Protein 6JQB (pdb70)

Secondary structure (DSSP, 8-state):
------TT----GGG---EEE---TTHHHHSTTTHHHHHHHHHHHHHHTT-SEEEEPP-S-----B---B--SSTT--SS-S-BTTB-HHHHHHHHHHHHHTT-EEEEEE--SB--TT-SS-S----SSSS-BGGGS---SSS-BTTBSS--STTSTTBB-TTSHHHHHHHHHHHHHHHHTT-EEEEEES-GGGS-HHHHHHHHHHH-TTSEEEE-----GGGS-TTSGGGGS-HHHHHHHHHHHHTS-EE-HHHHHHHHHS-GGGGGGSGGG-SSHHHHTTEEEES--TTTS--SSGGGS--SSPPPGGGHHHHHHHHHHSSSEEEEEHHHHHTSS-HHHHHHHHHHHHHHT--TT-EEEE--SSSSEEEEEE-SS-EEEEEES-----GGGT--S--EEEEEETTTTEEEEE-

Radius of gyration: 21.03 Å; Cα contacts (8 Å, |Δi|>4): 995; chains: 1; bounding box: 52×44×63 Å

Organism: Roseateles saccharophilus (NCBI:txid304)

Structure (mmCIF, N/CA/C/O backbone):
data_6JQB
#
_entry.id   6JQB
#
_cell.length_a   47.900
_cell.length_b   63.735
_cell.length_c   163.727
_cell.angle_alpha   90.000
_cell.angle_beta   90.000
_cell.angle_gamma   90.000
#
_symmetry.space_group_name_H-M   'P 21 21 21'
#
loop_
_entity.id
_entity.type
_entity.pdbx_description
1 polymer 'Glucan 1,4-alpha-maltotetraohydrolase'
2 non-polymer 1,2-ETHANEDIOL
3 non-polymer 'CALCIUM ION'
4 non-polymer 'ACARBOSE DERIVED HEPTASACCHARIDE'
5 water water
#
loop_
_atom_site.group_PDB
_atom_site.id
_atom_site.type_symbol
_atom_site.label_atom_id
_atom_site.label_alt_id
_atom_site.label_comp_id
_atom_site.label_asym_id
_atom_site.label_entity_id
_atom_site.label_seq_id
_atom_site.pdbx_PDB_ins_code
_atom_site.Cartn_x
_atom_site.Cartn_y
_atom_site.Cartn_z
_atom_site.occupancy
_atom_site.B_iso_or_equiv
_atom_site.auth_seq_id
_atom_site.auth_comp_id
_atom_site.auth_asym_id
_atom_site.auth_atom_id
_atom_site.pdbx_PDB_model_num
ATOM 1 N N . ASP A 1 1 ? 0.407 13.765 41.814 1.00 25.59 1 ASP A N 1
ATOM 2 C CA . ASP A 1 1 ? 1.027 14.038 40.489 1.00 24.08 1 ASP A CA 1
ATOM 3 C C . ASP A 1 1 ? 0.600 15.404 39.977 1.00 21.14 1 ASP A C 1
ATOM 4 O O . ASP A 1 1 ? -0.574 15.751 40.056 1.00 22.22 1 ASP A O 1
ATOM 15 N N . GLN A 1 2 ? 1.543 16.169 39.430 1.00 18.93 2 GLN A N 1
ATOM 16 C CA . GLN A 1 2 ? 1.247 17.485 38.884 1.00 18.44 2 GLN A CA 1
ATOM 17 C C . GLN A 1 2 ? 1.180 17.419 37.364 1.00 15.38 2 GLN A C 1
ATOM 18 O O . GLN A 1 2 ? 1.947 16.693 36.730 1.00 13.77 2 GLN A O 1
ATOM 32 N N . ALA A 1 3 ? 0.248 18.165 36.783 1.00 14.56 3 ALA A N 1
ATOM 33 C CA . ALA A 1 3 ? 0.141 18.277 35.339 1.00 13.32 3 ALA A CA 1
ATOM 34 C C . ALA A 1 3 ? 0.886 19.521 34.876 1.00 13.67 3 ALA A C 1
ATOM 35 O O . ALA A 1 3 ? 1.494 20.246 35.670 1.00 15.56 3 ALA A O 1
ATOM 42 N N . GLY A 1 4 ? 0.836 19.768 33.572 1.00 12.88 4 GLY A N 1
ATOM 43 C CA . GLY A 1 4 ? 1.353 21.009 33.025 1.00 13.44 4 GLY A CA 1
ATOM 44 C C . GLY A 1 4 ? 2.414 20.844 31.968 1.00 12.48 4 GLY A C 1
ATOM 45 O O . GLY A 1 4 ? 3.218 19.913 32.027 1.00 12.24 4 GLY A O 1
ATOM 49 N N . LYS A 1 5 ? 2.412 21.752 30.996 1.00 11.50 5 LYS A N 1
ATOM 50 C CA . LYS A 1 5 ? 3.451 21.782 29.985 1.00 10.72 5 LYS A CA 1
ATOM 51 C C . LYS A 1 5 ? 4.662 22.552 30.493 1.00 10.85 5 LYS A C 1
ATOM 52 O O . LYS A 1 5 ? 4.609 23.282 31.491 1.00 12.08 5 LYS A O 1
ATOM 71 N N . SER A 1 6 ? 5.770 22.370 29.786 1.00 10.66 6 SER A N 1
ATOM 72 C CA . SER A 1 6 ? 7.003 23.050 30.131 1.00 11.06 6 SER A CA 1
ATOM 73 C C . SER A 1 6 ? 6.893 24.523 29.775 1.00 11.96 6 SER A C 1
ATOM 74 O O . SER A 1 6 ? 5.933 24.943 29.131 1.00 12.28 6 SER A O 1
ATOM 82 N N . PRO A 1 7 ? 7.883 25.332 30.157 1.00 12.86 7 PRO A N 1
ATOM 83 C CA . PRO A 1 7 ? 7.856 26.747 29.741 1.00 13.80 7 PRO A CA 1
ATOM 84 C C . PRO A 1 7 ? 7.806 26.950 28.240 1.00 14.24 7 PRO A C 1
ATOM 85 O O . PRO A 1 7 ? 7.322 27.990 27.781 1.00 15.91 7 PRO A O 1
ATOM 96 N N . ALA A 1 8 ? 8.274 25.982 27.459 1.00 13.55 8 ALA A N 1
ATOM 97 C CA . ALA A 1 8 ? 8.257 26.062 26.009 1.00 14.38 8 ALA A CA 1
ATOM 98 C C . ALA A 1 8 ? 7.059 25.347 25.395 1.00 14.01 8 ALA A C 1
ATOM 99 O O . ALA A 1 8 ? 6.989 25.221 24.170 1.00 15.04 8 ALA A O 1
ATOM 106 N N . GLY A 1 9 ? 6.117 24.883 26.211 1.00 12.01 9 GLY A N 1
ATOM 107 C CA . GLY A 1 9 ? 4.935 24.218 25.702 1.00 11.62 9 GLY A CA 1
ATOM 108 C C . GLY A 1 9 ? 5.088 22.732 25.460 1.00 10.56 9 GLY A C 1
ATOM 109 O O . GLY A 1 9 ? 4.226 22.132 24.805 1.00 11.17 9 GLY A O 1
ATOM 113 N N . VAL A 1 10 ? 6.157 22.120 25.960 1.00 9.94 10 VAL A N 1
ATOM 114 C CA . VAL A 1 10 ? 6.419 20.706 25.726 1.00 9.56 10 VAL A CA 1
ATOM 115 C C . VAL A 1 10 ? 5.624 19.883 26.729 1.00 9.51 10 VAL A C 1
ATOM 116 O O . VAL A 1 10 ? 5.576 20.201 27.924 1.00 10.06 10 VAL A O 1
ATOM 129 N N . ARG A 1 11 ? 5.034 18.789 26.245 1.00 9.05 11 ARG A N 1
ATOM 130 C CA . ARG A 1 11 ? 4.039 18.033 27.010 1.00 9.42 11 ARG A CA 1
ATOM 131 C C . ARG A 1 11 ? 4.697 16.984 27.911 1.00 10.05 11 ARG A C 1
ATOM 132 O O . ARG A 1 11 ? 4.525 15.776 27.746 1.00 10.01 11 ARG A O 1
ATOM 153 N N . TYR A 1 12 ? 5.410 17.478 28.926 1.00 10.03 12 TYR A N 1
ATOM 154 C CA . TYR A 1 12 ? 6.070 16.618 29.915 1.00 10.81 12 TYR A CA 1
ATOM 155 C C . TYR A 1 12 ? 5.239 16.355 31.186 1.00 10.48 12 TYR A C 1
ATOM 156 O O . TYR A 1 12 ? 5.781 15.805 32.156 1.00 10.25 12 TYR A O 1
ATOM 174 N N . HIS A 1 13 ? 3.947 16.690 31.176 1.00 11.17 13 HIS A N 1
ATOM 175 C CA . HIS A 1 13 ? 3.009 16.463 32.285 1.00 10.28 13 HIS A CA 1
ATOM 176 C C . HIS A 1 13 ? 3.641 16.726 33.655 1.00 10.62 13 HIS A C 1
ATOM 177 O O . HIS A 1 13 ? 3.785 15.841 34.504 1.00 10.82 13 HIS A O 1
ATOM 191 N N . GLY A 1 14 ? 4.025 17.983 33.852 1.00 10.87 14 GLY A N 1
ATOM 192 C CA . GLY A 1 14 ? 4.552 18.437 35.121 1.00 11.02 14 GLY A CA 1
ATOM 193 C C . GLY A 1 14 ? 6.004 18.104 35.391 1.00 10.92 14 GLY A C 1
ATOM 194 O O . GLY A 1 14 ? 6.554 18.584 36.397 1.00 12.74 14 GLY A O 1
ATOM 198 N N . GLY A 1 15 ? 6.642 17.295 34.550 1.00 10.60 15 GLY A N 1
ATOM 199 C CA . GLY A 1 15 ? 8.030 16.933 34.757 1.00 9.97 15 GLY A CA 1
ATOM 200 C C . GLY A 1 15 ? 8.281 15.899 35.819 1.00 9.85 15 GLY A C 1
ATOM 201 O O . GLY A 1 15 ? 9.455 15.593 36.104 1.00 10.66 15 GLY A O 1
ATOM 205 N N . ASP A 1 16 ? 7.224 15.350 36.409 1.00 9.64 16 ASP A N 1
ATOM 206 C CA . ASP A 1 16 ? 7.324 14.469 37.560 1.00 9.40 16 ASP A CA 1
ATOM 207 C C . ASP A 1 16 ? 6.929 13.032 37.255 1.00 9.47 16 ASP A C 1
ATOM 208 O O . ASP A 1 16 ? 6.652 12.264 38.182 1.00 10.81 16 ASP A O 1
ATOM 217 N N . GLU A 1 17 ? 6.910 12.640 35.987 1.00 8.44 17 GLU A N 1
ATOM 218 C CA . GLU A 1 17 ? 6.529 11.272 35.672 1.00 8.48 17 GLU A CA 1
ATOM 219 C C . GLU A 1 17 ? 7.678 10.306 35.976 1.00 8.24 17 GLU A C 1
ATOM 220 O O . GLU A 1 17 ? 8.863 10.629 35.829 1.00 8.50 17 GLU A O 1
ATOM 232 N N . ILE A 1 18 ? 7.301 9.096 36.383 1.00 8.06 18 ILE A N 1
ATOM 233 C CA . ILE A 1 18 ? 8.207 7.955 36.535 1.00 7.96 18 ILE A CA 1
ATOM 234 C C . ILE A 1 18 ? 7.476 6.811 35.833 1.00 7.56 18 ILE A C 1
ATOM 235 O O . ILE A 1 18 ? 6.400 6.388 36.284 1.00 8.27 18 ILE A O 1
ATOM 251 N N . ILE A 1 19 ? 8.020 6.333 34.718 1.00 7.41 19 ILE A N 1
ATOM 252 C CA . ILE A 1 19 ? 7.260 5.517 33.776 1.00 7.29 19 ILE A CA 1
ATOM 253 C C . ILE A 1 19 ? 7.745 4.075 33.806 1.00 7.50 19 ILE A C 1
ATOM 254 O O . ILE A 1 19 ? 8.948 3.816 33.856 1.00 7.68 19 ILE A O 1
ATOM 270 N N . LEU A 1 20 ? 6.807 3.140 33.723 1.00 6.98 20 LEU A N 1
ATOM 271 C CA . LEU A 1 20 ? 7.111 1.734 33.496 1.00 7.11 20 LEU A CA 1
ATOM 272 C C . LEU A 1 20 ? 6.807 1.395 32.041 1.00 6.91 20 LEU A C 1
ATOM 273 O O . LEU A 1 20 ? 5.690 1.637 31.574 1.00 7.20 20 LEU A O 1
ATOM 289 N N . GLN A 1 21 ? 7.781 0.820 31.327 1.00 7.22 21 GLN A N 1
ATOM 290 C CA . GLN A 1 21 ? 7.467 0.182 30.053 1.00 7.41 21 GLN A CA 1
ATOM 291 C C . GLN A 1 21 ? 6.769 -1.133 30.384 1.00 7.68 21 GLN A C 1
ATOM 292 O O . GLN A 1 21 ? 7.368 -2.035 30.986 1.00 8.43 21 GLN A O 1
ATOM 306 N N . GLY A 1 22 ? 5.494 -1.238 30.013 1.00 7.24 22 GLY A N 1
ATOM 307 C CA . GLY A 1 22 ? 4.620 -2.279 30.511 1.00 7.97 22 GLY A CA 1
ATOM 308 C C . GLY A 1 22 ? 4.585 -3.557 29.709 1.00 8.28 22 GLY A C 1
ATOM 309 O O . GLY A 1 22 ? 3.566 -4.242 29.714 1.00 9.53 22 GLY A O 1
ATOM 313 N N . PHE A 1 23 ? 5.671 -3.899 29.028 1.00 7.82 23 PHE A N 1
ATOM 314 C CA . PHE A 1 23 ? 5.752 -5.102 28.216 1.00 7.77 23 PHE A CA 1
ATOM 315 C C . PHE A 1 23 ? 7.209 -5.322 27.843 1.00 8.43 23 PHE A C 1
ATOM 316 O O . PHE A 1 23 ? 8.043 -4.436 27.989 1.00 8.92 23 PHE A O 1
ATOM 333 N N . HIS A 1 24 ? 7.494 -6.513 27.359 1.00 8.51 24 HIS A N 1
ATOM 334 C CA . HIS A 1 24 ? 8.730 -6.844 26.661 1.00 8.28 24 HIS A CA 1
ATOM 335 C C . HIS A 1 24 ? 8.376 -7.420 25.298 1.00 8.38 24 HIS A C 1
ATOM 336 O O . HIS A 1 24 ? 7.205 -7.610 24.963 1.00 8.46 24 HIS A O 1
ATOM 350 N N . TRP A 1 25 ? 9.400 -7.668 24.488 1.00 8.09 25 TRP A N 1
ATOM 351 C CA . TRP A 1 25 ? 9.172 -8.008 23.092 1.00 8.41 25 TRP A CA 1
ATOM 352 C C . TRP A 1 25 ? 8.387 -9.297 22.914 1.00 7.97 25 TRP A C 1
ATOM 353 O O . TRP A 1 25 ? 7.640 -9.427 21.938 1.00 8.69 25 TRP A O 1
ATOM 374 N N . ASN A 1 26 ? 8.579 -10.272 23.795 1.00 8.39 26 ASN A N 1
ATOM 375 C CA . ASN A 1 26 ? 8.010 -11.599 23.591 1.00 8.48 26 ASN A CA 1
ATOM 376 C C . ASN A 1 26 ? 6.724 -11.847 24.363 1.00 8.80 26 ASN A C 1
ATOM 377 O O . ASN A 1 26 ? 6.276 -12.999 24.444 1.00 9.13 26 ASN A O 1
ATOM 388 N N . VAL A 1 27 ? 6.101 -10.799 24.894 1.00 8.83 27 VAL A N 1
ATOM 389 C CA . VAL A 1 27 ? 4.872 -10.979 25.662 1.00 8.88 27 VAL A CA 1
ATOM 390 C C . VAL A 1 27 ? 3.812 -11.758 24.884 1.00 8.95 27 VAL A C 1
ATOM 391 O O . VAL A 1 27 ? 3.145 -12.632 25.440 1.00 9.43 27 VAL A O 1
ATOM 404 N N . VAL A 1 28 ? 3.619 -11.453 23.602 1.00 8.80 28 VAL A N 1
ATOM 405 C CA . VAL A 1 28 ? 2.545 -12.111 22.866 1.00 9.09 28 VAL A CA 1
ATOM 406 C C . VAL A 1 28 ? 2.764 -13.608 22.765 1.00 9.74 28 VAL A C 1
ATOM 407 O O . VAL A 1 28 ? 1.807 -14.351 22.555 1.00 10.82 28 VAL A O 1
ATOM 420 N N . ARG A 1 29 ? 4.012 -14.064 22.871 1.00 9.86 29 ARG A N 1
ATOM 421 C CA . ARG A 1 29 ? 4.350 -15.480 22.822 1.00 10.09 29 ARG A CA 1
ATOM 422 C C . ARG A 1 29 ? 4.431 -16.099 24.207 1.00 10.75 29 ARG A C 1
ATOM 423 O O . ARG A 1 29 ? 4.058 -17.266 24.379 1.00 11.90 29 ARG A O 1
ATOM 444 N N . GLU A 1 30 ? 4.919 -15.347 25.193 1.00 10.54 30 GLU A N 1
ATOM 445 C CA . GLU A 1 30 ? 5.108 -15.881 26.533 1.00 11.41 30 GLU A CA 1
ATOM 446 C C . GLU A 1 30 ? 3.815 -15.935 27.330 1.00 12.44 30 GLU A C 1
ATOM 447 O O . GLU A 1 30 ? 3.682 -16.794 28.203 1.00 15.19 30 GLU A O 1
ATOM 459 N N . ALA A 1 31 ? 2.861 -15.053 27.047 1.00 11.79 31 ALA A N 1
ATOM 460 C CA . ALA A 1 31 ? 1.591 -14.992 27.775 1.00 13.13 31 ALA A CA 1
ATOM 461 C C . ALA A 1 31 ? 0.464 -14.827 26.766 1.00 13.92 31 ALA A C 1
ATOM 462 O O . ALA A 1 31 ? -0.188 -13.778 26.698 1.00 12.94 31 ALA A O 1
ATOM 469 N N . PRO A 1 32 ? 0.214 -15.853 25.954 1.00 16.44 32 PRO A N 1
ATOM 470 C CA . PRO A 1 32 ? -0.708 -15.687 24.824 1.00 17.74 32 PRO A CA 1
ATOM 471 C C . PRO A 1 32 ? -2.071 -15.182 25.276 1.00 17.21 32 PRO A C 1
ATOM 472 O O . PRO A 1 32 ? -2.703 -15.747 26.175 1.00 16.97 32 PRO A O 1
ATOM 483 N N . ASN A 1 33 ? -2.504 -14.086 24.650 1.00 17.17 33 ASN A N 1
ATOM 484 C CA . ASN A 1 33 ? -3.842 -13.519 24.856 1.00 16.61 33 ASN A CA 1
ATOM 485 C C . ASN A 1 33 ? -4.143 -13.211 26.317 1.00 15.05 33 ASN A C 1
ATOM 486 O O . ASN A 1 33 ? -5.306 -13.166 26.712 1.00 16.99 33 ASN A O 1
ATOM 497 N N . ASP A 1 34 ? -3.115 -12.949 27.127 1.00 11.97 34 ASP A N 1
ATOM 498 C CA . ASP A 1 34 ? -3.326 -12.792 28.560 1.00 10.96 34 ASP A CA 1
ATOM 499 C C . ASP A 1 34 ? -2.660 -11.566 29.157 1.00 9.52 34 ASP A C 1
ATOM 500 O O . ASP A 1 34 ? -2.756 -11.366 30.372 1.00 9.88 34 ASP A O 1
ATOM 509 N N . TRP A 1 35 ? -1.997 -10.736 28.357 1.00 9.16 35 TRP A N 1
ATOM 510 C CA . TRP A 1 35 ? -1.196 -9.672 28.953 1.00 8.77 35 TRP A CA 1
ATOM 511 C C . TRP A 1 35 ? -2.057 -8.616 29.636 1.00 8.97 35 TRP A C 1
ATOM 512 O O . TRP A 1 35 ? -1.724 -8.155 30.732 1.00 8.73 35 TRP A O 1
ATOM 533 N N . TYR A 1 36 ? -3.157 -8.194 29.009 1.00 8.63 36 TYR A N 1
ATOM 534 C CA . TYR A 1 36 ? -4.013 -7.216 29.670 1.00 8.71 36 TYR A CA 1
ATOM 535 C C . TYR A 1 36 ? -4.546 -7.755 30.997 1.00 8.57 36 TYR A C 1
ATOM 536 O O . TYR A 1 36 ? -4.720 -6.998 31.961 1.00 9.54 36 TYR A O 1
ATOM 554 N N . ASN A 1 37 ? -4.860 -9.053 31.052 1.00 9.55 37 ASN A N 1
ATOM 555 C CA . ASN A 1 37 ? -5.266 -9.665 32.312 1.00 9.80 37 ASN A CA 1
ATOM 556 C C . ASN A 1 37 ? -4.159 -9.562 33.349 1.00 9.64 37 ASN A C 1
ATOM 557 O O . ASN A 1 37 ? -4.404 -9.214 34.511 1.00 10.59 37 ASN A O 1
ATOM 568 N N . ILE A 1 38 ? -2.928 -9.842 32.939 1.00 9.90 38 ILE A N 1
ATOM 569 C CA . ILE A 1 38 ? -1.798 -9.731 33.853 1.00 9.80 38 ILE A CA 1
ATOM 570 C C . ILE A 1 38 ? -1.646 -8.295 34.340 1.00 9.65 38 ILE A C 1
ATOM 571 O O . ILE A 1 38 ? -1.444 -8.047 35.533 1.00 10.87 38 ILE A O 1
ATOM 587 N N . LEU A 1 39 ? -1.728 -7.323 33.430 1.00 9.54 39 LEU A N 1
ATOM 588 C CA . LEU A 1 39 ? -1.573 -5.929 33.845 1.00 9.22 39 LEU A CA 1
ATOM 589 C C . LEU A 1 39 ? -2.676 -5.497 34.804 1.00 9.53 39 LEU A C 1
ATOM 590 O O . LEU A 1 39 ? -2.420 -4.751 35.753 1.00 10.06 39 LEU A O 1
ATOM 606 N N . ARG A 1 40 ? -3.911 -5.939 34.569 1.00 9.56 40 ARG A N 1
ATOM 607 C CA . ARG A 1 40 ? -4.987 -5.670 35.512 1.00 9.62 40 ARG A CA 1
ATOM 608 C C . ARG A 1 40 ? -4.639 -6.204 36.893 1.00 9.74 40 ARG A C 1
ATOM 609 O O . ARG A 1 40 ? -4.823 -5.521 37.904 1.00 11.05 40 ARG A O 1
ATOM 630 N N . GLN A 1 41 ? -4.137 -7.433 36.953 1.00 9.93 41 GLN A N 1
ATOM 631 C CA . GLN A 1 41 ? -3.819 -8.052 38.233 1.00 11.66 41 GLN A CA 1
ATOM 632 C C . GLN A 1 41 ? -2.642 -7.377 38.908 1.00 11.91 41 GLN A C 1
ATOM 633 O O . GLN A 1 41 ? -2.547 -7.393 40.141 1.00 13.87 41 GLN A O 1
ATOM 647 N N . GLN A 1 42 ? -1.748 -6.780 38.128 1.00 10.96 42 GLN A N 1
ATOM 648 C CA . GLN A 1 42 ? -0.538 -6.167 38.660 1.00 11.17 42 GLN A CA 1
ATOM 649 C C . GLN A 1 42 ? -0.675 -4.669 38.888 1.00 10.04 42 GLN A C 1
ATOM 650 O O . GLN A 1 42 ? 0.264 -4.034 39.378 1.00 10.11 42 GLN A O 1
ATOM 664 N N . ALA A 1 43 ? -1.833 -4.093 38.578 1.00 10.07 43 ALA A N 1
ATOM 665 C CA . ALA A 1 43 ? -1.974 -2.642 38.626 1.00 9.69 43 ALA A CA 1
ATOM 666 C C . ALA A 1 43 ? -1.647 -2.085 40.010 1.00 9.86 43 ALA A C 1
ATOM 667 O O . ALA A 1 43 ? -0.944 -1.075 40.131 1.00 10.20 43 ALA A O 1
ATOM 674 N N . SER A 1 44 ? -2.161 -2.719 41.066 1.00 10.85 44 SER A N 1
ATOM 675 C CA . SER A 1 44 ? -1.898 -2.203 42.404 1.00 11.83 44 SER A CA 1
ATOM 676 C C . SER A 1 44 ? -0.422 -2.323 42.780 1.00 11.42 44 SER A C 1
ATOM 677 O O . SER A 1 44 ? 0.091 -1.477 43.520 1.00 11.68 44 SER A O 1
ATOM 685 N N . THR A 1 45 ? 0.268 -3.363 42.302 1.00 11.34 45 THR A N 1
ATOM 686 C CA . THR A 1 45 ? 1.702 -3.498 42.544 1.00 11.07 45 THR A CA 1
ATOM 687 C C . THR A 1 45 ? 2.487 -2.421 41.814 1.00 10.02 45 THR A C 1
ATOM 688 O O . THR A 1 45 ? 3.397 -1.811 42.386 1.00 10.52 45 THR A O 1
ATOM 699 N N . ILE A 1 46 ? 2.151 -2.185 40.548 1.00 9.82 46 ILE A N 1
ATOM 700 C CA . ILE A 1 46 ? 2.815 -1.155 39.763 1.00 9.41 46 ILE A CA 1
ATOM 701 C C . ILE A 1 46 ? 2.683 0.192 40.457 1.00 9.07 46 ILE A C 1
ATOM 702 O O . ILE A 1 46 ? 3.647 0.954 40.565 1.00 9.92 46 ILE A O 1
ATOM 718 N N . ALA A 1 47 ? 1.487 0.507 40.948 1.00 9.31 47 ALA A N 1
ATOM 719 C CA . ALA A 1 47 ? 1.297 1.763 41.671 1.00 9.76 47 ALA A CA 1
ATOM 720 C C . ALA A 1 47 ? 2.098 1.790 42.966 1.00 9.63 47 ALA A C 1
ATOM 721 O O . ALA A 1 47 ? 2.728 2.806 43.286 1.00 10.88 47 ALA A O 1
ATOM 728 N N . ALA A 1 48 ? 2.067 0.695 43.735 1.00 10.05 48 ALA A N 1
ATOM 729 C CA . ALA A 1 48 ? 2.803 0.650 44.995 1.00 10.50 48 ALA A CA 1
ATOM 730 C C . ALA A 1 48 ? 4.305 0.796 44.780 1.00 10.22 48 ALA A C 1
ATOM 731 O O . ALA A 1 48 ? 5.017 1.310 45.651 1.00 11.41 48 ALA A O 1
ATOM 738 N N . ASP A 1 49 ? 4.804 0.340 43.636 1.00 9.71 49 ASP A N 1
ATOM 739 C CA . ASP A 1 49 ? 6.219 0.440 43.305 1.00 10.02 49 ASP A CA 1
ATOM 740 C C . ASP A 1 49 ? 6.622 1.862 42.966 1.00 9.60 49 ASP A C 1
ATOM 741 O O . ASP A 1 49 ? 7.816 2.135 42.870 1.00 11.21 49 ASP A O 1
ATOM 750 N N . GLY A 1 50 ? 5.666 2.767 42.784 1.00 9.52 50 GLY A N 1
ATOM 751 C CA . GLY A 1 50 ? 5.969 4.174 42.637 1.00 9.91 50 GLY A CA 1
ATOM 752 C C . GLY A 1 50 ? 5.861 4.730 41.237 1.00 9.35 50 GLY A C 1
ATOM 753 O O . GLY A 1 50 ? 6.235 5.887 41.016 1.00 10.51 50 GLY A O 1
ATOM 757 N N . PHE A 1 51 ? 5.357 3.955 40.283 1.00 8.73 51 PHE A N 1
ATOM 758 C CA . PHE A 1 51 ? 5.206 4.449 38.921 1.00 8.17 51 PHE A CA 1
ATOM 759 C C . PHE A 1 51 ? 4.003 5.368 38.829 1.00 8.98 51 PHE A C 1
ATOM 760 O O . PHE A 1 51 ? 2.954 5.092 39.413 1.00 9.88 51 PHE A O 1
ATOM 777 N N . SER A 1 52 ? 4.148 6.458 38.070 1.00 8.54 52 SER A N 1
ATOM 778 C CA . SER A 1 52 ? 3.038 7.348 37.778 1.00 8.89 52 SER A CA 1
ATOM 779 C C . SER A 1 52 ? 2.382 7.047 36.441 1.00 8.36 52 SER A C 1
ATOM 780 O O . SER A 1 52 ? 1.291 7.568 36.171 1.00 9.20 52 SER A O 1
ATOM 788 N N . ALA A 1 53 ? 3.006 6.226 35.604 1.00 8.08 53 ALA A N 1
ATOM 789 C CA . ALA A 1 53 ? 2.523 6.011 34.251 1.00 7.80 53 ALA A CA 1
ATOM 790 C C . ALA A 1 53 ? 3.048 4.671 33.769 1.00 7.45 53 ALA A C 1
ATOM 791 O O . ALA A 1 53 ? 4.101 4.202 34.215 1.00 7.99 53 ALA A O 1
ATOM 798 N N . ILE A 1 54 ? 2.339 4.093 32.801 1.00 7.59 54 ILE A N 1
ATOM 799 C CA . ILE A 1 54 ? 2.723 2.843 32.167 1.00 7.78 54 ILE A CA 1
ATOM 800 C C . ILE A 1 54 ? 2.588 3.011 30.664 1.00 7.51 54 ILE A C 1
ATOM 801 O O . ILE A 1 54 ? 1.557 3.482 30.173 1.00 8.65 54 ILE A O 1
ATOM 817 N N . TRP A 1 55 ? 3.646 2.663 29.947 1.00 7.39 55 TRP A N 1
ATOM 818 C CA . TRP A 1 55 ? 3.659 2.602 28.488 1.00 7.34 55 TRP A CA 1
ATOM 819 C C . TRP A 1 55 ? 3.131 1.231 28.087 1.00 7.13 55 TRP A C 1
ATOM 820 O O . TRP A 1 55 ? 3.749 0.199 28.357 1.00 7.94 55 TRP A O 1
ATOM 841 N N . MET A 1 56 ? 1.946 1.230 27.508 1.00 7.44 56 MET A N 1
ATOM 842 C CA . MET A 1 56 ? 1.221 0.054 27.089 1.00 7.79 56 MET A CA 1
ATOM 843 C C . MET A 1 56 ? 1.664 -0.357 25.697 1.00 7.90 56 MET A C 1
ATOM 844 O O . MET A 1 56 ? 2.024 0.498 24.881 1.00 8.53 56 MET A O 1
ATOM 858 N N . PRO A 1 57 ? 1.563 -1.640 25.359 1.00 8.27 57 PRO A N 1
ATOM 859 C CA . PRO A 1 57 ? 1.848 -2.044 23.977 1.00 8.69 57 PRO A CA 1
ATOM 860 C C . PRO A 1 57 ? 0.859 -1.425 23.002 1.00 7.95 57 PRO A C 1
ATOM 861 O O . PRO A 1 57 ? -0.203 -0.918 23.374 1.00 8.30 57 PRO A O 1
ATOM 872 N N . VAL A 1 58 ? 1.228 -1.468 21.724 1.00 8.44 58 VAL A N 1
ATOM 873 C CA . VAL A 1 58 ? 0.335 -0.933 20.696 1.00 8.22 58 VAL A CA 1
ATOM 874 C C . VAL A 1 58 ? -1.006 -1.637 20.829 1.00 8.00 58 VAL A C 1
ATOM 875 O O . VAL A 1 58 ? -1.052 -2.881 20.827 1.00 8.59 58 VAL A O 1
ATOM 888 N N . PRO A 1 59 ? -2.127 -0.919 20.934 1.00 7.75 59 PRO A N 1
ATOM 889 C CA . PRO A 1 59 ? -3.409 -1.582 21.185 1.00 8.43 59 PRO A CA 1
ATOM 890 C C . PRO A 1 59 ? -4.117 -2.061 19.928 1.00 8.48 59 PRO A C 1
ATOM 891 O O . PRO A 1 59 ? -5.133 -2.758 20.024 1.00 9.16 59 PRO A O 1
ATOM 902 N N . TRP A 1 60 ? -3.601 -1.713 18.764 1.00 8.26 60 TRP A N 1
ATOM 903 C CA . TRP A 1 60 ? -4.185 -2.080 17.483 1.00 8.33 60 TRP A CA 1
ATOM 904 C C . TRP A 1 60 ? -3.749 -3.487 17.091 1.00 8.45 60 TRP A C 1
ATOM 905 O O . TRP A 1 60 ? -2.556 -3.801 17.093 1.00 8.92 60 TRP A O 1
ATOM 926 N N . ARG A 1 61 ? -4.712 -4.336 16.735 1.00 8.50 61 ARG A N 1
ATOM 927 C CA . ARG A 1 61 ? -4.391 -5.746 16.565 1.00 9.20 61 ARG A CA 1
ATOM 928 C C . ARG A 1 61 ? -3.406 -5.969 15.415 1.00 9.21 61 ARG A C 1
ATOM 929 O O . ARG A 1 61 ? -3.459 -5.309 14.374 1.00 9.46 61 ARG A O 1
ATOM 950 N N . ASP A 1 62 ? -2.513 -6.936 15.623 1.00 8.70 62 ASP A N 1
ATOM 951 C CA . ASP A 1 62 ? -1.406 -7.255 14.722 1.00 9.02 62 ASP A CA 1
ATOM 952 C C . ASP A 1 62 ? -1.325 -8.774 14.681 1.00 9.03 62 ASP A C 1
ATOM 953 O O . ASP A 1 62 ? -1.044 -9.410 15.699 1.00 9.39 62 ASP A O 1
ATOM 962 N N . PHE A 1 63 ? -1.625 -9.355 13.516 1.00 9.80 63 PHE A N 1
ATOM 963 C CA . PHE A 1 63 ? -1.534 -10.792 13.300 1.00 10.97 63 PHE A CA 1
ATOM 964 C C . PHE A 1 63 ? -0.454 -11.121 12.267 1.00 11.04 63 PHE A C 1
ATOM 965 O O . PHE A 1 63 ? -0.482 -12.175 11.625 1.00 12.37 63 PHE A O 1
ATOM 982 N N . SER A 1 64 ? 0.522 -10.230 12.121 1.00 10.74 64 SER A N 1
ATOM 983 C CA . SER A 1 64 ? 1.644 -10.443 11.215 1.00 10.92 64 SER A CA 1
ATOM 984 C C . SER A 1 64 ? 2.569 -11.542 11.730 1.00 11.39 64 SER A C 1
ATOM 985 O O . SER A 1 64 ? 2.586 -11.883 12.913 1.00 11.98 64 SER A O 1
ATOM 993 N N . SER A 1 65 ? 3.359 -12.092 10.813 1.00 12.43 65 SER A N 1
ATOM 994 C CA . SER A 1 65 ? 4.302 -13.151 11.139 1.00 15.25 65 SER A CA 1
ATOM 995 C C . SER A 1 65 ? 5.414 -13.151 10.104 1.00 16.32 65 SER A C 1
ATOM 996 O O . SER A 1 65 ? 5.157 -13.022 8.910 1.00 17.87 65 SER A O 1
ATOM 1004 N N . TRP A 1 66 ? 6.650 -13.292 10.571 1.00 15.94 66 TRP A N 1
ATOM 1005 C CA . TRP A 1 66 ? 7.797 -13.340 9.676 1.00 16.01 66 TRP A CA 1
ATOM 1006 C C . TRP A 1 66 ? 8.845 -14.299 10.224 1.00 15.99 66 TRP A C 1
ATOM 1007 O O . TRP A 1 66 ? 8.896 -14.585 11.427 1.00 14.93 66 TRP A O 1
ATOM 1028 N N . THR A 1 67 ? 9.684 -14.788 9.308 1.00 18.16 67 THR A N 1
ATOM 1029 C CA . THR A 1 67 ? 10.863 -15.580 9.644 1.00 20.28 67 THR A CA 1
ATOM 1030 C C . THR A 1 67 ? 12.065 -15.035 8.868 1.00 20.83 67 THR A C 1
ATOM 1031 O O . THR A 1 67 ? 13.183 -15.005 9.383 1.00 22.13 67 THR A O 1
ATOM 1042 N N . LYS A 1 71 ? 15.641 -16.380 13.023 1.00 21.73 71 LYS A N 1
ATOM 1043 C CA . LYS A 1 71 ? 14.828 -15.461 13.808 1.00 21.11 71 LYS A CA 1
ATOM 1044 C C . LYS A 1 71 ? 13.396 -15.451 13.298 1.00 19.35 71 LYS A C 1
ATOM 1045 O O . LYS A 1 71 ? 13.133 -15.770 12.136 1.00 19.62 71 LYS A O 1
ATOM 1063 N N . SER A 1 72 ? 12.475 -15.063 14.174 1.00 17.46 72 SER A N 1
ATOM 1064 C CA . SER A 1 72 ? 11.066 -15.002 13.817 1.00 15.08 72 SER A CA 1
ATOM 1065 C C . SER A 1 72 ? 10.373 -14.014 14.744 1.00 13.42 72 SER A C 1
ATOM 1066 O O . SER A 1 72 ? 10.860 -13.719 15.842 1.00 13.64 72 SER A O 1
ATOM 1074 N N . GLY A 1 73 ? 9.223 -13.520 14.297 1.00 12.70 73 GLY A N 1
ATOM 1075 C CA . GLY A 1 73 ? 8.459 -12.593 15.102 1.00 11.99 73 GLY A CA 1
ATOM 1076 C C . GLY A 1 73 ? 7.138 -12.265 14.454 1.00 11.27 73 GLY A C 1
ATOM 1077 O O . GLY A 1 73 ? 6.731 -12.891 13.472 1.00 11.88 73 GLY A O 1
ATOM 1081 N N . GLY A 1 74 ? 6.470 -11.277 15.037 1.00 10.41 74 GLY A N 1
ATOM 1082 C CA . GLY A 1 74 ? 5.175 -10.844 14.566 1.00 10.45 74 GLY A CA 1
ATOM 1083 C C . GLY A 1 74 ? 4.171 -10.716 15.690 1.00 9.89 74 GLY A C 1
ATOM 1084 O O . GLY A 1 74 ? 4.325 -11.329 16.750 1.00 10.24 74 GLY A O 1
ATOM 1088 N N . GLY A 1 75 ? 3.129 -9.929 15.460 1.00 9.42 75 GLY A N 1
ATOM 1089 C CA . GLY A 1 75 ? 2.021 -9.826 16.377 1.00 9.19 75 GLY A CA 1
ATOM 1090 C C . GLY A 1 75 ? 2.189 -8.821 17.490 1.00 9.14 75 GLY A C 1
ATOM 1091 O O . GLY A 1 75 ? 1.255 -8.634 18.281 1.00 9.40 75 GLY A O 1
ATOM 1095 N N . GLU A 1 76 ? 3.349 -8.172 17.576 1.00 8.68 76 GLU A N 1
ATOM 1096 C CA . GLU A 1 76 ? 3.677 -7.340 18.727 1.00 8.92 76 GLU A CA 1
ATOM 1097 C C . GLU A 1 76 ? 3.003 -5.974 18.703 1.00 8.70 76 GLU A C 1
ATOM 1098 O O . GLU A 1 76 ? 3.001 -5.286 19.729 1.00 9.17 76 GLU A O 1
ATOM 1110 N N . GLY A 1 77 ? 2.441 -5.572 17.570 1.00 8.55 77 GLY A N 1
ATOM 1111 C CA . GLY A 1 77 ? 1.706 -4.329 17.452 1.00 8.66 77 GLY A CA 1
ATOM 1112 C C . GLY A 1 77 ? 2.234 -3.378 16.401 1.00 8.71 77 GLY A C 1
ATOM 1113 O O . GLY A 1 77 ? 1.481 -2.507 15.932 1.00 9.83 77 GLY A O 1
ATOM 1117 N N . TYR A 1 78 ? 3.497 -3.512 16.013 1.00 8.50 78 TYR A N 1
ATOM 1118 C CA . TYR A 1 78 ? 4.152 -2.565 15.114 1.00 8.60 78 TYR A CA 1
ATOM 1119 C C . TYR A 1 78 ? 3.842 -2.829 13.648 1.00 8.95 78 TYR A C 1
ATOM 1120 O O . TYR A 1 78 ? 4.260 -2.052 12.791 1.00 10.06 78 TYR A O 1
ATOM 1138 N N . PHE A 1 79 ? 3.077 -3.868 13.341 1.00 8.94 79 PHE A N 1
ATOM 1139 C CA . PHE A 1 79 ? 2.566 -4.113 11.992 1.00 8.77 79 PHE A CA 1
ATOM 1140 C C . PHE A 1 79 ? 1.077 -4.428 12.078 1.00 9.33 79 PHE A C 1
ATOM 1141 O O . PHE A 1 79 ? 0.576 -5.409 11.531 1.00 10.10 79 PHE A O 1
ATOM 1158 N N . TRP A 1 80 ? 0.365 -3.576 12.817 1.00 9.19 80 TRP A N 1
ATOM 1159 C CA . TRP A 1 80 ? -1.080 -3.671 12.983 1.00 9.14 80 TRP A CA 1
ATOM 1160 C C . TRP A 1 80 ? -1.796 -3.562 11.639 1.00 9.25 80 TRP A C 1
ATOM 1161 O O . TRP A 1 80 ? -1.308 -2.916 10.708 1.00 9.70 80 TRP A O 1
ATOM 1182 N N . HIS A 1 81 ? -2.985 -4.189 11.553 1.00 9.21 81 HIS A N 1
ATOM 1183 C CA . HIS A 1 81 ? -3.791 -4.100 10.342 1.00 9.75 81 HIS A CA 1
ATOM 1184 C C . HIS A 1 81 ? -5.058 -3.270 10.478 1.00 10.07 81 HIS A C 1
ATOM 1185 O O . HIS A 1 81 ? -5.579 -2.833 9.459 1.00 11.38 81 HIS A O 1
ATOM 1199 N N . ASP A 1 82 ? -5.554 -3.023 11.690 1.00 9.70 82 ASP A N 1
ATOM 1200 C CA . ASP A 1 82 ? -6.610 -2.038 11.920 1.00 9.78 82 ASP A CA 1
ATOM 1201 C C . ASP A 1 82 ? -6.615 -1.698 13.400 1.00 9.43 82 ASP A C 1
ATOM 1202 O O . ASP A 1 82 ? -5.751 -2.144 14.157 1.00 9.59 82 ASP A O 1
ATOM 1211 N N . PHE A 1 83 ? -7.570 -0.861 13.800 1.00 9.34 83 PHE A N 1
ATOM 1212 C CA . PHE A 1 83 ? -7.620 -0.361 15.164 1.00 9.34 83 PHE A CA 1
ATOM 1213 C C . PHE A 1 83 ? -8.403 -1.263 16.112 1.00 9.36 83 PHE A C 1
ATOM 1214 O O . PHE A 1 83 ? -8.511 -0.933 17.301 1.00 10.09 83 PHE A O 1
ATOM 1231 N N . ASN A 1 84 ? -8.951 -2.373 15.626 1.00 9.49 84 ASN A N 1
ATOM 1232 C CA . ASN A 1 84 ? -9.673 -3.284 16.504 1.00 9.69 84 ASN A CA 1
ATOM 1233 C C . ASN A 1 84 ? -8.757 -3.715 17.646 1.00 9.06 84 ASN A C 1
ATOM 1234 O O . ASN A 1 84 ? -7.580 -4.032 17.428 1.00 9.46 84 ASN A O 1
ATOM 1245 N N . LYS A 1 85 ? -9.284 -3.693 18.875 1.00 9.26 85 LYS A N 1
ATOM 1246 C CA . LYS A 1 85 ? -8.473 -3.917 20.063 1.00 9.38 85 LYS A CA 1
ATOM 1247 C C . LYS A 1 85 ? -8.326 -5.393 20.419 1.00 9.49 85 LYS A C 1
ATOM 1248 O O . LYS A 1 85 ? -7.600 -5.722 21.366 1.00 9.63 85 LYS A O 1
ATOM 1267 N N . ASN A 1 86 ? -8.999 -6.287 19.697 1.00 9.49 86 ASN A N 1
ATOM 1268 C CA . ASN A 1 86 ? -8.933 -7.719 19.984 1.00 9.58 86 ASN A CA 1
ATOM 1269 C C . ASN A 1 86 ? -7.719 -8.311 19.285 1.00 9.74 86 ASN A C 1
ATOM 1270 O O . ASN A 1 86 ? -7.806 -8.921 18.226 1.00 11.32 86 ASN A O 1
ATOM 1281 N N . GLY A 1 87 ? -6.563 -8.088 19.891 1.00 10.19 87 GLY A N 1
ATOM 1282 C CA . GLY A 1 87 ? -5.310 -8.545 19.336 1.00 9.95 87 GLY A CA 1
ATOM 1283 C C . GLY A 1 87 ? -4.615 -9.525 20.257 1.00 9.92 87 GLY A C 1
ATOM 1284 O O . GLY A 1 87 ? -5.271 -10.193 21.068 1.00 11.05 87 GLY A O 1
ATOM 1288 N N . ARG A 1 88 ? -3.295 -9.619 20.153 1.00 9.57 88 ARG A N 1
ATOM 1289 C CA . ARG A 1 88 ? -2.563 -10.689 20.825 1.00 9.13 88 ARG A CA 1
ATOM 1290 C C . ARG A 1 88 ? -2.240 -10.398 22.283 1.00 8.79 88 ARG A C 1
ATOM 1291 O O . ARG A 1 88 ? -1.700 -11.279 22.961 1.00 9.93 88 ARG A O 1
ATOM 1312 N N . TYR A 1 89 ? -2.579 -9.210 22.786 1.00 8.61 89 TYR A N 1
ATOM 1313 C CA . TYR A 1 89 ? -2.411 -8.872 24.194 1.00 8.52 89 TYR A CA 1
ATOM 1314 C C . TYR A 1 89 ? -3.666 -9.156 25.013 1.00 9.18 89 TYR A C 1
ATOM 1315 O O . TYR A 1 89 ? -3.588 -9.188 26.246 1.00 9.68 89 TYR A O 1
ATOM 1333 N N . GLY A 1 90 ? -4.811 -9.381 24.361 1.00 8.84 90 GLY A N 1
ATOM 1334 C CA . GLY A 1 90 ? -6.075 -9.556 25.039 1.00 9.07 90 GLY A CA 1
ATOM 1335 C C . GLY A 1 90 ? -7.201 -8.910 24.274 1.00 9.31 90 GLY A C 1
ATOM 1336 O O . GLY A 1 90 ? -6.986 -8.299 23.225 1.00 10.29 90 GLY A O 1
ATOM 1340 N N . SER A 1 91 ? -8.401 -9.029 24.811 1.00 9.60 91 SER A N 1
ATOM 1341 C CA . SER A 1 91 ? -9.592 -8.525 24.159 1.00 10.11 91 SER A CA 1
ATOM 1342 C C . SER A 1 91 ? -9.809 -7.040 24.452 1.00 9.45 91 SER A C 1
ATOM 1343 O O . SER A 1 91 ? -9.201 -6.446 25.350 1.00 9.23 91 SER A O 1
ATOM 1351 N N . ASP A 1 92 ? -10.744 -6.453 23.702 1.00 9.87 92 ASP A N 1
ATOM 1352 C CA . ASP A 1 92 ? -11.188 -5.089 23.979 1.00 9.49 92 ASP A CA 1
ATOM 1353 C C . ASP A 1 92 ? -11.657 -4.946 25.424 1.00 9.38 92 ASP A C 1
ATOM 1354 O O . ASP A 1 92 ? -11.259 -4.020 26.134 1.00 9.34 92 ASP A O 1
ATOM 1363 N N . ALA A 1 93 ? -12.493 -5.877 25.883 1.00 10.06 93 ALA A N 1
ATOM 1364 C CA . ALA A 1 93 ? -12.999 -5.809 27.249 1.00 9.92 93 ALA A CA 1
ATOM 1365 C C . ALA A 1 93 ? -11.857 -5.891 28.262 1.00 10.07 93 ALA A C 1
ATOM 1366 O O . ALA A 1 93 ? -11.862 -5.179 29.278 1.00 10.30 93 ALA A O 1
ATOM 1373 N N . GLN A 1 94 ? -10.882 -6.770 28.013 1.00 9.06 94 GLN A N 1
ATOM 1374 C CA . GLN A 1 94 ? -9.750 -6.883 28.922 1.00 9.39 94 GLN A CA 1
ATOM 1375 C C . GLN A 1 94 ? -8.905 -5.620 28.918 1.00 8.72 94 GLN A C 1
ATOM 1376 O O . GLN A 1 94 ? -8.368 -5.236 29.961 1.00 9.35 94 GLN A O 1
ATOM 1390 N N . LEU A 1 95 ? -8.757 -4.967 27.762 1.00 8.70 95 LEU A N 1
ATOM 1391 C CA . LEU A 1 95 ? -8.005 -3.716 27.735 1.00 9.17 95 LEU A CA 1
ATOM 1392 C C . LEU A 1 95 ? -8.711 -2.665 28.583 1.00 8.94 95 LEU A C 1
ATOM 1393 O O . LEU A 1 95 ? -8.082 -1.957 29.373 1.00 9.19 95 LEU A O 1
ATOM 1409 N N . ARG A 1 96 ? -10.027 -2.550 28.432 1.00 9.04 96 ARG A N 1
ATOM 1410 C CA . ARG A 1 96 ? -10.761 -1.580 29.232 1.00 10.16 96 ARG A CA 1
ATOM 1411 C C . ARG A 1 96 ? -10.611 -1.885 30.717 1.00 9.58 96 ARG A C 1
ATOM 1412 O O . ARG A 1 96 ? -10.442 -0.970 31.525 1.00 10.77 96 ARG A O 1
ATOM 1433 N N . GLN A 1 97 ? -10.648 -3.172 31.094 1.00 9.57 97 GLN A N 1
ATOM 1434 C CA . GLN A 1 97 ? -10.476 -3.528 32.500 1.00 10.53 97 GLN A CA 1
ATOM 1435 C C . GLN A 1 97 ? -9.080 -3.137 32.996 1.00 10.01 97 GLN A C 1
ATOM 1436 O O . GLN A 1 97 ? -8.924 -2.638 34.117 1.00 11.10 97 GLN A O 1
ATOM 1450 N N . ALA A 1 98 ? -8.045 -3.389 32.185 1.00 8.99 98 ALA A N 1
ATOM 1451 C CA . ALA A 1 98 ? -6.689 -3.079 32.610 1.00 9.54 98 ALA A CA 1
ATOM 1452 C C . ALA A 1 98 ? -6.501 -1.580 32.734 1.00 8.92 98 ALA A C 1
ATOM 1453 O O . ALA A 1 98 ? -5.947 -1.095 33.725 1.00 9.28 98 ALA A O 1
ATOM 1460 N N . ALA A 1 99 ? -6.936 -0.825 31.723 1.00 9.28 99 ALA A N 1
ATOM 1461 C CA . ALA A 1 99 ? -6.780 0.623 31.774 1.00 9.95 99 ALA A CA 1
ATOM 1462 C C . ALA A 1 99 ? -7.553 1.201 32.955 1.00 10.78 99 ALA A C 1
ATOM 1463 O O . ALA A 1 99 ? -7.089 2.129 33.617 1.00 11.01 99 ALA A O 1
ATOM 1470 N N . GLY A 1 100 ? -8.735 0.656 33.242 1.00 11.03 100 GLY A N 1
ATOM 1471 C CA . GLY A 1 100 ? -9.487 1.121 34.397 1.00 11.96 100 GLY A CA 1
ATOM 1472 C C . GLY A 1 100 ? -8.787 0.839 35.712 1.00 11.86 100 GLY A C 1
ATOM 1473 O O . GLY A 1 100 ? -8.781 1.678 36.614 1.00 12.61 100 GLY A O 1
ATOM 1477 N N . ALA A 1 101 ? -8.192 -0.346 35.836 1.00 10.94 101 ALA A N 1
ATOM 1478 C CA . ALA A 1 101 ? -7.493 -0.701 37.065 1.00 11.04 101 ALA A CA 1
ATOM 1479 C C . ALA A 1 101 ? -6.241 0.142 37.252 1.00 10.71 101 ALA A C 1
ATOM 1480 O O . ALA A 1 101 ? -5.949 0.604 38.361 1.00 11.45 101 ALA A O 1
ATOM 1487 N N . LEU A 1 102 ? -5.491 0.351 36.177 1.00 10.26 102 LEU A N 1
ATOM 1488 C CA . LEU A 1 102 ? -4.288 1.168 36.257 1.00 10.49 102 LEU A CA 1
ATOM 1489 C C . LEU A 1 102 ? -4.639 2.604 36.615 1.00 12.20 102 LEU A C 1
ATOM 1490 O O . LEU A 1 102 ? -4.066 3.188 37.540 1.00 11.97 102 LEU A O 1
ATOM 1506 N N . GLY A 1 103 ? -5.607 3.187 35.909 1.00 14.74 103 GLY A N 1
ATOM 1507 C CA . GLY A 1 103 ? -6.018 4.543 36.228 1.00 16.87 103 GLY A CA 1
ATOM 1508 C C . GLY A 1 103 ? -6.592 4.676 37.626 1.00 18.19 103 GLY A C 1
ATOM 1509 O O . GLY A 1 103 ? -6.335 5.664 38.321 1.00 19.28 103 GLY A O 1
ATOM 1513 N N . GLY A 1 104 ? -7.380 3.690 38.058 1.00 17.37 104 GLY A N 1
ATOM 1514 C CA . GLY A 1 104 ? -7.918 3.715 39.407 1.00 17.89 104 GLY A CA 1
ATOM 1515 C C . GLY A 1 104 ? -6.839 3.714 40.466 1.00 17.11 104 GLY A C 1
ATOM 1516 O O . GLY A 1 104 ? -7.035 4.257 41.559 1.00 19.03 104 GLY A O 1
ATOM 1520 N N . ALA A 1 105 ? -5.694 3.107 40.162 1.00 14.88 105 ALA A N 1
ATOM 1521 C CA . ALA A 1 105 ? -4.556 3.051 41.068 1.00 14.14 105 ALA A CA 1
ATOM 1522 C C . ALA A 1 105 ? -3.633 4.255 40.924 1.00 13.98 105 ALA A C 1
ATOM 1523 O O . ALA A 1 105 ? -2.605 4.320 41.608 1.00 14.63 105 ALA A O 1
ATOM 1530 N N . GLY A 1 106 ? -3.977 5.209 40.067 1.00 13.84 106 GLY A N 1
ATOM 1531 C CA . GLY A 1 106 ? -3.153 6.386 39.880 1.00 14.83 106 GLY A CA 1
ATOM 1532 C C . GLY A 1 106 ? -2.036 6.240 38.879 1.00 13.74 106 GLY A C 1
ATOM 1533 O O . GLY A 1 106 ? -1.086 7.032 38.915 1.00 16.04 106 GLY A O 1
ATOM 1537 N N . VAL A 1 107 ? -2.108 5.260 37.992 1.00 11.42 107 VAL A N 1
ATOM 1538 C CA . VAL A 1 107 ? -1.080 5.033 36.985 1.00 10.54 107 VAL A CA 1
ATOM 1539 C C . VAL A 1 107 ? -1.666 5.437 35.637 1.00 10.91 107 VAL A C 1
ATOM 1540 O O . VAL A 1 107 ? -2.594 4.788 35.138 1.00 13.59 107 VAL A O 1
ATOM 1553 N N . LYS A 1 108 ? -1.160 6.517 35.053 1.00 9.61 108 LYS A N 1
ATOM 1554 C CA . LYS A 1 108 ? -1.684 6.956 33.771 1.00 10.21 108 LYS A CA 1
ATOM 1555 C C . LYS A 1 108 ? -1.253 5.997 32.669 1.00 9.19 108 LYS A C 1
ATOM 1556 O O . LYS A 1 108 ? -0.195 5.380 32.734 1.00 10.51 108 LYS A O 1
ATOM 1575 N N . VAL A 1 109 ? -2.119 5.843 31.680 1.00 9.13 109 VAL A N 1
ATOM 1576 C CA . VAL A 1 109 ? -2.003 4.820 30.654 1.00 9.31 109 VAL A CA 1
ATOM 1577 C C . VAL A 1 109 ? -1.543 5.484 29.366 1.00 9.27 109 VAL A C 1
ATOM 1578 O O . VAL A 1 109 ? -2.260 6.308 28.797 1.00 10.75 109 VAL A O 1
ATOM 1591 N N . LEU A 1 110 ? -0.333 5.152 28.915 1.00 8.38 110 LEU A N 1
ATOM 1592 C CA . LEU A 1 110 ? 0.251 5.727 27.708 1.00 8.53 110 LEU A CA 1
ATOM 1593 C C . LEU A 1 110 ? 0.261 4.666 26.617 1.00 8.77 110 LEU A C 1
ATOM 1594 O O . LEU A 1 110 ? 0.930 3.639 26.751 1.00 11.28 110 LEU A O 1
ATOM 1610 N N . TYR A 1 111 ? -0.427 4.920 25.513 1.00 7.58 111 TYR A N 1
ATOM 1611 C CA . TYR A 1 111 ? -0.460 3.933 24.443 1.00 7.74 111 TYR A CA 1
ATOM 1612 C C . TYR A 1 111 ? 0.639 4.176 23.423 1.00 7.91 111 TYR A C 1
ATOM 1613 O O . TYR A 1 111 ? 0.816 5.296 22.941 1.00 7.78 111 TYR A O 1
ATOM 1631 N N . ASP A 1 112 ? 1.330 3.100 23.060 1.00 7.93 112 ASP A N 1
ATOM 1632 C CA . ASP A 1 112 ? 2.207 3.059 21.893 1.00 8.07 112 ASP A CA 1
ATOM 1633 C C . ASP A 1 112 ? 1.345 3.152 20.637 1.00 7.75 112 ASP A C 1
ATOM 1634 O O . ASP A 1 112 ? 0.420 2.359 20.460 1.00 9.03 112 ASP A O 1
ATOM 1643 N N . VAL A 1 113 ? 1.623 4.128 19.778 1.00 8.01 113 VAL A N 1
ATOM 1644 C CA . VAL A 1 113 ? 0.871 4.330 18.546 1.00 8.02 113 VAL A CA 1
ATOM 1645 C C . VAL A 1 113 ? 1.857 4.397 17.385 1.00 8.12 113 VAL A C 1
ATOM 1646 O O . VAL A 1 113 ? 2.980 4.910 17.508 1.00 8.86 113 VAL A O 1
ATOM 1659 N N . VAL A 1 114 ? 1.411 3.893 16.234 1.00 7.99 114 VAL A N 1
ATOM 1660 C CA . VAL A 1 114 ? 2.279 3.550 15.109 1.00 8.34 114 VAL A CA 1
ATOM 1661 C C . VAL A 1 114 ? 1.687 4.168 13.848 1.00 8.35 114 VAL A C 1
ATOM 1662 O O . VAL A 1 114 ? 1.059 3.469 13.045 1.00 9.58 114 VAL A O 1
ATOM 1675 N N . PRO A 1 115 ? 1.844 5.476 13.639 1.00 8.63 115 PRO A N 1
ATOM 1676 C CA . PRO A 1 115 ? 1.200 6.102 12.476 1.00 9.00 115 PRO A CA 1
ATOM 1677 C C . PRO A 1 115 ? 1.926 5.893 11.161 1.00 8.47 115 PRO A C 1
ATOM 1678 O O . PRO A 1 115 ? 1.348 6.148 10.094 1.00 9.37 115 PRO A O 1
ATOM 1689 N N . ASN A 1 116 ? 3.181 5.456 11.189 1.00 8.61 116 ASN A N 1
ATOM 1690 C CA . ASN A 1 116 ? 3.981 5.509 9.977 1.00 8.21 116 ASN A CA 1
ATOM 1691 C C . ASN A 1 116 ? 3.504 4.544 8.903 1.00 8.76 116 ASN A C 1
ATOM 1692 O O . ASN A 1 116 ? 3.665 4.830 7.711 1.00 8.93 116 ASN A O 1
ATOM 1703 N N . HIS A 1 117 ? 2.987 3.388 9.298 1.00 8.81 117 HIS A N 1
ATOM 1704 C CA . HIS A 1 117 ? 2.738 2.289 8.379 1.00 9.35 117 HIS A CA 1
ATOM 1705 C C . HIS A 1 117 ? 1.681 1.385 9.005 1.00 9.27 117 HIS A C 1
ATOM 1706 O O . HIS A 1 117 ? 1.354 1.495 10.193 1.00 9.58 117 HIS A O 1
ATOM 1720 N N . MET A 1 118 ? 1.174 0.463 8.189 1.00 10.09 118 MET A N 1
ATOM 1721 C CA . MET A 1 118 ? 0.239 -0.549 8.649 1.00 9.92 118 MET A CA 1
ATOM 1722 C C . MET A 1 118 ? 0.437 -1.776 7.769 1.00 10.25 118 MET A C 1
ATOM 1723 O O . MET A 1 118 ? 1.088 -1.719 6.719 1.00 10.92 118 MET A O 1
ATOM 1737 N N . ASN A 1 119 ? -0.159 -2.891 8.195 1.00 10.16 119 ASN A N 1
ATOM 1738 C CA . ASN A 1 119 ? -0.071 -4.150 7.449 1.00 10.14 119 ASN A CA 1
ATOM 1739 C C . ASN A 1 119 ? -1.043 -4.108 6.270 1.00 10.99 119 ASN A C 1
ATOM 1740 O O . ASN A 1 119 ? -2.132 -4.688 6.283 1.00 11.01 119 ASN A O 1
ATOM 1751 N N . ARG A 1 120 ? -0.613 -3.400 5.227 1.00 11.18 120 ARG A N 1
ATOM 1752 C CA . ARG A 1 120 ? -1.425 -3.119 4.044 1.00 11.75 120 ARG A CA 1
ATOM 1753 C C . ARG A 1 120 ? -1.909 -4.385 3.366 1.00 12.89 120 ARG A C 1
ATOM 1754 O O . ARG A 1 120 ? -3.021 -4.412 2.821 1.00 13.63 120 ARG A O 1
ATOM 1775 N N . GLY A 1 121 ? -1.110 -5.439 3.400 1.00 13.76 121 GLY A N 1
ATOM 1776 C CA . GLY A 1 121 ? -1.459 -6.671 2.736 1.00 15.12 121 GLY A CA 1
ATOM 1777 C C . GLY A 1 121 ? -2.304 -7.644 3.521 1.00 14.85 121 GLY A C 1
ATOM 1778 O O . GLY A 1 121 ? -2.656 -8.701 2.992 1.00 16.57 121 GLY A O 1
ATOM 1782 N N . TYR A 1 122 ? -2.649 -7.345 4.758 1.00 13.77 122 TYR A N 1
ATOM 1783 C CA . TYR A 1 122 ? -3.380 -8.320 5.567 1.00 13.73 122 TYR A CA 1
ATOM 1784 C C . TYR A 1 122 ? -4.771 -8.538 4.977 1.00 15.51 122 TYR A C 1
ATOM 1785 O O . TYR A 1 122 ? -5.467 -7.562 4.683 1.00 15.96 122 TYR A O 1
ATOM 1803 N N . PRO A 1 123 ? -5.222 -9.789 4.811 1.00 17.03 123 PRO A N 1
ATOM 1804 C CA . PRO A 1 123 ? -6.433 -10.018 4.008 1.00 18.90 123 PRO A CA 1
ATOM 1805 C C . PRO A 1 123 ? -7.755 -9.721 4.695 1.00 19.37 123 PRO A C 1
ATOM 1806 O O . PRO A 1 123 ? -8.766 -9.603 3.993 1.00 21.36 123 PRO A O 1
ATOM 1817 N N . ASP A 1 124 ? -7.808 -9.631 6.020 1.00 18.45 124 ASP A N 1
ATOM 1818 C CA . ASP A 1 124 ? -9.069 -9.470 6.747 1.00 18.31 124 ASP A CA 1
ATOM 1819 C C . ASP A 1 124 ? -8.918 -8.313 7.727 1.00 16.27 124 ASP A C 1
ATOM 1820 O O . ASP A 1 124 ? -8.443 -8.506 8.850 1.00 16.93 124 ASP A O 1
ATOM 1829 N N . LYS A 1 125 ? -9.318 -7.111 7.304 1.00 15.10 125 LYS A N 1
ATOM 1830 C CA . LYS A 1 125 ? -9.113 -5.931 8.131 1.00 13.48 125 LYS A CA 1
ATOM 1831 C C . LYS A 1 125 ? -10.199 -4.897 7.878 1.00 13.11 125 LYS A C 1
ATOM 1832 O O . LYS A 1 125 ? -10.876 -4.907 6.847 1.00 14.68 125 LYS A O 1
ATOM 1851 N N . GLU A 1 126 ? -10.332 -3.989 8.851 1.00 13.37 126 GLU A N 1
ATOM 1852 C CA . GLU A 1 126 ? -11.360 -2.963 8.847 1.00 12.94 126 GLU A CA 1
ATOM 1853 C C . GLU A 1 126 ? -10.961 -1.702 8.095 1.00 13.19 126 GLU A C 1
ATOM 1854 O O . GLU A 1 126 ? -11.843 -0.892 7.762 1.00 14.60 126 GLU A O 1
ATOM 1866 N N . ILE A 1 127 ? -9.672 -1.520 7.828 1.00 13.10 127 ILE A N 1
ATOM 1867 C CA . ILE A 1 127 ? -9.150 -0.326 7.171 1.00 13.51 127 ILE A CA 1
ATOM 1868 C C . ILE A 1 127 ? -8.556 -0.766 5.841 1.00 14.84 127 ILE A C 1
ATOM 1869 O O . ILE A 1 127 ? -7.524 -1.453 5.809 1.00 15.90 127 ILE A O 1
ATOM 1885 N N . ASN A 1 128 ? -9.197 -0.368 4.747 1.00 14.94 128 ASN A N 1
ATOM 1886 C CA . ASN A 1 128 ? -8.797 -0.784 3.404 1.00 16.94 128 ASN A CA 1
ATOM 1887 C C . ASN A 1 128 ? -8.670 0.479 2.559 1.00 16.56 128 ASN A C 1
ATOM 1888 O O . ASN A 1 128 ? -9.666 1.020 2.075 1.00 18.50 128 ASN A O 1
ATOM 1899 N N . LEU A 1 129 ? -7.438 0.944 2.387 1.00 15.00 129 LEU A N 1
ATOM 1900 C CA . LEU A 1 129 ? -7.168 2.168 1.663 1.00 13.92 129 LEU A CA 1
ATOM 1901 C C . LEU A 1 129 ? -6.624 1.813 0.296 1.00 14.34 129 LEU A C 1
ATOM 1902 O O . LEU A 1 129 ? -5.540 1.212 0.217 1.00 14.48 129 LEU A O 1
ATOM 1918 N N . PRO A 1 130 ? -7.328 2.125 -0.790 1.00 15.31 130 PRO A N 1
ATOM 1919 C CA . PRO A 1 130 ? -6.835 1.748 -2.120 1.00 16.18 130 PRO A CA 1
ATOM 1920 C C . PRO A 1 130 ? -5.627 2.579 -2.519 1.00 15.86 130 PRO A C 1
ATOM 1921 O O . PRO A 1 130 ? -5.274 3.575 -1.881 1.00 15.99 130 PRO A O 1
ATOM 1932 N N . ALA A 1 131 ? -4.987 2.140 -3.600 1.00 16.48 131 ALA A N 1
ATOM 1933 C CA . ALA A 1 131 ? -3.938 2.922 -4.226 1.00 16.61 131 ALA A CA 1
ATOM 1934 C C . ALA A 1 131 ? -4.546 4.007 -5.112 1.00 17.10 131 ALA A C 1
ATOM 1935 O O . ALA A 1 131 ? -5.734 3.984 -5.447 1.00 17.87 131 ALA A O 1
ATOM 1942 N N . GLY A 1 132 ? -3.710 4.971 -5.493 1.00 16.95 132 GLY A N 1
ATOM 1943 C CA . GLY A 1 132 ? -4.076 5.944 -6.501 1.00 17.64 132 GLY A CA 1
ATOM 1944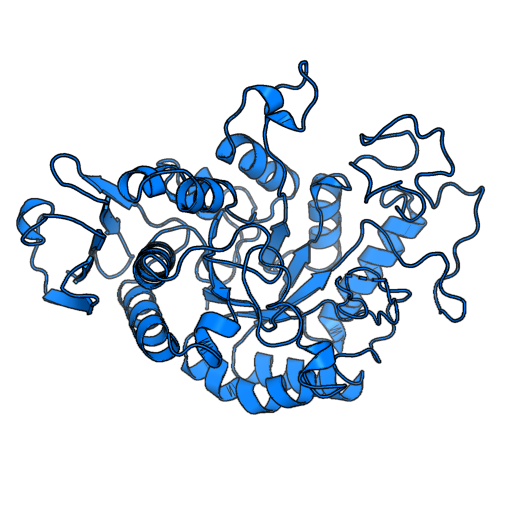 C C . GLY A 1 132 ? -4.793 7.174 -6.001 1.00 17.07 132 GLY A C 1
ATOM 1945 O O . GLY A 1 132 ? -5.230 7.994 -6.822 1.00 18.78 132 GLY A O 1
ATOM 1949 N N . GLN A 1 133 ? -4.924 7.333 -4.685 1.00 16.60 133 GLN A N 1
ATOM 1950 C CA . GLN A 1 133 ? -5.596 8.487 -4.099 1.00 17.39 133 GLN A CA 1
ATOM 1951 C C . GLN A 1 133 ? -4.689 9.290 -3.178 1.00 15.69 133 GLN A C 1
ATOM 1952 O O . GLN A 1 133 ? -5.154 10.218 -2.509 1.00 17.29 133 GLN A O 1
ATOM 1966 N N . GLY A 1 134 ? -3.407 8.964 -3.128 1.00 13.77 134 GLY A N 1
ATOM 1967 C CA . GLY A 1 134 ? -2.489 9.675 -2.270 1.00 13.90 134 GLY A CA 1
ATOM 1968 C C . GLY A 1 134 ? -2.447 9.215 -0.833 1.00 12.55 134 GLY A C 1
ATOM 1969 O O . GLY A 1 134 ? -1.816 9.888 -0.009 1.00 12.70 134 GLY A O 1
ATOM 1973 N N . PHE A 1 135 ? -3.068 8.082 -0.506 1.00 12.54 135 PHE A N 1
ATOM 1974 C CA . PHE A 1 135 ? -3.070 7.603 0.864 1.00 11.78 135 PHE A CA 1
ATOM 1975 C C . PHE A 1 135 ? -1.752 6.955 1.284 1.00 11.31 135 PHE A C 1
ATOM 1976 O O . PHE A 1 135 ? -1.518 6.792 2.488 1.00 11.19 135 PHE A O 1
ATOM 1993 N N . TRP A 1 136 ? -0.912 6.566 0.325 1.00 11.52 136 TRP A N 1
ATOM 1994 C CA . TRP A 1 136 ? 0.268 5.757 0.575 1.00 11.72 136 TRP A CA 1
ATOM 1995 C C . TRP A 1 136 ? 1.516 6.446 0.044 1.00 12.44 136 TRP A C 1
ATOM 1996 O O . TRP A 1 136 ? 1.484 7.114 -0.990 1.00 12.49 136 TRP A O 1
ATOM 2017 N N . ARG A 1 137 ? 2.630 6.245 0.750 1.00 11.55 137 ARG A N 1
ATOM 2018 C CA . ARG A 1 137 ? 3.908 6.768 0.290 1.00 11.64 137 ARG A CA 1
ATOM 2019 C C . ARG A 1 137 ? 4.174 6.400 -1.165 1.00 11.90 137 ARG A C 1
ATOM 2020 O O . ARG A 1 137 ? 4.637 7.234 -1.951 1.00 12.48 137 ARG A O 1
ATOM 2041 N N . ASN A 1 138 ? 3.936 5.140 -1.530 1.00 12.20 138 ASN A N 1
ATOM 2042 C CA . ASN A 1 138 ? 4.310 4.665 -2.859 1.00 12.57 138 ASN A CA 1
ATOM 2043 C C . ASN A 1 138 ? 3.263 4.966 -3.924 1.00 13.82 138 ASN A C 1
ATOM 2044 O O . ASN A 1 138 ? 3.372 4.442 -5.040 1.00 15.35 138 ASN A O 1
ATOM 2055 N N . ASP A 1 139 ? 2.273 5.807 -3.613 1.00 14.01 139 ASP A N 1
ATOM 2056 C CA . ASP A 1 139 ? 1.501 6.468 -4.657 1.0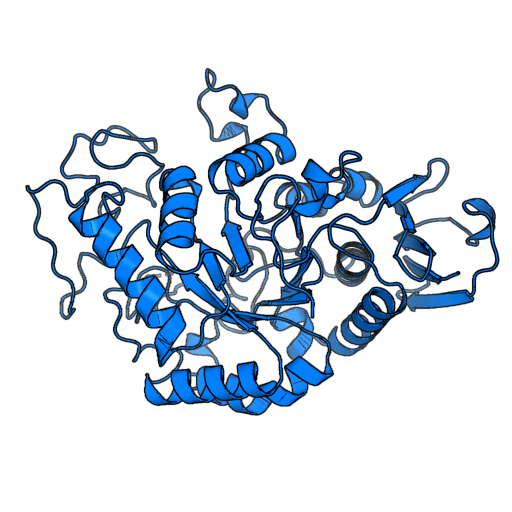0 14.69 139 ASP A CA 1
ATOM 2057 C C . ASP A 1 139 ? 2.329 7.521 -5.385 1.00 16.27 139 ASP A C 1
ATOM 2058 O O . ASP A 1 139 ? 1.888 8.037 -6.417 1.00 18.76 139 ASP A O 1
ATOM 2067 N N . CYS A 1 140 ? 3.503 7.860 -4.861 1.00 16.41 140 CYS A N 1
ATOM 2068 C CA . CYS A 1 140 ? 4.432 8.808 -5.448 1.00 18.60 140 CYS A CA 1
ATOM 2069 C C . CYS A 1 140 ? 5.752 8.089 -5.713 1.00 17.83 140 CYS A C 1
ATOM 2070 O O . CYS A 1 140 ? 6.058 7.065 -5.094 1.00 17.61 140 CYS A O 1
ATOM 2077 N N . ALA A 1 141 ? 6.549 8.639 -6.630 1.00 18.60 141 ALA A N 1
ATOM 2078 C CA . ALA A 1 141 ? 7.880 8.103 -6.876 1.00 19.71 141 ALA A CA 1
ATOM 2079 C C . ALA A 1 141 ? 8.629 7.985 -5.557 1.00 19.57 141 ALA A C 1
ATOM 2080 O O . ALA A 1 141 ? 8.540 8.866 -4.698 1.00 18.93 141 ALA A O 1
ATOM 2087 N N . ASP A 1 142 ? 9.352 6.878 -5.392 1.00 21.86 142 ASP A N 1
ATOM 2088 C CA . ASP A 1 142 ? 10.046 6.556 -4.144 1.00 23.34 142 ASP A CA 1
ATOM 2089 C C . ASP A 1 142 ? 11.484 6.180 -4.469 1.00 24.93 142 ASP A C 1
ATOM 2090 O O . ASP A 1 142 ? 11.816 4.992 -4.600 1.00 25.88 142 ASP A O 1
ATOM 2099 N N . PRO A 1 143 ? 12.370 7.172 -4.593 1.00 25.05 143 PRO A N 1
ATOM 2100 C CA . PRO A 1 143 ? 13.761 6.895 -4.973 1.00 25.43 143 PRO A CA 1
ATOM 2101 C C . PRO A 1 143 ? 14.684 6.515 -3.824 1.00 25.03 143 PRO A C 1
ATOM 2102 O O . PRO A 1 143 ? 15.849 6.198 -4.078 1.00 25.74 143 PRO A O 1
ATOM 2113 N N . GLY A 1 144 ? 14.239 6.543 -2.576 1.00 23.97 144 GLY A N 1
ATOM 2114 C CA . GLY A 1 144 ? 15.128 6.213 -1.479 1.00 23.27 144 GLY A CA 1
ATOM 2115 C C . GLY A 1 144 ? 14.467 6.476 -0.145 1.00 21.67 144 GLY A C 1
ATOM 2116 O O . GLY A 1 144 ? 13.324 6.936 -0.068 1.00 21.20 144 GLY A O 1
ATOM 2120 N N . ASN A 1 145 ? 15.216 6.168 0.917 1.00 19.60 145 ASN A N 1
ATOM 2121 C CA . ASN A 1 145 ? 14.698 6.317 2.276 1.00 19.11 145 ASN A CA 1
ATOM 2122 C C . ASN A 1 145 ? 14.878 7.757 2.749 1.00 18.25 145 ASN A C 1
ATOM 2123 O O . ASN A 1 145 ? 15.815 8.109 3.471 1.00 19.35 145 ASN A O 1
ATOM 2134 N N . TYR A 1 146 ? 13.938 8.594 2.352 1.00 18.79 146 TYR A N 1
ATOM 2135 C CA . TYR A 1 146 ? 13.872 9.992 2.760 1.00 17.88 146 TYR A CA 1
ATOM 2136 C C . TYR A 1 146 ? 12.519 10.505 2.290 1.00 15.58 146 TYR A C 1
ATOM 2137 O O . TYR A 1 146 ? 11.796 9.784 1.587 1.00 15.53 146 TYR A O 1
ATOM 2155 N N . PRO A 1 147 ? 12.128 11.724 2.653 1.00 14.80 147 PRO A N 1
ATOM 2156 C CA . PRO A 1 147 ? 10.779 12.189 2.300 1.00 13.68 147 PRO A CA 1
ATOM 2157 C C . PRO A 1 147 ? 10.530 12.180 0.801 1.00 13.31 147 PRO A C 1
ATOM 2158 O O . PRO A 1 147 ? 11.423 12.462 0.001 1.00 14.87 147 PRO A O 1
ATOM 2169 N N . ASN A 1 148 ? 9.291 11.874 0.428 1.00 13.14 148 ASN A N 1
ATOM 2170 C CA . ASN A 1 148 ? 8.837 11.998 -0.952 1.00 13.25 148 ASN A CA 1
ATOM 2171 C C . ASN A 1 148 ? 7.529 12.779 -0.998 1.00 14.55 148 ASN A C 1
ATOM 2172 O O . ASN A 1 148 ? 7.118 13.356 0.016 1.00 14.28 148 ASN A O 1
ATOM 2183 N N . ASP A 1 149 ? 6.882 12.828 -2.163 1.00 14.69 149 ASP A N 1
ATOM 2184 C CA . ASP A 1 149 ? 5.715 13.685 -2.325 1.00 15.58 149 ASP A CA 1
ATOM 2185 C C . ASP A 1 149 ? 4.475 13.141 -1.629 1.00 14.53 149 ASP A C 1
ATOM 2186 O O . ASP A 1 149 ? 3.462 13.839 -1.565 1.00 14.99 149 ASP A O 1
ATOM 2195 N N . CYS A 1 150 ? 4.529 11.927 -1.099 1.00 13.56 150 CYS A N 1
ATOM 2196 C CA . CYS A 1 150 ? 3.410 11.315 -0.393 1.00 13.55 150 CYS A CA 1
ATOM 2197 C C . CYS A 1 150 ? 3.767 10.923 1.037 1.00 12.07 150 CYS A C 1
ATOM 2198 O O . CYS A 1 150 ? 3.044 10.137 1.658 1.00 12.58 150 CYS A O 1
ATOM 2205 N N . ASP A 1 151 ? 4.884 11.413 1.562 1.00 11.41 151 ASP A N 1
ATOM 2206 C CA . ASP A 1 151 ? 5.366 10.993 2.870 1.00 10.60 151 ASP A CA 1
ATOM 2207 C C . ASP A 1 151 ? 6.456 11.953 3.301 1.00 11.08 151 ASP A C 1
ATOM 2208 O O . ASP A 1 151 ? 7.554 11.919 2.743 1.00 11.85 151 ASP A O 1
ATOM 2217 N N . ASP A 1 152 ? 6.179 12.829 4.262 1.00 11.26 152 ASP A N 1
ATOM 2218 C CA . ASP A 1 152 ? 7.151 13.845 4.642 1.00 11.36 152 ASP A CA 1
ATOM 2219 C C . ASP A 1 152 ? 8.167 13.366 5.670 1.00 11.59 152 ASP A C 1
ATOM 2220 O O . ASP A 1 152 ? 8.888 14.193 6.234 1.00 13.46 152 ASP A O 1
ATOM 2229 N N . GLY A 1 153 ? 8.311 12.055 5.851 1.00 11.51 153 GLY A N 1
ATOM 2230 C CA . GLY A 1 153 ? 9.406 11.508 6.631 1.00 10.60 153 GLY A CA 1
ATOM 2231 C C . GLY A 1 153 ? 10.042 10.308 5.954 1.00 9.81 153 GLY A C 1
ATOM 2232 O O . GLY A 1 153 ? 9.848 10.061 4.759 1.00 10.60 153 GLY A O 1
ATOM 2236 N N . ASP A 1 154 ? 10.842 9.574 6.727 1.00 10.72 154 ASP A N 1
ATOM 2237 C CA . ASP A 1 154 ? 11.530 8.381 6.265 1.00 10.32 154 ASP A CA 1
ATOM 2238 C C . ASP A 1 154 ? 10.539 7.245 6.068 1.00 9.65 154 ASP A C 1
ATOM 2239 O O . ASP A 1 154 ? 9.394 7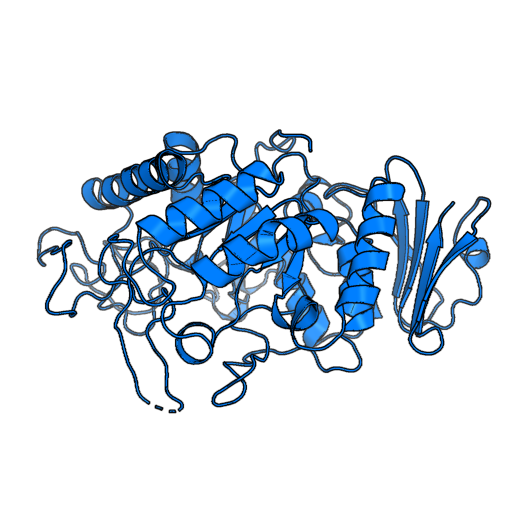.341 6.444 1.00 10.45 154 ASP A O 1
ATOM 2248 N N . ARG A 1 155 ? 10.986 6.152 5.470 1.00 10.76 155 ARG A N 1
ATOM 2249 C CA . ARG A 1 155 ? 10.133 5.000 5.224 1.00 11.00 155 ARG A CA 1
ATOM 2250 C C . ARG A 1 155 ? 10.595 3.810 6.057 1.00 10.08 155 ARG A C 1
ATOM 2251 O O . ARG A 1 155 ? 11.754 3.713 6.476 1.00 10.61 155 ARG A O 1
ATOM 2272 N N . PHE A 1 156 ? 9.650 2.900 6.295 1.00 10.65 156 PHE A N 1
ATOM 2273 C CA . PHE A 1 156 ? 9.918 1.660 7.017 1.00 11.02 156 PHE A CA 1
ATOM 2274 C C . PHE A 1 156 ? 10.315 0.602 5.991 1.00 11.25 156 PHE A C 1
ATOM 2275 O O . PHE A 1 156 ? 9.502 0.200 5.147 1.00 11.20 156 PHE A O 1
ATOM 2283 N N . ILE A 1 157 ? 11.573 0.174 6.062 1.00 12.44 157 ILE A N 1
ATOM 2284 C CA . ILE A 1 157 ? 12.172 -0.784 5.139 1.00 13.10 157 ILE A CA 1
ATOM 2285 C C . ILE A 1 157 ? 11.972 -0.308 3.701 1.00 12.41 157 ILE A C 1
ATOM 2286 O O . ILE A 1 157 ? 12.453 0.766 3.332 1.00 13.11 157 ILE A O 1
ATOM 2291 N N . GLY A 1 158 ? 11.252 -1.076 2.881 1.00 13.26 158 GLY A N 1
ATOM 2292 C CA . GLY A 1 158 ? 11.059 -0.697 1.493 1.00 12.99 158 GLY A CA 1
ATOM 2293 C C . GLY A 1 158 ? 10.019 0.375 1.251 1.00 12.47 158 GLY A C 1
ATOM 2294 O O . GLY A 1 158 ? 9.915 0.881 0.129 1.00 13.76 158 GLY A O 1
ATOM 2298 N N . GLY A 1 159 ? 9.231 0.714 2.264 1.00 11.91 159 GLY A N 1
ATOM 2299 C CA . GLY A 1 159 ? 8.281 1.800 2.165 1.00 11.66 159 GLY A CA 1
ATOM 2300 C C . GLY A 1 159 ? 6.922 1.457 1.598 1.00 11.48 159 GLY A C 1
ATOM 2301 O O . GLY A 1 159 ? 6.070 2.348 1.519 1.00 11.51 159 GLY A O 1
ATOM 2305 N N . GLU A 1 160 ? 6.695 0.208 1.186 1.00 12.38 160 GLU A N 1
ATOM 2306 C CA . GLU A 1 160 ? 5.462 -0.150 0.499 1.00 12.89 160 GLU A CA 1
ATOM 2307 C C . GLU A 1 160 ? 4.249 -0.138 1.416 1.00 12.54 160 GLU A C 1
ATOM 2308 O O . GLU A 1 160 ? 3.117 -0.215 0.915 1.00 13.76 160 GLU A O 1
ATOM 2320 N N . SER A 1 161 ? 4.455 -0.041 2.728 1.00 11.01 161 SER A N 1
ATOM 2321 C CA . SER A 1 161 ? 3.373 0.006 3.700 1.00 10.82 161 SER A CA 1
ATOM 2322 C C . SER A 1 161 ? 3.308 1.345 4.423 1.00 9.78 161 SER A C 1
ATOM 2323 O O . SER A 1 161 ? 2.480 1.501 5.328 1.00 9.69 161 SER A O 1
ATOM 2331 N N . ASP A 1 162 ? 4.136 2.322 4.034 1.00 9.90 162 ASP A N 1
ATOM 2332 C CA . ASP A 1 162 ? 4.099 3.630 4.678 1.00 9.92 162 ASP A CA 1
ATOM 2333 C C . ASP A 1 162 ? 2.853 4.388 4.242 1.00 9.65 162 ASP A C 1
ATOM 2334 O O . ASP A 1 162 ? 2.541 4.471 3.047 1.00 10.73 162 ASP A O 1
ATOM 2343 N N . LEU A 1 163 ? 2.175 4.983 5.205 1.00 10.05 163 LEU A N 1
ATOM 2344 C CA . LEU A 1 163 ? 1.001 5.800 4.969 1.00 9.93 163 LEU A CA 1
ATOM 2345 C C . LEU A 1 163 ? 1.387 7.255 4.729 1.00 9.62 163 LEU A C 1
ATOM 2346 O O . LEU A 1 163 ? 2.368 7.755 5.262 1.00 10.70 163 LEU A O 1
ATOM 2362 N N . ASN A 1 164 ? 0.572 7.954 3.952 1.00 9.90 164 ASN A N 1
ATOM 2363 C CA . ASN A 1 164 ? 0.736 9.400 3.782 1.00 10.20 164 ASN A CA 1
ATOM 2364 C C . ASN A 1 164 ? 0.016 10.065 4.947 1.00 10.10 164 ASN A C 1
ATOM 2365 O O . ASN A 1 164 ? -1.156 10.440 4.837 1.00 10.31 164 ASN A O 1
ATOM 2376 N N . THR A 1 165 ? 0.714 10.200 6.084 1.00 10.22 165 THR A N 1
ATOM 2377 C CA . THR A 1 165 ? 0.058 10.686 7.294 1.00 9.66 165 THR A CA 1
ATOM 2378 C C . THR A 1 165 ? -0.397 12.133 7.166 1.00 10.37 165 THR A C 1
ATOM 2379 O O . THR A 1 165 ? -1.275 12.565 7.937 1.00 11.42 165 THR A O 1
ATOM 2390 N N . GLY A 1 166 ? 0.175 12.879 6.215 1.00 10.40 166 GLY A N 1
ATOM 2391 C CA . GLY A 1 166 ? -0.238 14.241 5.950 1.00 11.65 166 GLY A CA 1
ATOM 2392 C C . GLY A 1 166 ? -1.454 14.398 5.059 1.00 11.89 166 GLY A C 1
ATOM 2393 O O . GLY A 1 166 ? -1.988 15.507 4.951 1.00 13.25 166 GLY A O 1
ATOM 2397 N N . HIS A 1 167 ? -1.891 13.335 4.398 1.00 11.33 167 HIS A N 1
ATOM 2398 C CA . HIS A 1 167 ? -3.152 13.383 3.677 1.00 11.32 167 HIS A CA 1
ATOM 2399 C C . HIS A 1 167 ? -4.270 13.647 4.675 1.00 11.05 167 HIS A C 1
ATOM 2400 O O . HIS A 1 167 ? -4.313 12.995 5.722 1.00 11.17 167 HIS A O 1
ATOM 2414 N N . PRO A 1 168 ? -5.184 14.581 4.400 1.00 12.20 168 PRO A N 1
ATOM 2415 C CA . PRO A 1 168 ? -6.176 14.933 5.430 1.00 12.36 168 PRO A CA 1
ATOM 2416 C C . PRO A 1 168 ? -6.997 13.758 5.934 1.00 11.34 168 PRO A C 1
ATOM 2417 O O . PRO A 1 168 ? -7.343 13.720 7.120 1.00 12.27 168 PRO A O 1
ATOM 2428 N N . GLN A 1 169 ? -7.318 12.798 5.068 1.00 11.65 169 GLN A N 1
ATOM 2429 C CA . GLN A 1 169 ? -8.107 11.661 5.520 1.00 11.61 169 GLN A CA 1
ATOM 2430 C C . GLN A 1 169 ? -7.311 10.797 6.489 1.00 10.96 169 GLN A C 1
ATOM 2431 O O . GLN A 1 169 ? -7.856 10.287 7.476 1.00 11.35 169 GLN A O 1
ATOM 2445 N N . ILE A 1 170 ? -6.025 10.609 6.210 1.00 10.25 170 ILE A N 1
ATOM 2446 C CA . ILE A 1 170 ? -5.187 9.770 7.055 1.00 10.09 170 ILE A CA 1
ATOM 2447 C C . ILE A 1 170 ? -4.855 10.490 8.355 1.00 9.91 170 ILE A C 1
ATOM 2448 O O . ILE A 1 170 ? -4.909 9.896 9.442 1.00 9.94 170 ILE A O 1
ATOM 2464 N N . TYR A 1 171 ? -4.530 11.783 8.271 1.00 10.03 171 TYR A N 1
ATOM 2465 C CA . TYR A 1 171 ? -4.341 12.576 9.479 1.00 9.95 171 TYR A CA 1
ATOM 2466 C C . TYR A 1 171 ? -5.553 12.430 10.388 1.00 9.62 171 TYR A C 1
ATOM 2467 O O . TYR A 1 171 ? -5.429 12.201 11.593 1.00 9.88 171 TYR A O 1
ATOM 2485 N N . GLY A 1 172 ? -6.746 12.585 9.814 1.00 9.89 172 GLY A N 1
ATOM 2486 C CA . GLY A 1 172 ? -7.963 12.552 10.603 1.00 9.82 172 GLY A CA 1
ATOM 2487 C C . GLY A 1 172 ? -8.245 11.183 11.171 1.00 10.28 172 GLY A C 1
ATOM 2488 O O . GLY A 1 172 ? -8.770 11.069 12.279 1.00 10.37 172 GLY A O 1
ATOM 2492 N N . MET A 1 173 ? -7.914 10.131 10.419 1.00 10.56 173 MET A N 1
ATOM 2493 C CA . MET A 1 173 ? -8.085 8.768 10.908 1.00 10.38 173 MET A CA 1
ATOM 2494 C C . MET A 1 173 ? -7.307 8.564 12.205 1.00 10.07 173 MET A C 1
ATOM 2495 O O . MET A 1 173 ? -7.833 8.035 13.193 1.00 10.14 173 MET A O 1
ATOM 2509 N N . PHE A 1 174 ? -6.047 9.001 12.230 1.00 8.80 174 PHE A N 1
ATOM 2510 C CA . PHE A 1 174 ? -5.264 8.872 13.452 1.00 9.66 174 PHE A CA 1
ATOM 2511 C C . PHE A 1 174 ? -5.727 9.833 14.538 1.00 9.17 174 PHE A C 1
ATOM 2512 O O . PHE A 1 174 ? -5.792 9.452 15.710 1.00 9.30 174 PHE A O 1
ATOM 2529 N N . ARG A 1 175 ? -6.095 11.064 14.174 1.00 9.19 175 ARG A N 1
ATOM 2530 C CA . ARG A 1 175 ? -6.626 12.000 15.159 1.00 9.22 175 ARG A CA 1
ATOM 2531 C C . ARG A 1 175 ? -7.809 11.390 15.894 1.00 9.59 175 ARG A C 1
ATOM 2532 O O . ARG A 1 175 ? -7.895 11.450 17.125 1.00 9.67 175 ARG A O 1
ATOM 2553 N N . ASP A 1 176 ? -8.749 10.821 15.142 1.00 9.60 176 ASP A N 1
ATOM 2554 C CA . ASP A 1 176 ? -9.952 10.257 15.738 1.00 9.98 176 ASP A CA 1
ATOM 2555 C C . ASP A 1 176 ? -9.635 9.038 16.591 1.00 9.90 176 ASP 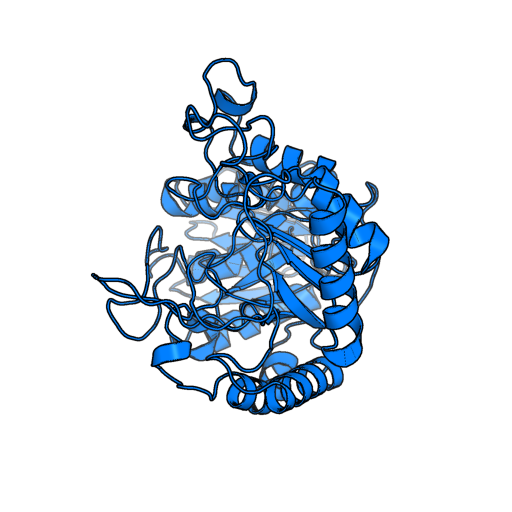A C 1
ATOM 2556 O O . ASP A 1 176 ? -10.288 8.817 17.616 1.00 9.83 176 ASP A O 1
ATOM 2565 N N . GLU A 1 177 ? -8.647 8.235 16.201 1.00 9.37 177 GLU A N 1
ATOM 2566 C CA . GLU A 1 177 ? -8.310 7.063 17.002 1.00 9.16 177 GLU A CA 1
ATOM 2567 C C . GLU A 1 177 ? -7.610 7.458 18.297 1.00 8.81 177 GLU A C 1
ATOM 2568 O O . GLU A 1 177 ? -7.828 6.828 19.334 1.00 8.79 177 GLU A O 1
ATOM 2580 N N . LEU A 1 178 ? -6.774 8.499 18.265 1.00 9.06 178 LEU A N 1
ATOM 2581 C CA . LEU A 1 178 ? -6.218 9.013 19.517 1.00 8.73 178 LEU A CA 1
ATOM 2582 C C . LEU A 1 178 ? -7.333 9.480 20.454 1.00 8.57 178 LEU A C 1
ATOM 2583 O O . LEU A 1 178 ? -7.286 9.240 21.669 1.00 8.83 178 LEU A O 1
ATOM 2599 N N . ALA A 1 179 ? -8.359 10.140 19.904 1.00 8.87 179 ALA A N 1
ATOM 2600 C CA . ALA A 1 179 ? -9.494 10.548 20.734 1.00 9.42 179 ALA A CA 1
ATOM 2601 C C . ALA A 1 179 ? -10.222 9.334 21.310 1.00 9.25 179 ALA A C 1
ATOM 2602 O O . ALA A 1 179 ? -10.637 9.344 22.474 1.00 10.17 179 ALA A O 1
ATOM 2609 N N . ASN A 1 180 ? -10.392 8.288 20.503 1.00 8.94 180 ASN A N 1
ATOM 2610 C CA . ASN A 1 180 ? -10.990 7.042 20.973 1.00 8.94 180 ASN A CA 1
ATOM 2611 C C . ASN A 1 180 ? -10.189 6.469 22.136 1.00 8.27 180 ASN A C 1
ATOM 2612 O O . ASN A 1 180 ? -10.751 6.096 23.172 1.00 8.78 180 ASN A O 1
ATOM 2623 N N . LEU A 1 181 ? -8.865 6.411 21.988 1.00 8.33 181 LEU A N 1
ATOM 2624 C CA . LEU A 1 181 ? -8.017 5.872 23.047 1.00 8.07 181 LEU A CA 1
ATOM 2625 C C . LEU A 1 181 ? -8.127 6.692 24.331 1.00 8.20 181 LEU A C 1
ATOM 2626 O O . LEU A 1 181 ? -8.118 6.133 25.438 1.00 8.78 181 LEU A O 1
ATOM 2642 N N . ARG A 1 182 ? -8.232 8.018 24.210 1.00 8.58 182 ARG A N 1
ATOM 2643 C CA . ARG A 1 182 ? -8.391 8.878 25.379 1.00 9.08 182 ARG A CA 1
ATOM 2644 C C . ARG A 1 182 ? -9.747 8.710 26.053 1.00 9.94 182 ARG A C 1
ATOM 2645 O O . ARG A 1 182 ? -9.892 9.016 27.242 1.00 11.33 182 ARG A O 1
ATOM 2666 N N . SER A 1 183 ? -10.740 8.242 25.320 1.00 9.39 183 SER A N 1
ATOM 2667 C CA . SER A 1 183 ? -12.090 8.067 25.835 1.00 10.15 183 SER A CA 1
ATOM 2668 C C . SER A 1 183 ? -12.232 6.672 26.443 1.00 9.65 183 SER A C 1
ATOM 2669 O O . SER A 1 183 ? -11.853 6.459 27.604 1.00 9.96 183 SER A O 1
ATOM 2677 N N . GLY A 1 184 ? -12.717 5.703 25.668 1.00 9.81 184 GLY A N 1
ATOM 2678 C CA . GLY A 1 184 ? -13.029 4.398 26.213 1.00 10.10 184 GLY A CA 1
ATOM 2679 C C . GLY A 1 184 ? -11.841 3.628 26.759 1.00 10.26 184 GLY A C 1
ATOM 2680 O O . GLY A 1 184 ? -12.032 2.708 27.565 1.00 11.01 184 GLY A O 1
ATOM 2684 N N . TYR A 1 185 ? -10.621 3.970 26.346 1.00 9.55 185 TYR A N 1
ATOM 2685 C CA . TYR A 1 185 ? -9.431 3.225 26.747 1.00 8.82 185 TYR A CA 1
ATOM 2686 C C . TYR A 1 185 ? -8.581 3.997 27.747 1.00 8.42 185 TYR A C 1
ATOM 2687 O O . TYR A 1 185 ? -7.498 3.539 28.112 1.00 8.80 185 TYR A O 1
ATOM 2705 N N . GLY A 1 186 ? -9.089 5.126 28.244 1.00 9.12 186 GLY A N 1
ATOM 2706 C CA . GLY A 1 186 ? -8.491 5.802 29.383 1.00 9.66 186 GLY A CA 1
ATOM 2707 C C . GLY A 1 186 ? -7.093 6.340 29.180 1.00 9.44 186 GLY A C 1
ATOM 2708 O O . GLY A 1 186 ? -6.356 6.476 30.154 1.00 10.75 186 GLY A O 1
ATOM 2712 N N . ALA A 1 187 ? -6.716 6.703 27.960 1.00 9.04 187 ALA A N 1
ATOM 2713 C CA . ALA A 1 187 ? -5.344 7.115 27.711 1.00 8.92 187 ALA A CA 1
ATOM 2714 C C . ALA A 1 187 ? -5.023 8.392 28.469 1.00 8.97 187 ALA A C 1
ATOM 2715 O O . ALA A 1 187 ? -5.798 9.349 28.478 1.00 10.63 187 ALA A O 1
ATOM 2722 N N . GLY A 1 188 ? -3.843 8.416 29.063 1.00 8.84 188 GLY A N 1
ATOM 2723 C CA . GLY A 1 188 ? -3.251 9.607 29.628 1.00 9.68 188 GLY A CA 1
ATOM 2724 C C . GLY A 1 188 ? -2.146 10.207 28.787 1.00 8.85 188 GLY A C 1
ATOM 2725 O O . GLY A 1 188 ? -1.495 11.162 29.229 1.00 9.74 188 GLY A O 1
ATOM 2729 N N . GLY A 1 189 ? -1.933 9.684 27.597 1.00 9.16 189 GLY A N 1
ATOM 2730 C CA . GLY A 1 189 ? -0.873 10.128 26.726 1.00 8.79 189 GLY A CA 1
ATOM 2731 C C . GLY A 1 189 ? -0.478 9.004 25.787 1.00 7.80 189 GLY A C 1
ATOM 2732 O O . GLY A 1 189 ? -1.113 7.947 25.745 1.00 8.18 189 GLY A O 1
ATOM 2736 N N . PHE A 1 190 ? 0.610 9.248 25.050 1.00 7.90 190 PHE A N 1
ATOM 2737 C CA . PHE A 1 190 ? 0.998 8.397 23.936 1.00 8.17 190 PHE A CA 1
ATOM 2738 C C . PHE A 1 190 ? 2.505 8.346 23.781 1.00 8.41 190 PHE A C 1
ATOM 2739 O O . PHE A 1 190 ? 3.204 9.321 24.045 1.00 9.58 190 PHE A O 1
ATOM 2756 N N . ARG A 1 191 ? 2.977 7.195 23.320 1.00 7.86 191 ARG A N 1
ATOM 2757 C CA . ARG A 1 191 ? 4.348 6.999 22.857 1.00 7.80 191 ARG A CA 1
ATOM 2758 C C . ARG A 1 191 ? 4.283 6.841 21.345 1.00 7.79 191 ARG A C 1
ATOM 2759 O O . ARG A 1 191 ? 3.653 5.909 20.845 1.00 8.96 191 ARG A O 1
ATOM 2780 N N . PHE A 1 192 ? 4.889 7.776 20.626 1.00 7.89 192 PHE A N 1
ATOM 2781 C CA . PHE A 1 192 ? 4.861 7.780 19.171 1.00 8.00 192 PHE A CA 1
ATOM 2782 C C . PHE A 1 192 ? 6.041 6.995 18.618 1.00 7.96 192 PHE A C 1
ATOM 2783 O O . PHE A 1 192 ? 7.199 7.321 18.886 1.00 8.47 192 PHE A O 1
ATOM 2800 N N . ASP A 1 193 ? 5.728 5.975 17.833 1.00 8.68 193 ASP A N 1
ATOM 2801 C CA . ASP A 1 193 ? 6.709 5.090 17.230 1.00 8.76 193 ASP A CA 1
ATOM 2802 C C . ASP A 1 193 ? 7.312 5.683 15.965 1.00 8.55 193 ASP A C 1
ATOM 2803 O O . ASP A 1 193 ? 6.620 6.320 15.174 1.00 8.98 193 ASP A O 1
ATOM 2812 N N . PHE A 1 194 ? 8.611 5.441 15.754 1.00 8.16 194 PHE A N 1
ATOM 2813 C CA . PHE A 1 194 ? 9.235 5.701 14.449 1.00 8.72 194 PHE A CA 1
ATOM 2814 C C . PHE A 1 194 ? 8.975 7.135 13.987 1.00 8.52 194 PHE A C 1
ATOM 2815 O O . PHE A 1 194 ? 8.534 7.378 12.858 1.00 8.71 194 PHE A O 1
ATOM 2832 N N . VAL A 1 195 ? 9.288 8.107 14.856 1.00 8.12 195 VAL A N 1
ATOM 2833 C CA . VAL A 1 195 ? 8.902 9.490 14.556 1.00 8.20 195 VAL A CA 1
ATOM 2834 C C . VAL A 1 195 ? 9.727 10.084 13.419 1.00 9.01 195 VAL A C 1
ATOM 2835 O O . VAL A 1 195 ? 9.331 11.105 12.835 1.00 9.86 195 VAL A O 1
ATOM 2848 N N . ARG A 1 196 ? 10.840 9.436 13.060 1.00 8.85 196 ARG A N 1
ATOM 2849 C CA . ARG A 1 196 ? 11.572 9.781 11.845 1.00 9.20 196 ARG A CA 1
ATOM 2850 C C . ARG A 1 196 ? 10.717 9.599 10.595 1.00 8.80 196 ARG A C 1
ATOM 2851 O O . ARG A 1 196 ? 11.070 10.108 9.524 1.00 9.97 196 ARG A O 1
ATOM 2872 N N . GLY A 1 197 ? 9.607 8.871 10.700 1.00 9.03 197 GLY A N 1
ATOM 2873 C CA . GLY A 1 197 ? 8.817 8.528 9.538 1.00 8.97 197 GLY A CA 1
ATOM 2874 C C . GLY A 1 197 ? 7.804 9.543 9.067 1.00 9.12 197 GLY A C 1
ATOM 2875 O O . GLY A 1 197 ? 7.198 9.332 8.022 1.00 9.69 197 GLY A O 1
ATOM 2879 N N . TYR A 1 198 ? 7.593 10.628 9.803 1.00 9.42 198 TYR A N 1
ATOM 2880 C CA . TYR A 1 198 ? 6.552 11.612 9.505 1.00 9.75 198 TYR A CA 1
ATOM 2881 C C . TYR A 1 198 ? 6.907 12.899 10.248 1.00 9.70 198 TYR A C 1
ATOM 2882 O O . TYR A 1 198 ? 7.741 12.897 11.150 1.00 10.49 198 TYR A O 1
ATOM 2900 N N . ALA A 1 199 ? 6.279 14.002 9.863 1.00 10.65 199 ALA A N 1
ATOM 2901 C CA . ALA A 1 199 ? 6.693 15.304 10.366 1.00 11.28 199 ALA A CA 1
ATOM 2902 C C . ALA A 1 199 ? 6.513 15.416 11.877 1.00 10.96 199 ALA A C 1
ATOM 2903 O O . ALA A 1 199 ? 5.472 15.020 12.412 1.00 10.56 199 ALA A O 1
ATOM 2910 N N . PRO A 1 200 ? 7.473 16.013 12.591 1.00 11.02 200 PRO A N 1
ATOM 2911 C CA . PRO A 1 200 ? 7.248 16.258 14.031 1.00 11.38 200 PRO A CA 1
ATOM 2912 C C . PRO A 1 200 ? 6.065 17.170 14.291 1.00 10.26 200 PRO A C 1
ATOM 2913 O O . PRO A 1 200 ? 5.361 16.999 15.292 1.00 10.52 200 PRO A O 1
ATOM 2924 N N . GLU A 1 201 ? 5.837 18.154 13.419 1.00 9.81 201 GLU A N 1
ATOM 2925 C CA . GLU A 1 201 ? 4.716 19.063 13.609 1.00 10.49 201 GLU A CA 1
ATOM 2926 C C . GLU A 1 201 ? 3.384 18.333 13.581 1.00 10.11 201 GLU A C 1
ATOM 2927 O O . GLU A 1 201 ? 2.414 18.818 14.171 1.00 10.89 201 GLU A O 1
ATOM 2939 N N . ARG A 1 202 ? 3.323 17.178 12.920 1.00 9.80 202 ARG A N 1
ATOM 2940 C CA . ARG A 1 202 ? 2.087 16.408 12.900 1.00 9.77 202 ARG A CA 1
ATOM 2941 C C . ARG A 1 202 ? 1.787 15.806 14.265 1.00 9.65 202 ARG A C 1
ATOM 2942 O O . ARG A 1 202 ? 0.618 15.680 14.640 1.00 9.71 202 ARG A O 1
ATOM 2963 N N . VAL A 1 203 ? 2.822 15.417 15.013 1.00 9.41 203 VAL A N 1
ATOM 2964 C CA . VAL A 1 203 ? 2.623 14.963 16.384 1.00 9.28 203 VAL A CA 1
ATOM 2965 C C . VAL A 1 203 ? 2.076 16.097 17.240 1.00 9.49 203 VAL A C 1
ATOM 2966 O O . VAL A 1 203 ? 1.142 15.899 18.026 1.00 9.88 203 VAL A O 1
ATOM 2979 N N . ASP A 1 204 ? 2.621 17.309 17.086 1.00 9.43 204 ASP A N 1
ATOM 2980 C CA . ASP A 1 204 ? 2.081 18.455 17.811 1.00 9.77 204 ASP A CA 1
ATOM 2981 C C . ASP A 1 204 ? 0.610 18.641 17.478 1.00 10.41 204 ASP A C 1
ATOM 2982 O O . ASP A 1 204 ? -0.215 18.865 18.369 1.00 10.84 204 ASP A O 1
ATOM 2991 N N . SER A 1 205 ? 0.261 18.534 16.199 1.00 10.37 205 SER A N 1
ATOM 2992 C CA . SER A 1 205 ? -1.124 18.716 15.788 1.00 10.83 205 SER A CA 1
ATOM 2993 C C . SER A 1 205 ? -2.029 17.634 16.360 1.00 10.17 205 SER A C 1
ATOM 2994 O O . SER A 1 205 ? -3.123 17.934 16.856 1.00 10.49 205 SER A O 1
ATOM 3002 N N . TRP A 1 206 ? -1.605 16.369 16.278 1.00 9.66 206 TRP A N 1
ATOM 3003 C CA . TRP A 1 206 ? -2.424 15.280 16.806 1.00 9.55 206 TRP A CA 1
ATOM 3004 C C . TRP A 1 206 ? -2.665 15.468 18.296 1.00 9.59 206 TRP A C 1
ATOM 3005 O O . TRP A 1 206 ? -3.784 15.272 18.786 1.00 9.81 206 TRP A O 1
ATOM 3026 N N . MET A 1 207 ? -1.610 15.807 19.044 1.00 9.62 207 MET A N 1
ATOM 3027 C CA . MET A 1 207 ? -1.780 16.021 20.476 1.00 9.73 207 MET A CA 1
ATOM 3028 C C . MET A 1 207 ? -2.662 17.230 20.749 1.00 10.10 207 MET A C 1
ATOM 3029 O O . MET A 1 207 ? -3.531 17.182 21.627 1.00 10.15 207 MET A O 1
ATOM 3043 N N . SER A 1 208 ? -2.471 18.321 20.005 1.00 10.16 208 SER A N 1
ATOM 3044 C CA . SER A 1 208 ? -3.310 19.494 20.208 1.00 11.18 208 SER A CA 1
ATOM 3045 C C . SER A 1 208 ? -4.776 19.161 19.972 1.00 10.96 208 SER A C 1
ATOM 3046 O O . SER A 1 208 ? -5.655 19.613 20.719 1.00 12.01 208 SER A O 1
ATOM 3054 N N . ASP A 1 209 ? -5.053 18.353 18.949 1.00 11.16 209 ASP A N 1
ATOM 3055 C CA . ASP A 1 209 ? -6.431 18.046 18.597 1.00 11.52 209 ASP A CA 1
ATOM 3056 C C . ASP A 1 209 ? -7.070 17.091 19.598 1.00 11.30 209 ASP A C 1
ATOM 3057 O O . ASP A 1 209 ? -8.244 17.249 19.940 1.00 13.36 209 ASP A O 1
ATOM 3066 N N . SER A 1 210 ? -6.333 16.084 20.063 1.00 10.94 210 SER A N 1
ATOM 3067 C CA . SER A 1 210 ? -6.954 14.957 20.742 1.00 10.94 210 SER A CA 1
ATOM 3068 C C . SER A 1 210 ? -6.503 14.734 22.177 1.00 11.29 210 SER A C 1
ATOM 3069 O O . SER A 1 210 ? -7.165 13.981 22.894 1.00 12.27 210 SER A O 1
ATOM 3077 N N . ALA A 1 211 ? -5.406 15.344 22.618 1.00 10.98 211 ALA A N 1
ATOM 3078 C CA . ALA A 1 211 ? -4.878 15.067 23.953 1.00 10.94 211 ALA A CA 1
ATOM 3079 C C . ALA A 1 211 ? -3.920 16.164 24.390 1.00 11.22 211 ALA A C 1
ATOM 3080 O O . ALA A 1 211 ? -2.791 15.880 24.790 1.00 11.40 211 ALA A O 1
ATOM 3087 N N . ASP A 1 212 ? -4.366 17.421 24.370 1.00 11.00 212 ASP A N 1
ATOM 3088 C CA . ASP A 1 212 ? -3.393 18.509 24.419 1.00 11.95 212 ASP A CA 1
ATOM 3089 C C . ASP A 1 212 ? -2.647 18.567 25.749 1.00 12.04 212 ASP A C 1
ATOM 3090 O O . ASP A 1 212 ? -1.468 18.934 25.780 1.00 13.08 212 ASP A O 1
ATOM 3099 N N . SER A 1 213 ? -3.309 18.240 26.859 1.00 12.23 213 SER A N 1
ATOM 3100 C CA . SER A 1 213 ? -2.699 18.318 28.182 1.00 13.08 213 SER A CA 1
ATOM 3101 C C . SER A 1 213 ? -2.119 16.989 28.648 1.00 12.03 213 SER A C 1
ATOM 3102 O O . SER A 1 213 ? -1.688 16.875 29.803 1.00 12.95 213 SER A O 1
ATOM 3110 N N . SER A 1 214 ? -2.085 15.990 27.779 1.00 10.88 214 SER A N 1
ATOM 3111 C CA . SER A 1 214 ? -1.580 14.679 28.148 1.00 10.86 214 SER A CA 1
ATOM 3112 C C . SER A 1 214 ? -0.059 14.649 28.040 1.00 10.59 214 SER A C 1
ATOM 3113 O O . SER A 1 214 ? 0.573 15.588 27.565 1.00 11.77 214 SER A O 1
ATOM 3121 N N . PHE A 1 215 ? 0.530 13.555 28.507 1.00 10.02 215 PHE A N 1
ATOM 3122 C CA . PHE A 1 215 ? 1.955 13.304 28.329 1.00 9.82 215 PHE A CA 1
ATOM 3123 C C . PHE A 1 215 ? 2.196 12.681 26.963 1.00 9.83 215 PHE A C 1
ATOM 3124 O O . PHE A 1 215 ? 1.376 11.909 26.465 1.00 11.51 215 PHE A O 1
ATOM 3141 N N . CYS A 1 216 ? 3.328 13.015 26.347 1.00 9.55 216 CYS A N 1
ATOM 3142 C CA . CYS A 1 216 ? 3.721 12.304 25.141 1.00 10.45 216 CYS A CA 1
ATOM 3143 C C . CYS A 1 216 ? 5.215 12.041 25.164 1.00 8.56 216 CYS A C 1
ATOM 3144 O O . CYS A 1 216 ? 5.977 12.716 25.860 1.00 9.07 216 CYS A O 1
ATOM 3151 N N . VAL A 1 217 ? 5.632 11.070 24.364 1.00 7.96 217 VAL A N 1
ATOM 3152 C CA . VAL A 1 217 ? 7.055 10.869 24.111 1.00 7.98 217 VAL A CA 1
ATOM 3153 C C . VAL A 1 217 ? 7.215 10.316 22.705 1.00 8.10 217 VAL A C 1
ATOM 3154 O O . VAL A 1 217 ? 6.472 9.426 22.289 1.00 9.08 217 VAL A O 1
ATOM 3167 N N . GLY A 1 218 ? 8.196 10.842 21.978 1.00 7.69 218 GLY A N 1
ATOM 3168 C CA . GLY A 1 218 ? 8.517 10.356 20.653 1.00 8.06 218 GLY A CA 1
ATOM 3169 C C . GLY A 1 218 ? 9.786 9.517 20.637 1.00 7.75 218 GLY A C 1
ATOM 3170 O O . GLY A 1 218 ? 10.760 9.832 21.313 1.00 7.96 218 GLY A O 1
ATOM 3174 N N . GLU A 1 219 ? 9.751 8.466 19.824 1.00 7.80 219 GLU A N 1
ATOM 3175 C CA . GLU A 1 219 ? 10.913 7.615 19.579 1.00 7.73 219 GLU A CA 1
ATOM 3176 C C . GLU A 1 219 ? 11.596 8.040 18.282 1.00 7.72 219 GLU A C 1
ATOM 3177 O O . GLU A 1 219 ? 11.196 7.617 17.193 1.00 8.15 219 GLU A O 1
ATOM 3189 N N . LEU A 1 220 ? 12.642 8.871 18.404 1.00 8.57 220 LEU A N 1
ATOM 3190 C CA . LEU A 1 220 ? 13.518 9.230 17.291 1.00 8.33 220 LEU A CA 1
ATOM 3191 C C . LEU A 1 220 ? 14.852 8.530 17.544 1.00 8.91 220 LEU A C 1
ATOM 3192 O O . LEU A 1 220 ? 15.654 8.969 18.376 1.00 9.38 220 LEU A O 1
ATOM 3208 N N . TRP A 1 221 ? 15.098 7.456 16.810 1.00 8.93 221 TRP A N 1
ATOM 3209 C CA . TRP A 1 221 ? 16.306 6.655 16.967 1.00 9.56 221 TRP A CA 1
ATOM 3210 C C . TRP A 1 221 ? 17.001 6.686 15.620 1.00 9.61 221 TRP A C 1
ATOM 3211 O O . TRP A 1 221 ? 16.691 5.890 14.727 1.00 10.39 221 TRP A O 1
ATOM 3232 N N . LYS A 1 222 ? 17.883 7.669 15.451 1.00 10.87 222 LYS A N 1
ATOM 3233 C CA . LYS A 1 222 ? 18.471 7.958 14.146 1.00 12.08 222 LYS A CA 1
ATOM 3234 C C . LYS A 1 222 ? 19.732 8.765 14.411 1.00 13.92 222 LYS A C 1
ATOM 3235 O O . LYS A 1 222 ? 19.656 9.865 14.966 1.00 14.92 222 LYS A O 1
ATOM 3254 N N . GLY A 1 223 ? 20.883 8.219 14.046 1.00 13.93 223 GLY A N 1
ATOM 3255 C CA . GLY A 1 223 ? 22.144 8.867 14.314 1.00 14.16 223 GLY A CA 1
ATOM 3256 C C . GLY A 1 223 ? 22.521 9.870 13.244 1.00 13.06 223 GLY A C 1
ATOM 3257 O O . GLY A 1 223 ? 21.961 9.881 12.148 1.00 13.38 223 GLY A O 1
ATOM 3261 N N . PRO A 1 224 ? 23.495 10.728 13.552 1.00 13.46 224 PRO A N 1
ATOM 3262 C CA . PRO A 1 224 ? 23.887 11.776 12.594 1.00 13.45 224 PRO A CA 1
ATOM 3263 C C . PRO A 1 224 ? 24.251 11.239 11.222 1.00 13.68 224 PRO A C 1
ATOM 3264 O O . PRO A 1 224 ? 23.913 11.860 10.209 1.00 14.64 224 PRO A O 1
ATOM 3275 N N . SER A 1 225 ? 24.943 10.102 11.157 1.00 14.39 225 SER A N 1
ATOM 3276 C CA . SER A 1 225 ? 25.385 9.593 9.864 1.00 15.36 225 SER A CA 1
ATOM 3277 C C . SER A 1 225 ? 24.237 9.096 8.991 1.00 15.77 225 SER A C 1
ATOM 3278 O O . SER A 1 225 ? 24.466 8.804 7.815 1.00 17.05 225 SER A O 1
ATOM 3286 N N . GLU A 1 226 ? 23.018 8.982 9.524 1.00 14.55 226 GLU A N 1
ATOM 3287 C CA . GLU A 1 226 ? 21.875 8.555 8.726 1.00 14.87 226 GLU A CA 1
ATOM 3288 C C . GLU A 1 226 ? 21.230 9.700 7.962 1.00 15.26 226 GLU A C 1
ATOM 3289 O O . GLU A 1 226 ? 20.315 9.455 7.170 1.00 16.93 226 GLU A O 1
ATOM 3301 N N . TYR A 1 227 ? 21.667 10.904 8.176 1.00 15.05 227 TYR A N 1
ATOM 3302 C CA . TYR A 1 227 ? 21.172 12.060 7.456 1.00 15.16 227 TYR A CA 1
ATOM 3303 C C . TYR A 1 227 ? 22.097 12.392 6.289 1.00 15.63 227 TYR A C 1
ATOM 3304 O O . TYR A 1 227 ? 23.288 12.068 6.316 1.00 16.25 227 TYR A O 1
ATOM 3322 N N . PRO A 1 228 ? 21.578 13.019 5.239 1.00 16.39 228 PRO A N 1
ATOM 3323 C CA . PRO A 1 228 ? 22.430 13.385 4.101 1.00 17.06 228 PRO A CA 1
ATOM 3324 C C . PRO A 1 228 ? 23.541 14.338 4.514 1.00 16.83 228 PRO A C 1
ATOM 3325 O O . PRO A 1 228 ? 23.431 15.078 5.493 1.00 16.32 228 PRO A O 1
ATOM 3336 N N . SER A 1 229 ? 24.625 14.325 3.732 1.00 16.77 229 SER A N 1
ATOM 3337 C CA . SER A 1 229 ? 25.799 15.106 4.100 1.00 16.46 229 SER A CA 1
ATOM 3338 C C . SER A 1 229 ? 25.503 16.597 4.163 1.00 16.03 229 SER A C 1
ATOM 3339 O O . SER A 1 229 ? 26.191 17.331 4.884 1.00 16.50 229 SER A O 1
ATOM 3347 N N . TRP A 1 230 ? 24.493 17.064 3.430 1.00 15.27 230 TRP A N 1
ATOM 3348 C CA . TRP A 1 230 ? 24.164 18.484 3.388 1.00 16.44 230 TRP A CA 1
ATOM 3349 C C . TRP A 1 230 ? 23.167 18.898 4.467 1.00 15.72 230 TRP A C 1
ATOM 3350 O O . TRP A 1 230 ? 22.871 20.093 4.589 1.00 16.71 230 TRP A O 1
ATOM 3371 N N . ASP A 1 231 ? 22.630 17.944 5.228 1.00 15.30 231 ASP A N 1
ATOM 3372 C CA . ASP A 1 231 ? 21.710 18.225 6.322 1.00 15.36 231 ASP A CA 1
ATOM 3373 C C . ASP A 1 231 ? 22.513 18.589 7.558 1.00 14.95 231 ASP A C 1
ATOM 3374 O O . ASP A 1 231 ? 23.513 17.945 7.874 1.00 15.21 231 ASP A O 1
ATOM 3383 N N . TRP A 1 232 ? 22.087 19.648 8.249 1.00 14.41 232 TRP A N 1
ATOM 3384 C CA . TRP A 1 232 ? 22.819 20.093 9.430 1.00 15.06 232 TRP A CA 1
ATOM 3385 C C . TRP A 1 232 ? 22.962 18.976 10.454 1.00 14.53 232 TRP A C 1
ATOM 3386 O O . TRP A 1 232 ? 23.922 18.961 11.232 1.00 15.51 232 TRP A O 1
ATOM 3407 N N . ARG A 1 233 ? 22.024 18.033 10.469 1.00 14.61 233 ARG A N 1
ATOM 3408 C CA . ARG A 1 233 ? 22.060 16.956 11.452 1.00 14.63 233 ARG A CA 1
ATOM 3409 C C . ARG A 1 233 ? 23.198 15.976 11.212 1.00 14.54 233 ARG A C 1
ATOM 3410 O O . ARG A 1 233 ? 23.592 15.267 12.139 1.00 14.59 233 ARG A O 1
ATOM 3431 N N . ASN A 1 234 ? 23.754 15.943 10.002 1.00 15.08 234 ASN A N 1
ATOM 3432 C CA . ASN A 1 234 ? 24.833 15.007 9.699 1.00 15.61 234 ASN A CA 1
ATOM 3433 C C . ASN A 1 234 ? 26.073 15.285 10.533 1.00 16.42 234 ASN A C 1
ATOM 3434 O O . ASN A 1 234 ? 26.839 14.362 10.832 1.00 18.03 234 ASN A O 1
ATOM 3445 N N . THR A 1 235 ? 26.288 16.539 10.921 1.00 16.40 235 THR A N 1
ATOM 3446 C CA . THR A 1 235 ? 27.428 16.918 11.746 1.00 18.05 235 THR A CA 1
ATOM 3447 C C . THR A 1 235 ? 27.013 17.315 13.156 1.00 16.95 235 THR A C 1
ATOM 3448 O O . THR A 1 235 ? 27.827 17.870 13.908 1.00 18.67 235 THR A O 1
ATOM 3459 N N . ALA A 1 236 ? 25.771 17.033 13.528 1.00 14.96 236 ALA A N 1
ATOM 3460 C CA . ALA A 1 236 ? 25.248 17.393 14.831 1.00 14.42 236 ALA A CA 1
ATOM 3461 C C . ALA A 1 236 ? 25.457 16.255 15.824 1.00 12.88 236 ALA A C 1
ATOM 3462 O O . ALA A 1 236 ? 25.782 15.123 15.460 1.00 14.08 236 ALA A O 1
ATOM 3469 N N . SER A 1 237 ? 25.263 16.577 17.098 1.00 12.57 237 SER A N 1
ATOM 3470 C CA . SER A 1 237 ? 25.292 15.573 18.142 1.00 11.88 237 SER A CA 1
ATOM 3471 C C . SER A 1 237 ? 23.954 14.839 18.204 1.00 10.46 237 SER A C 1
ATOM 3472 O O . SER A 1 237 ? 22.919 15.303 17.702 1.00 10.34 237 SER A O 1
ATOM 3480 N N . TRP A 1 238 ? 23.984 13.664 18.821 1.00 10.68 238 TRP A N 1
ATOM 3481 C CA . TRP A 1 238 ? 22.738 12.952 19.076 1.00 10.14 238 TRP A CA 1
ATOM 3482 C C . TRP A 1 238 ? 21.757 13.831 19.848 1.00 9.76 238 TRP A C 1
ATOM 3483 O O . TRP A 1 238 ? 20.562 13.849 19.542 1.00 10.28 238 TRP A O 1
ATOM 3504 N N . GLN A 1 239 ? 22.247 14.588 20.837 1.00 10.06 239 GLN A N 1
ATOM 3505 C CA . GLN A 1 239 ? 21.374 15.470 21.608 1.00 10.76 239 GLN A CA 1
ATOM 3506 C C . GLN A 1 239 ? 20.666 16.477 20.714 1.00 10.56 239 GLN A C 1
ATOM 3507 O O . GLN A 1 239 ? 19.480 16.760 20.900 1.00 10.60 239 GLN A O 1
ATOM 3521 N N . GLN A 1 240 ? 21.415 17.124 19.821 1.00 11.16 240 GLN A N 1
ATOM 3522 C CA . GLN A 1 240 ? 20.829 18.174 18.997 1.00 11.12 240 GLN A CA 1
ATOM 3523 C C . GLN A 1 240 ? 19.724 17.621 18.108 1.00 10.75 240 GLN A C 1
ATOM 3524 O O . GLN A 1 240 ? 18.705 18.286 17.868 1.00 11.06 240 GLN A O 1
ATOM 3538 N N . ILE A 1 241 ? 19.933 16.418 17.576 1.00 10.57 241 ILE A N 1
ATOM 3539 C CA . ILE A 1 241 ? 18.948 15.800 16.695 1.00 10.30 241 ILE A CA 1
ATOM 3540 C C . ILE A 1 241 ? 17.642 15.564 17.441 1.00 9.56 241 ILE A C 1
ATOM 3541 O O . ILE A 1 241 ? 16.560 15.922 16.962 1.00 10.06 241 ILE A O 1
ATOM 3557 N N . ILE A 1 242 ? 17.711 14.954 18.624 1.00 9.18 242 ILE A N 1
ATOM 3558 C CA . ILE A 1 242 ? 16.470 14.628 19.324 1.00 8.89 242 ILE A CA 1
ATOM 3559 C C . ILE A 1 242 ? 15.829 15.886 19.892 1.00 8.71 242 ILE A C 1
ATOM 3560 O O . ILE A 1 242 ? 14.606 15.990 19.939 1.00 9.33 242 ILE A O 1
ATOM 3576 N N . LYS A 1 243 ? 16.635 16.856 20.330 1.00 9.35 243 LYS A N 1
ATOM 3577 C CA . LYS A 1 243 ? 16.093 18.117 20.831 1.00 9.77 243 LYS A CA 1
ATOM 3578 C C . LYS A 1 243 ? 15.307 18.847 19.748 1.00 9.85 243 LYS A C 1
ATOM 3579 O O . LYS A 1 243 ? 14.231 19.385 20.018 1.00 9.84 243 LYS A O 1
ATOM 3598 N N . ASP A 1 244 ? 15.831 18.888 18.520 1.00 10.15 244 ASP A N 1
ATOM 3599 C CA . ASP A 1 244 ? 15.115 19.538 17.427 1.00 11.17 244 ASP A CA 1
ATOM 3600 C C . ASP A 1 244 ? 13.756 18.886 17.191 1.00 10.13 244 ASP A C 1
ATOM 3601 O O . ASP A 1 244 ? 12.767 19.582 16.931 1.00 10.41 244 ASP A O 1
ATOM 3610 N N . TRP A 1 245 ? 13.686 17.555 17.245 1.00 9.58 245 TRP A N 1
ATOM 3611 C CA . TRP A 1 245 ? 12.401 16.885 17.080 1.00 9.24 245 TRP A CA 1
ATOM 3612 C C . TRP A 1 245 ? 11.439 17.330 18.173 1.00 9.03 245 TRP A C 1
ATOM 3613 O O . TRP A 1 245 ? 10.286 17.695 17.904 1.00 9.63 245 TRP A O 1
ATOM 3634 N N . SER A 1 246 ? 11.919 17.344 19.421 1.00 8.85 246 SER A N 1
ATOM 3635 C CA . SER A 1 246 ? 11.080 17.725 20.550 1.00 9.42 246 SER A CA 1
ATOM 3636 C C . SER A 1 246 ? 10.559 19.148 20.401 1.00 8.94 246 SER A C 1
ATOM 3637 O O . SER A 1 246 ? 9.387 19.418 20.691 1.00 9.78 246 SER A O 1
ATOM 3645 N N . ASP A 1 247 ? 11.413 20.067 19.935 1.00 9.17 247 ASP A N 1
ATOM 3646 C CA . ASP A 1 247 ? 10.993 21.448 19.747 1.00 9.83 247 ASP A CA 1
ATOM 3647 C C . ASP A 1 247 ? 9.789 21.533 18.818 1.00 10.38 247 ASP A C 1
ATOM 3648 O O . ASP A 1 247 ? 8.867 22.328 19.039 1.00 12.34 247 ASP A O 1
ATOM 3657 N N . ARG A 1 248 ? 9.807 20.739 17.744 1.00 10.25 248 ARG A N 1
ATOM 3658 C CA . ARG A 1 248 ? 8.817 20.857 16.687 1.00 10.95 248 ARG A CA 1
ATOM 3659 C C . ARG A 1 248 ? 7.552 20.064 16.998 1.00 10.53 248 ARG A C 1
ATOM 3660 O O . ARG A 1 248 ? 6.466 20.447 16.559 1.00 11.69 248 ARG A O 1
ATOM 3681 N N . ALA A 1 249 ? 7.666 18.968 17.748 1.00 9.64 249 ALA A N 1
ATOM 3682 C CA . ALA A 1 249 ? 6.515 18.182 18.160 1.00 9.55 249 ALA A CA 1
ATOM 3683 C C . ALA A 1 249 ? 5.900 18.696 19.449 1.00 9.58 249 ALA A C 1
ATOM 3684 O O . ALA A 1 249 ? 4.775 18.305 19.774 1.00 10.57 249 ALA A O 1
ATOM 3691 N N . LYS A 1 250 ? 6.615 19.544 20.192 1.00 9.78 250 LYS A N 1
ATOM 3692 C CA . LYS A 1 250 ? 6.209 19.945 21.542 1.00 10.34 250 LYS A CA 1
ATOM 3693 C C . LYS A 1 250 ? 5.937 18.719 22.407 1.00 9.82 250 LYS A C 1
ATOM 3694 O O . LYS A 1 250 ? 5.003 18.681 23.210 1.00 10.36 250 LYS A O 1
ATOM 3713 N N . CYS A 1 251 ? 6.802 17.715 22.258 1.00 10.16 251 CYS A N 1
ATOM 3714 C CA . CYS A 1 251 ? 6.710 16.467 22.996 1.00 10.23 251 CYS A CA 1
ATOM 3715 C C . CYS A 1 251 ? 8.094 16.087 23.514 1.00 9.11 251 CYS A C 1
ATOM 3716 O O . CYS A 1 251 ? 9.105 16.282 22.823 1.00 9.14 251 CYS A O 1
ATOM 3723 N N . PRO A 1 252 ? 8.168 15.539 24.722 1.00 8.40 252 PRO A N 1
ATOM 3724 C CA . PRO A 1 252 ? 9.384 14.854 25.176 1.00 8.04 252 PRO A CA 1
ATOM 3725 C C . PRO A 1 252 ? 9.863 13.812 24.180 1.00 8.05 252 PRO A C 1
ATOM 3726 O O . PRO A 1 252 ? 9.093 13.326 23.338 1.00 8.44 252 PRO A O 1
ATOM 3737 N N . VAL A 1 253 ? 11.137 13.447 24.279 1.00 7.71 253 VAL A N 1
ATOM 3738 C CA . VAL A 1 253 ? 11.781 12.584 23.293 1.00 7.51 253 VAL A CA 1
ATOM 3739 C C . VAL A 1 253 ? 12.679 11.595 24.032 1.00 7.14 253 VAL A C 1
ATOM 3740 O O . VAL A 1 253 ? 13.368 11.959 24.989 1.00 7.66 253 VAL A O 1
ATOM 3753 N N . PHE A 1 254 ? 12.689 10.342 23.585 1.00 7.43 254 PHE A N 1
ATOM 3754 C CA . PHE A 1 254 ? 13.561 9.362 24.227 1.00 7.39 254 PHE A CA 1
ATOM 3755 C C . PHE A 1 254 ? 15.017 9.782 24.096 1.00 7.28 254 PHE A C 1
ATOM 3756 O O . PHE A 1 254 ? 15.485 10.211 23.033 1.00 7.73 254 PHE A O 1
ATOM 3773 N N . ASP A 1 255 ? 15.735 9.650 25.206 1.00 7.36 255 ASP A N 1
ATOM 3774 C CA . ASP A 1 255 ? 17.127 10.096 25.291 1.00 7.56 255 ASP A CA 1
ATOM 3775 C C . ASP A 1 255 ? 18.057 9.026 24.722 1.00 7.20 255 ASP A C 1
ATOM 3776 O O . ASP A 1 255 ? 18.802 8.334 25.423 1.00 7.36 255 ASP A O 1
ATOM 3785 N N . PHE A 1 256 ? 18.024 8.912 23.394 1.00 7.59 256 PHE A N 1
ATOM 3786 C CA . PHE A 1 256 ? 18.966 8.037 22.706 1.00 7.97 256 PHE A CA 1
ATOM 3787 C C . PHE A 1 256 ? 20.378 8.603 22.732 1.00 8.02 256 PHE A C 1
ATOM 3788 O O . PHE A 1 256 ? 21.329 7.864 22.487 1.00 8.48 256 PHE A O 1
ATOM 3805 N N . ALA A 1 257 ? 20.548 9.891 23.026 1.00 7.74 257 ALA A N 1
ATOM 3806 C CA . ALA A 1 257 ? 21.891 10.411 23.260 1.00 8.17 257 ALA A CA 1
ATOM 3807 C C . ALA A 1 257 ? 22.504 9.762 24.490 1.00 7.51 257 ALA A C 1
ATOM 3808 O O . ALA A 1 257 ? 23.658 9.328 24.469 1.00 8.37 257 ALA A O 1
ATOM 3815 N N . LEU A 1 258 ? 21.743 9.678 25.577 1.00 7.50 258 LEU A N 1
ATOM 3816 C CA . LEU A 1 258 ? 22.227 8.998 26.770 1.00 7.53 258 LEU A CA 1
ATOM 3817 C C . LEU A 1 258 ? 22.469 7.523 26.489 1.00 7.20 258 LEU A C 1
ATOM 3818 O O . LEU A 1 258 ? 23.495 6.971 26.898 1.00 7.25 258 LEU A O 1
ATOM 3834 N N . LYS A 1 259 ? 21.551 6.870 25.783 1.00 7.08 259 LYS A N 1
ATOM 3835 C CA . LYS A 1 259 ? 21.711 5.455 25.479 1.00 7.23 259 LYS A CA 1
ATOM 3836 C C . LYS A 1 259 ? 22.980 5.213 24.672 1.00 7.64 259 LYS A C 1
ATOM 3837 O O . LYS A 1 259 ? 23.718 4.256 24.930 1.00 7.80 259 LYS A O 1
ATOM 3856 N N . GLU A 1 260 ? 23.256 6.074 23.693 1.00 7.44 260 GLU A N 1
ATOM 3857 C CA . GLU A 1 260 ? 24.454 5.916 22.877 1.00 7.97 260 GLU A CA 1
ATOM 3858 C C . GLU A 1 260 ? 25.709 6.044 23.730 1.00 7.73 260 GLU A C 1
ATOM 3859 O O . GLU A 1 260 ? 26.679 5.305 23.532 1.00 8.41 260 GLU A O 1
ATOM 3871 N N . ARG A 1 261 ? 25.701 6.952 24.704 1.00 7.37 261 ARG A N 1
ATOM 3872 C CA . ARG A 1 261 ? 26.828 7.056 25.626 1.00 8.16 261 ARG A CA 1
ATOM 3873 C C . ARG A 1 261 ? 26.942 5.828 26.526 1.00 7.98 261 ARG A C 1
ATOM 3874 O O . ARG A 1 261 ? 28.057 5.376 26.822 1.00 8.70 261 ARG A O 1
ATOM 3895 N N . MET A 1 262 ? 25.813 5.293 27.003 1.00 8.23 262 MET A N 1
ATOM 3896 C CA . MET A 1 262 ? 25.855 4.101 27.834 1.00 8.75 262 MET A CA 1
ATOM 3897 C C . MET A 1 262 ? 26.432 2.918 27.072 1.00 8.06 262 MET A C 1
ATOM 3898 O O . MET A 1 262 ? 27.136 2.085 27.657 1.00 8.88 262 MET A O 1
ATOM 3912 N N . GLN A 1 263 ? 26.148 2.825 25.772 1.00 7.75 263 GLN A N 1
ATOM 3913 C CA . GLN A 1 263 ? 26.659 1.704 25.000 1.00 8.47 263 GLN A CA 1
ATOM 3914 C C . GLN A 1 263 ? 28.110 1.903 24.595 1.00 8.84 263 GLN A C 1
ATOM 3915 O O . GLN A 1 263 ? 28.901 0.964 24.698 1.00 9.69 263 GLN A O 1
ATOM 3929 N N . ASN A 1 264 ? 28.485 3.105 24.151 1.00 8.14 264 ASN A N 1
ATOM 3930 C CA . ASN A 1 264 ? 29.787 3.310 23.524 1.00 8.55 264 ASN A CA 1
ATOM 3931 C C . ASN A 1 264 ? 30.791 4.043 24.383 1.00 8.47 264 ASN A C 1
ATOM 3932 O O . ASN A 1 264 ? 31.992 3.818 24.216 1.00 9.44 264 ASN A O 1
ATOM 3943 N N . GLY A 1 265 ? 30.334 4.925 25.267 1.00 8.32 265 GLY A N 1
ATOM 3944 C CA . GLY A 1 265 ? 31.217 5.693 26.116 1.00 8.92 265 GLY A CA 1
ATOM 3945 C C . GLY A 1 265 ? 31.555 4.985 27.400 1.00 8.15 265 GLY A C 1
ATOM 3946 O O . GLY A 1 265 ? 31.216 3.824 27.615 1.00 9.28 265 GLY A O 1
ATOM 3950 N N . SER A 1 266 ? 32.268 5.707 28.256 1.00 9.13 266 SER A N 1
ATOM 3951 C CA . SER A 1 266 ? 32.512 5.289 29.625 1.00 9.51 266 SER A CA 1
ATOM 3952 C C . SER A 1 266 ? 31.397 5.816 30.524 1.00 8.91 266 SER A C 1
ATOM 3953 O O . SER A 1 266 ? 30.589 6.651 30.131 1.00 9.05 266 SER A O 1
ATOM 3961 N N . VAL A 1 267 ? 31.379 5.340 31.770 1.00 8.89 267 VAL A N 1
ATOM 3962 C CA . VAL A 1 267 ? 30.409 5.843 32.743 1.00 8.60 267 VAL A CA 1
ATOM 3963 C C . VAL A 1 267 ? 30.572 7.346 32.924 1.00 9.31 267 VAL A C 1
ATOM 3964 O O . VAL A 1 267 ? 29.589 8.086 33.046 1.00 9.69 267 VAL A O 1
ATOM 3977 N N . ALA A 1 268 ? 31.817 7.825 32.942 1.00 9.49 268 ALA A N 1
ATOM 3978 C CA . ALA A 1 268 ? 32.051 9.260 33.048 1.00 10.47 268 ALA A CA 1
ATOM 3979 C C . ALA A 1 268 ? 31.336 10.034 31.954 1.00 10.33 268 ALA A C 1
ATOM 3980 O O . ALA A 1 268 ? 30.876 11.157 32.188 1.00 12.33 268 ALA A O 1
ATOM 3987 N N . ASP A 1 269 ? 31.198 9.435 30.775 1.00 9.14 269 ASP A N 1
ATOM 3988 C CA . ASP A 1 269 ? 30.618 10.104 29.620 1.00 9.90 269 ASP A CA 1
ATOM 3989 C C . ASP A 1 269 ? 29.102 10.084 29.620 1.00 8.85 269 ASP A C 1
ATOM 3990 O O . ASP A 1 269 ? 28.491 10.684 28.736 1.00 9.37 269 ASP A O 1
ATOM 3999 N N . TRP A 1 270 ? 28.477 9.430 30.585 1.00 8.98 270 TRP A N 1
ATOM 4000 C CA . TRP A 1 270 ? 27.021 9.436 30.651 1.00 9.43 270 TRP A CA 1
ATOM 4001 C C . TRP A 1 270 ? 26.469 10.841 30.868 1.00 9.42 270 TRP A C 1
ATOM 4002 O O . TRP A 1 270 ? 25.287 11.080 30.594 1.00 11.04 270 TRP A O 1
ATOM 4023 N N . LYS A 1 271 ? 27.301 11.773 31.347 1.00 9.36 271 LYS A N 1
ATOM 4024 C CA . LYS A 1 271 ? 26.912 13.163 31.513 1.00 10.02 271 LYS A CA 1
ATOM 4025 C C . LYS A 1 271 ? 26.569 13.849 30.193 1.00 9.80 271 LYS A C 1
ATOM 4026 O O . LYS A 1 271 ? 26.017 14.952 30.220 1.00 10.65 271 LYS A O 1
ATOM 4045 N N . HIS A 1 272 ? 26.860 13.231 29.049 1.00 9.21 272 HIS A N 1
ATOM 4046 C CA . HIS A 1 272 ? 26.613 13.827 27.739 1.00 9.94 272 HIS A CA 1
ATOM 4047 C C . HIS A 1 272 ? 25.297 13.376 27.111 1.00 9.73 272 HIS A C 1
ATOM 4048 O O . HIS A 1 272 ? 25.069 13.615 25.924 1.00 11.42 272 HIS A O 1
ATOM 4062 N N . GLY A 1 273 ? 24.408 12.774 27.882 1.00 9.58 273 GLY A N 1
ATOM 4063 C CA . GLY A 1 273 ? 23.050 12.583 27.417 1.00 9.77 273 GLY A CA 1
ATOM 4064 C C . GLY A 1 273 ? 22.274 13.884 27.404 1.00 8.81 273 GLY A C 1
ATOM 4065 O O . GLY A 1 273 ? 22.676 14.875 28.005 1.00 9.23 273 GLY A O 1
ATOM 4069 N N . LEU A 1 274 ? 21.114 13.871 26.737 1.00 8.26 274 LEU A N 1
ATOM 4070 C CA . LEU A 1 274 ? 20.277 15.063 26.755 1.00 8.30 274 LEU A CA 1
ATOM 4071 C C . LEU A 1 274 ? 19.912 15.439 28.185 1.00 7.98 274 LEU A C 1
ATOM 4072 O O . LEU A 1 274 ? 19.862 16.626 28.523 1.00 8.51 274 LEU A O 1
ATOM 4088 N N . ASN A 1 275 ? 19.669 14.441 29.047 1.00 7.97 275 ASN A N 1
ATOM 4089 C CA . ASN A 1 275 ? 19.219 14.709 30.406 1.00 8.10 275 ASN A CA 1
ATOM 4090 C C . ASN A 1 275 ? 20.276 15.363 31.285 1.00 8.35 275 ASN A C 1
ATOM 4091 O O . ASN A 1 275 ? 19.923 15.825 32.375 1.00 9.02 275 ASN A O 1
ATOM 4102 N N . GLY A 1 276 ? 21.536 15.422 30.851 1.00 8.55 276 GLY A N 1
ATOM 4103 C CA . GLY A 1 276 ? 22.577 16.099 31.595 1.00 9.16 276 GLY A CA 1
ATOM 4104 C C . GLY A 1 276 ? 22.853 17.505 31.141 1.00 9.37 276 GLY A C 1
ATOM 4105 O O . GLY A 1 276 ? 23.732 18.165 31.704 1.00 10.18 276 GLY A O 1
ATOM 4109 N N . ASN A 1 277 ? 22.117 17.991 30.148 1.00 10.00 277 ASN A N 1
ATOM 4110 C CA . ASN A 1 277 ? 22.437 19.264 29.531 1.00 10.07 277 ASN A CA 1
ATOM 4111 C C . ASN A 1 277 ? 22.232 20.399 30.526 1.00 11.15 277 ASN A C 1
ATOM 4112 O O . ASN A 1 277 ? 21.230 20.418 31.247 1.00 12.55 277 ASN A O 1
ATOM 4123 N N . PRO A 1 278 ? 23.154 21.363 30.586 1.00 12.43 278 PRO A N 1
ATOM 4124 C CA . PRO A 1 278 ? 23.017 22.436 31.583 1.00 13.47 278 PRO A CA 1
ATOM 4125 C C . PRO A 1 278 ? 21.832 23.357 31.355 1.00 12.32 278 PRO A C 1
ATOM 4126 O O . PRO A 1 278 ? 21.453 24.082 32.278 1.00 13.57 278 PRO A O 1
ATOM 4137 N N . ASP A 1 279 ? 21.247 23.379 30.165 1.00 10.96 279 ASP A N 1
ATOM 4138 C CA . ASP A 1 279 ? 20.085 24.223 29.892 1.00 11.00 279 ASP A CA 1
ATOM 4139 C C . ASP A 1 279 ? 18.835 23.441 30.277 1.00 10.76 279 ASP A C 1
ATOM 4140 O O . ASP A 1 279 ? 18.594 22.366 29.707 1.00 10.37 279 ASP A O 1
ATOM 4149 N N . PRO A 1 280 ? 18.035 23.912 31.249 1.00 11.07 280 PRO A N 1
ATOM 4150 C CA . PRO A 1 280 ? 16.859 23.128 31.671 1.00 11.11 280 PRO A CA 1
ATOM 4151 C C . PRO A 1 280 ? 15.863 22.892 30.555 1.00 10.63 280 PRO A C 1
ATOM 4152 O O . PRO A 1 280 ? 15.157 21.877 30.587 1.00 10.48 280 PRO A O 1
ATOM 4163 N N . ARG A 1 281 ? 15.799 23.781 29.555 1.00 10.56 281 ARG A N 1
ATOM 4164 C CA . ARG A 1 281 ? 14.896 23.560 28.432 1.00 10.59 281 ARG A CA 1
ATOM 4165 C C . ARG A 1 281 ? 15.337 22.379 27.575 1.00 10.36 281 ARG A C 1
ATOM 4166 O O . ARG A 1 281 ? 14.519 21.827 26.825 1.00 10.95 281 ARG A O 1
ATOM 4187 N N . TRP A 1 282 ? 16.618 22.008 27.649 1.00 9.63 282 TRP A N 1
ATOM 4188 C CA . TRP A 1 282 ? 17.113 20.819 26.966 1.00 9.77 282 TRP A CA 1
ATOM 4189 C C . TRP A 1 282 ? 16.871 19.566 27.801 1.00 8.93 282 TRP A C 1
ATOM 4190 O O . TRP A 1 282 ? 16.255 18.603 27.330 1.00 9.74 282 TRP A O 1
ATOM 4211 N N . ARG A 1 283 ? 17.353 19.541 29.047 1.00 9.07 283 ARG A N 1
ATOM 4212 C CA . ARG A 1 283 ? 17.272 18.283 29.779 1.00 9.14 283 ARG A CA 1
ATOM 4213 C C . ARG A 1 283 ? 15.841 17.898 30.143 1.00 8.22 283 ARG A C 1
ATOM 4214 O O . ARG A 1 283 ? 15.552 16.707 30.250 1.00 9.03 283 ARG A O 1
ATOM 4235 N N . GLU A 1 284 ? 14.935 18.863 30.319 1.00 8.82 284 GLU A N 1
ATOM 4236 C CA . GLU A 1 284 ? 13.613 18.522 30.825 1.00 8.98 284 GLU A CA 1
ATOM 4237 C C . GLU A 1 284 ? 12.751 17.799 29.797 1.00 8.94 284 GLU A C 1
ATOM 4238 O O . GLU A 1 284 ? 11.704 17.264 30.170 1.00 9.39 284 GLU A O 1
ATOM 4250 N N . VAL A 1 285 ? 13.160 17.766 28.527 1.00 8.29 285 VAL A N 1
ATOM 4251 C CA . VAL A 1 285 ? 12.414 17.065 27.493 1.00 8.66 285 VAL A CA 1
ATOM 4252 C C . VAL A 1 285 ? 12.954 15.666 27.240 1.00 8.56 285 VAL A C 1
ATOM 4253 O O . VAL A 1 285 ? 12.375 14.916 26.440 1.00 8.94 285 VAL A O 1
ATOM 4266 N N . ALA A 1 286 ? 14.027 15.277 27.927 1.00 8.01 286 ALA A N 1
ATOM 4267 C CA . ALA A 1 286 ? 14.597 13.956 27.757 1.00 8.14 286 ALA A CA 1
ATOM 4268 C C . ALA A 1 286 ? 13.768 12.916 28.492 1.00 7.40 286 ALA A C 1
ATOM 4269 O O . ALA A 1 286 ? 13.358 13.135 29.636 1.00 8.62 286 ALA A O 1
ATOM 4276 N N . VAL A 1 287 ? 13.531 11.783 27.839 1.00 7.20 287 VAL A N 1
ATOM 4277 C CA . VAL A 1 287 ? 12.883 10.632 28.470 1.00 6.94 287 VAL A CA 1
ATOM 4278 C C . VAL A 1 287 ? 13.927 9.514 28.499 1.00 7.33 287 VAL A C 1
ATOM 4279 O O . VAL A 1 287 ? 14.283 8.943 27.461 1.00 7.33 287 VAL A O 1
ATOM 4292 N N . THR A 1 288 ? 14.486 9.264 29.672 1.00 7.22 288 THR A N 1
ATOM 4293 C CA . THR A 1 288 ? 15.647 8.407 29.825 1.00 7.33 288 THR A CA 1
ATOM 4294 C C . THR A 1 288 ? 15.229 6.965 30.064 1.00 7.36 288 THR A C 1
ATOM 4295 O O . THR A 1 288 ? 14.116 6.677 30.508 1.00 7.29 288 THR A O 1
ATOM 4306 N N . PHE A 1 289 ? 16.145 6.057 29.748 1.00 7.63 289 PHE A N 1
ATOM 4307 C CA . PHE A 1 289 ? 15.867 4.637 29.825 1.00 7.93 289 PHE A CA 1
ATOM 4308 C C . PHE A 1 289 ? 17.184 3.882 29.805 1.00 8.17 289 PHE A C 1
ATOM 4309 O O . PHE A 1 289 ? 18.216 4.403 29.376 1.00 9.38 289 PHE A O 1
ATOM 4326 N N . VAL A 1 290 ? 17.132 2.640 30.253 1.00 7.86 290 VAL A N 1
ATOM 4327 C CA 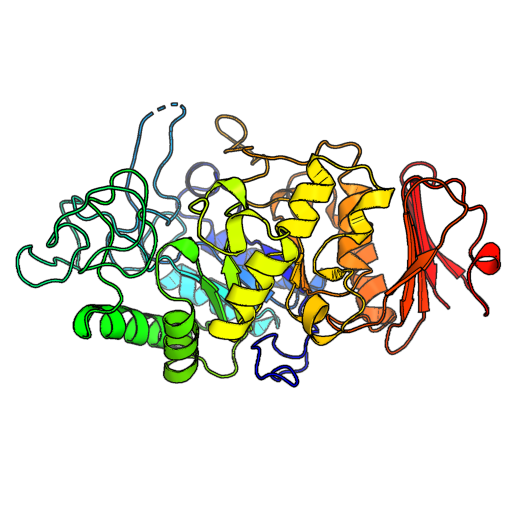. VAL A 1 290 ? 18.273 1.734 30.203 1.00 7.39 290 VAL A CA 1
ATOM 4328 C C . VAL A 1 290 ? 18.193 0.830 28.981 1.00 7.70 290 VAL A C 1
ATOM 4329 O O . VAL A 1 290 ? 19.141 0.722 28.199 1.00 8.82 290 VAL A O 1
ATOM 4342 N N . ASP A 1 291 ? 17.050 0.174 28.793 1.00 7.63 291 ASP A N 1
ATOM 4343 C CA . ASP A 1 291 ? 16.789 -0.610 27.602 1.00 7.71 291 ASP A CA 1
ATOM 4344 C C . ASP A 1 291 ? 15.292 -0.572 27.341 1.00 7.78 291 ASP A C 1
ATOM 4345 O O . ASP A 1 291 ? 14.505 -0.270 28.232 1.00 8.70 291 ASP A O 1
ATOM 4354 N N . ASN A 1 292 ? 14.914 -0.895 26.106 1.00 7.96 292 ASN A N 1
ATOM 4355 C CA . ASN A 1 292 ? 13.518 -1.091 25.735 1.00 8.23 292 ASN A CA 1
ATOM 4356 C C . ASN A 1 292 ? 13.375 -2.424 25.006 1.00 7.96 292 ASN A C 1
ATOM 4357 O O . ASN A 1 292 ? 14.302 -3.238 24.997 1.00 8.36 292 ASN A O 1
ATOM 4368 N N . HIS A 1 293 ? 12.203 -2.664 24.418 1.00 7.74 293 HIS A N 1
ATOM 4369 C CA . HIS A 1 293 ? 11.896 -3.941 23.782 1.00 7.92 293 HIS A CA 1
ATOM 4370 C C . HIS A 1 293 ? 12.714 -4.166 22.513 1.00 7.78 293 HIS A C 1
ATOM 4371 O O . HIS A 1 293 ? 12.773 -5.300 22.030 1.00 8.52 293 HIS A O 1
ATOM 4385 N N . ASP A 1 294 ? 13.302 -3.105 21.944 1.00 8.07 294 ASP A N 1
ATOM 4386 C CA . ASP A 1 294 ? 14.179 -3.224 20.789 1.00 8.02 294 ASP A CA 1
ATOM 4387 C C . ASP A 1 294 ? 15.628 -3.381 21.235 1.00 8.05 294 ASP A C 1
ATOM 4388 O O . ASP A 1 294 ? 16.343 -4.256 20.744 1.00 8.53 294 ASP A O 1
ATOM 4397 N N . THR A 1 295 ? 16.096 -2.496 22.122 1.00 7.85 295 THR A N 1
ATOM 4398 C CA . THR A 1 295 ? 17.512 -2.488 22.476 1.00 7.84 295 THR A CA 1
ATOM 4399 C C . THR A 1 295 ? 17.868 -3.658 23.378 1.00 8.23 295 THR A C 1
ATOM 4400 O O . THR A 1 295 ? 18.967 -4.220 23.273 1.00 8.42 295 THR A O 1
ATOM 4411 N N . GLY A 1 296 ? 16.974 -4.015 24.292 1.00 7.83 296 GLY A N 1
ATOM 4412 C CA . GLY A 1 296 ? 17.282 -4.975 25.326 1.00 8.44 296 GLY A CA 1
ATOM 4413 C C . GLY A 1 296 ? 16.938 -6.399 24.963 1.00 7.96 296 GLY A C 1
ATOM 4414 O O . GLY A 1 296 ? 16.305 -6.686 23.949 1.00 8.08 296 GLY A O 1
ATOM 4418 N N . TYR A 1 297 ? 17.385 -7.305 25.826 1.00 7.89 297 TYR A N 1
ATOM 4419 C CA . TYR A 1 297 ? 16.867 -8.659 25.822 1.00 8.08 297 TYR A CA 1
ATOM 4420 C C . TYR A 1 297 ? 15.406 -8.656 26.267 1.00 8.29 297 TYR A C 1
ATOM 4421 O O . TYR A 1 297 ? 14.892 -7.678 26.807 1.00 8.80 297 TYR A O 1
ATOM 4439 N N . SER A 1 298 ? 14.754 -9.788 26.032 1.00 7.91 298 SER A N 1
ATOM 4440 C CA . SER A 1 298 ? 13.466 -10.134 26.602 1.00 7.85 298 SER A CA 1
ATOM 4441 C C . SER A 1 298 ? 13.521 -11.607 26.959 1.00 8.24 298 SER A C 1
ATOM 4442 O O . SER A 1 298 ? 14.245 -12.371 26.306 1.00 9.04 298 SER A O 1
ATOM 4450 N N . PRO A 1 299 ? 12.748 -12.046 27.962 1.00 8.51 299 PRO A N 1
ATOM 4451 C CA . PRO A 1 299 ? 12.522 -13.492 28.117 1.00 8.73 299 PRO A CA 1
ATOM 4452 C C . PRO A 1 299 ? 12.022 -14.095 26.820 1.00 8.33 299 PRO A C 1
ATOM 4453 O O . PRO A 1 299 ? 11.420 -13.387 26.001 1.00 9.32 299 PRO A O 1
ATOM 4464 N N . GLY A 1 300 ? 12.237 -15.387 26.625 1.00 10.05 300 GLY A N 1
ATOM 4465 C CA . GLY A 1 300 ? 11.626 -16.095 25.532 1.00 10.46 300 GLY A CA 1
ATOM 4466 C C . GLY A 1 300 ? 12.524 -16.258 24.325 1.00 10.00 300 GLY A C 1
ATOM 4467 O O . GLY A 1 300 ? 13.752 -16.198 24.395 1.00 10.60 300 GLY A O 1
ATOM 4471 N N . GLN A 1 301 ? 11.870 -16.457 23.184 1.00 10.49 301 GLN A N 1
ATOM 4472 C CA . GLN A 1 301 ? 12.570 -16.892 21.986 1.00 11.15 301 GLN A CA 1
ATOM 4473 C C . GLN A 1 301 ? 13.654 -15.904 21.594 1.00 11.16 301 GLN A C 1
ATOM 4474 O O . GLN A 1 301 ? 13.432 -14.686 21.557 1.00 10.20 301 GLN A O 1
ATOM 4488 N N . ASN A 1 302 ? 14.830 -16.452 21.293 1.00 11.19 302 ASN A N 1
ATOM 4489 C CA . ASN A 1 302 ? 16.014 -15.731 20.840 1.00 12.92 302 ASN A CA 1
ATOM 4490 C C . ASN A 1 302 ? 16.498 -14.661 21.813 1.00 10.72 302 ASN A C 1
ATOM 4491 O O . ASN A 1 302 ? 17.368 -13.853 21.455 1.00 11.65 302 ASN A O 1
ATOM 4502 N N . GLY A 1 303 ? 16.009 -14.674 23.053 1.00 10.00 303 GLY A N 1
ATOM 4503 C CA . GLY A 1 303 ? 16.308 -13.601 23.974 1.00 9.30 303 GLY A CA 1
ATOM 4504 C C . GLY A 1 303 ? 15.734 -12.272 23.559 1.00 8.95 303 GLY A C 1
ATOM 4505 O O . GLY A 1 303 ? 16.241 -11.227 23.978 1.00 9.17 303 GLY A O 1
ATOM 4509 N N . GLY A 1 304 ? 14.675 -12.277 22.757 1.00 9.10 304 GLY A N 1
ATOM 4510 C CA . GLY A 1 304 ? 14.134 -11.028 22.269 1.00 9.60 304 GLY A CA 1
ATOM 4511 C C . GLY A 1 304 ? 14.974 -10.474 21.130 1.00 9.75 304 GLY A C 1
ATOM 4512 O O . GLY A 1 304 ? 15.612 -11.215 20.379 1.00 10.73 304 GLY A O 1
ATOM 4516 N N . GLN A 1 305 ? 14.964 -9.145 20.996 1.00 8.67 305 GLN A N 1
ATOM 4517 C CA . GLN A 1 305 ? 15.660 -8.496 19.888 1.00 8.84 305 GLN A CA 1
ATOM 4518 C C . GLN A 1 305 ? 17.101 -8.121 20.215 1.00 8.62 305 GLN A C 1
ATOM 4519 O O . GLN A 1 305 ? 17.978 -8.289 19.370 1.00 8.88 305 GLN A O 1
ATOM 4533 N N . HIS A 1 306 ? 17.360 -7.596 21.406 1.00 8.20 306 HIS A N 1
ATOM 4534 C CA . HIS A 1 306 ? 18.701 -7.230 21.864 1.00 8.35 306 HIS A CA 1
ATOM 4535 C C . HIS A 1 306 ? 19.531 -6.536 20.788 1.00 8.79 306 HIS A C 1
ATOM 4536 O O . HIS A 1 306 ? 20.682 -6.889 20.529 1.00 9.11 306 HIS A O 1
ATOM 4550 N N . HIS A 1 307 ? 18.967 -5.474 20.212 1.00 8.66 307 HIS A N 1
ATOM 4551 C CA . HIS A 1 307 ? 19.716 -4.716 19.220 1.00 9.10 307 HIS A CA 1
ATOM 4552 C C . HIS A 1 307 ? 20.874 -3.930 19.818 1.00 9.06 307 HIS A C 1
ATOM 4553 O O . HIS A 1 307 ? 21.828 -3.623 19.099 1.00 9.64 307 HIS A O 1
ATOM 4567 N N . TRP A 1 308 ? 20.782 -3.526 21.080 1.00 8.61 308 TRP A N 1
ATOM 4568 C CA . TRP A 1 308 ? 21.745 -2.582 21.649 1.00 8.32 308 TRP A CA 1
ATOM 4569 C C . TRP A 1 308 ? 21.655 -2.650 23.168 1.00 8.23 308 TRP A C 1
ATOM 4570 O O . TRP A 1 308 ? 21.357 -1.657 23.838 1.00 8.58 308 TRP A O 1
ATOM 4591 N N . ALA A 1 309 ? 21.894 -3.827 23.723 1.00 8.36 309 ALA A N 1
ATOM 4592 C CA . ALA A 1 309 ? 21.563 -4.088 25.112 1.00 7.99 309 ALA A CA 1
ATOM 4593 C C . ALA A 1 309 ? 22.689 -3.646 26.038 1.00 8.39 309 ALA A C 1
ATOM 4594 O O . ALA A 1 309 ? 23.872 -3.862 25.753 1.00 8.58 309 ALA A O 1
ATOM 4601 N N . LEU A 1 310 ? 22.319 -3.089 27.190 1.00 8.49 310 LEU A N 1
ATOM 4602 C CA . LEU A 1 310 ? 23.322 -2.738 28.183 1.00 8.43 310 LEU A CA 1
ATOM 4603 C C . LEU A 1 310 ? 23.760 -3.980 28.950 1.00 8.96 310 LEU A C 1
ATOM 4604 O O . LEU A 1 310 ? 22.934 -4.718 29.497 1.00 9.06 310 LEU A O 1
ATOM 4620 N N . GLN A 1 311 ? 25.072 -4.189 29.003 1.00 9.14 311 GLN A N 1
ATOM 4621 C CA . GLN A 1 311 ? 25.631 -5.344 29.679 1.00 9.49 311 GLN A CA 1
ATOM 4622 C C . GLN A 1 311 ? 25.303 -5.312 31.165 1.00 9.11 311 GLN A C 1
ATOM 4623 O O . GLN A 1 311 ? 25.145 -4.250 31.780 1.00 9.37 311 GLN A O 1
ATOM 4637 N N . ASP A 1 312 ? 25.244 -6.507 31.755 1.00 9.82 312 ASP A N 1
ATOM 4638 C CA . ASP A 1 312 ? 24.706 -6.643 33.105 1.00 10.27 312 ASP A CA 1
ATOM 4639 C C . ASP A 1 312 ? 25.574 -5.998 34.175 1.00 10.91 312 ASP A C 1
ATOM 4640 O O . ASP A 1 312 ? 25.058 -5.685 35.252 1.00 12.90 312 ASP A O 1
ATOM 4649 N N . GLY A 1 313 ? 26.841 -5.739 33.896 1.00 10.34 313 GLY A N 1
ATOM 4650 C CA . GLY A 1 313 ? 27.681 -5.041 34.834 1.00 10.67 313 GLY A CA 1
ATOM 4651 C C . GLY A 1 313 ? 27.434 -3.560 34.949 1.00 9.63 313 GLY A C 1
ATOM 4652 O O . GLY A 1 313 ? 28.074 -2.899 35.772 1.00 11.03 313 GLY A O 1
ATOM 4656 N N . LEU A 1 314 ? 26.526 -3.010 34.147 1.00 8.60 314 LEU A N 1
ATOM 4657 C CA . LEU A 1 314 ? 26.187 -1.595 34.209 1.00 8.49 314 LEU A CA 1
ATOM 4658 C C . LEU A 1 314 ? 24.706 -1.331 34.469 1.00 8.44 314 LEU A C 1
ATOM 4659 O O . LEU A 1 314 ? 24.307 -0.168 34.536 1.00 8.04 314 LEU A O 1
ATOM 4675 N N . ILE A 1 315 ? 23.875 -2.365 34.616 1.00 9.11 315 ILE A N 1
ATOM 4676 C CA . ILE A 1 315 ? 22.434 -2.157 34.756 1.00 8.44 315 ILE A CA 1
ATOM 4677 C C . ILE A 1 315 ? 22.110 -1.379 36.025 1.00 8.10 315 ILE A C 1
ATOM 4678 O O . ILE A 1 315 ? 21.315 -0.439 35.998 1.00 8.14 315 ILE A O 1
ATOM 4694 N N . ARG A 1 316 ? 22.681 -1.775 37.165 1.00 8.66 316 ARG A N 1
ATOM 4695 C CA . ARG A 1 316 ? 22.368 -1.059 38.403 1.00 8.81 316 ARG A CA 1
ATOM 4696 C C . ARG A 1 316 ? 22.836 0.389 38.329 1.00 8.17 316 ARG A C 1
ATOM 4697 O O . ARG A 1 316 ? 22.118 1.306 38.732 1.00 8.49 316 ARG A O 1
ATOM 4718 N N . GLN A 1 317 ? 24.045 0.606 37.821 1.00 7.77 317 GLN A N 1
ATOM 4719 C CA . GLN A 1 317 ? 24.570 1.951 37.646 1.00 7.59 317 GLN A CA 1
ATOM 4720 C C . GLN A 1 317 ? 23.655 2.790 36.762 1.00 7.55 317 GLN A C 1
ATOM 4721 O O . GLN A 1 317 ? 23.400 3.962 37.058 1.00 7.44 317 GLN A O 1
ATOM 4735 N N . ALA A 1 318 ? 23.197 2.217 35.645 1.00 7.44 318 ALA A N 1
ATOM 4736 C CA . ALA A 1 318 ? 22.354 2.956 34.716 1.00 7.63 318 ALA A CA 1
ATOM 4737 C C . ALA A 1 318 ? 21.011 3.329 35.347 1.00 7.32 318 ALA A C 1
ATOM 4738 O O . ALA A 1 318 ? 20.541 4.455 35.177 1.00 7.69 318 ALA A O 1
ATOM 4745 N N . TYR A 1 319 ? 20.375 2.401 36.082 1.00 7.57 319 TYR A N 1
ATOM 4746 C CA . TYR A 1 319 ? 19.138 2.739 36.781 1.00 7.86 319 TYR A CA 1
ATOM 4747 C C . TYR A 1 319 ? 19.375 3.775 37.866 1.00 7.36 319 TYR A C 1
ATOM 4748 O O . TYR A 1 319 ? 18.556 4.681 38.043 1.00 7.70 319 TYR A O 1
ATOM 4766 N N . ALA A 1 320 ? 20.482 3.666 38.612 1.00 7.78 320 ALA A N 1
ATOM 4767 C CA . ALA A 1 320 ? 20.770 4.693 39.604 1.00 8.14 320 ALA A CA 1
ATOM 4768 C C . ALA A 1 320 ? 20.927 6.054 38.935 1.00 8.13 320 ALA A C 1
ATOM 4769 O O . ALA A 1 320 ? 20.406 7.062 39.436 1.00 8.81 320 ALA A O 1
ATOM 4776 N N . TYR A 1 321 ? 21.589 6.095 37.770 1.00 7.99 321 TYR A N 1
ATOM 4777 C CA . TYR A 1 321 ? 21.737 7.362 37.081 1.00 7.67 321 TYR A CA 1
ATOM 4778 C C . TYR A 1 321 ? 20.386 7.927 36.655 1.00 7.56 321 TYR A C 1
ATOM 4779 O O . TYR A 1 321 ? 20.054 9.070 36.980 1.00 7.89 321 TYR A O 1
ATOM 4797 N N . ILE A 1 322 ? 19.594 7.158 35.906 1.00 7.15 322 ILE A N 1
ATOM 4798 C CA . ILE A 1 322 ? 18.357 7.737 35.377 1.00 7.42 322 ILE A CA 1
ATOM 4799 C C . ILE A 1 322 ? 17.368 8.060 36.486 1.00 7.29 322 ILE A C 1
ATOM 4800 O O . ILE A 1 322 ? 16.625 9.040 36.389 1.00 7.91 322 ILE A O 1
ATOM 4816 N N . LEU A 1 323 ? 17.333 7.269 37.550 1.00 7.77 323 LEU A N 1
ATOM 4817 C CA . LEU A 1 323 ? 16.332 7.500 38.583 1.00 7.52 323 LEU A CA 1
ATOM 4818 C C . LEU A 1 323 ? 16.711 8.629 39.530 1.00 7.70 323 LEU A C 1
ATOM 4819 O O . LEU A 1 323 ? 15.821 9.181 40.181 1.00 8.32 323 LEU A O 1
ATOM 4835 N N . THR A 1 324 ? 17.987 9.016 39.607 1.00 7.74 324 THR A N 1
ATOM 4836 C CA . THR A 1 324 ? 18.376 10.156 40.432 1.00 8.27 324 THR A CA 1
ATOM 4837 C C . THR A 1 324 ? 18.512 11.458 39.649 1.00 8.71 324 THR A C 1
ATOM 4838 O O . THR A 1 324 ? 18.710 12.507 40.265 1.00 10.03 324 THR A O 1
ATOM 4849 N N . SER A 1 325 ? 18.413 11.423 38.330 1.00 8.68 325 SER A N 1
ATOM 4850 C CA . SER A 1 325 ? 18.772 12.585 37.512 1.00 8.96 325 SER A CA 1
ATOM 4851 C C . SER A 1 325 ? 17.582 13.222 36.788 1.00 8.76 325 SER A C 1
ATOM 4852 O O . SER A 1 325 ? 16.478 12.683 36.745 1.00 8.60 325 SER A O 1
ATOM 4860 N N . PRO A 1 326 ? 17.834 14.395 36.247 1.00 9.70 326 PRO A N 1
ATOM 4861 C CA . PRO A 1 326 ? 16.796 15.078 35.452 1.00 8.81 326 PRO A CA 1
ATOM 4862 C C . PRO A 1 326 ? 16.461 14.275 34.195 1.00 8.52 326 PRO A C 1
ATOM 4863 O O . PRO A 1 326 ? 16.960 13.203 33.955 1.00 9.43 326 PRO A O 1
ATOM 4874 N N . GLY A 1 327 ? 15.535 14.843 33.401 1.00 8.60 327 GLY A N 1
ATOM 4875 C CA . GLY A 1 327 ? 14.801 14.067 32.403 1.00 8.99 327 GLY A CA 1
ATOM 4876 C C . GLY A 1 327 ? 13.716 13.242 33.170 1.00 8.71 327 GLY A C 1
ATOM 4877 O O . GLY A 1 327 ? 13.550 13.284 34.399 1.00 9.36 327 GLY A O 1
ATOM 4881 N N . THR A 1 328 ? 12.930 12.495 32.378 1.00 7.65 328 THR A N 1
ATOM 4882 C CA . THR A 1 328 ? 11.840 11.654 32.870 1.00 7.68 328 THR A CA 1
ATOM 4883 C C . THR A 1 328 ? 12.238 10.209 32.672 1.00 7.03 328 THR A C 1
ATOM 4884 O O . THR A 1 328 ? 12.415 9.802 31.516 1.00 7.59 328 THR A O 1
ATOM 4895 N N . PRO A 1 329 ? 12.363 9.403 33.725 1.00 7.33 329 PRO A N 1
ATOM 4896 C CA . PRO A 1 329 ? 12.887 8.043 33.550 1.00 7.36 329 PRO A CA 1
ATOM 4897 C C . PRO A 1 329 ? 11.819 7.006 33.249 1.00 7.01 329 PRO A C 1
ATOM 4898 O O . PRO A 1 329 ? 10.678 7.078 33.717 1.00 7.90 329 PRO A O 1
ATOM 4909 N N . VAL A 1 330 ? 12.252 6.004 32.487 1.00 7.35 330 VAL A N 1
ATOM 4910 C CA . VAL A 1 330 ? 11.447 4.847 32.119 1.00 7.40 330 VAL A CA 1
ATOM 4911 C C . VAL A 1 330 ? 12.170 3.584 32.569 1.00 6.80 330 VAL A C 1
ATOM 4912 O O . VAL A 1 330 ? 13.350 3.393 32.253 1.00 7.94 330 VAL A O 1
ATOM 4925 N N . VAL A 1 331 ? 11.449 2.715 33.270 1.00 6.83 331 VAL A N 1
ATOM 4926 C CA . VAL A 1 331 ? 11.949 1.421 33.718 1.00 7.40 331 VAL A CA 1
ATOM 4927 C C . VAL A 1 331 ? 11.427 0.322 32.803 1.00 7.31 331 VAL A C 1
ATOM 4928 O O . VAL A 1 331 ? 10.226 0.251 32.531 1.00 7.83 331 VAL A O 1
ATOM 4941 N N . TYR A 1 332 ? 12.323 -0.553 32.350 1.00 7.16 332 TYR A N 1
ATOM 4942 C CA . TYR A 1 332 ? 11.948 -1.638 31.458 1.00 7.39 332 TYR A CA 1
ATOM 4943 C C . TYR A 1 332 ? 11.329 -2.779 32.254 1.00 6.88 332 TYR A C 1
ATOM 4944 O O . TYR A 1 332 ? 11.906 -3.256 33.238 1.00 8.04 332 TYR A O 1
ATOM 4962 N N . TRP A 1 333 ? 10.166 -3.250 31.784 1.00 7.64 333 TRP A N 1
ATOM 4963 C CA . TRP A 1 333 ? 9.458 -4.351 32.423 1.00 7.40 333 TRP A CA 1
ATOM 4964 C C . TRP A 1 333 ? 10.386 -5.449 32.923 1.00 7.64 333 TRP A C 1
ATOM 4965 O O . TRP A 1 333 ? 10.293 -5.880 34.074 1.00 8.52 333 TRP A O 1
ATOM 4986 N N . SER A 1 334 ? 11.251 -5.960 32.049 1.00 7.72 334 SER A N 1
ATOM 4987 C CA . SER A 1 334 ? 11.975 -7.173 32.406 1.00 8.35 334 SER A CA 1
ATOM 4988 C C . SER A 1 334 ? 13.013 -6.921 33.489 1.00 8.03 334 SER A C 1
ATOM 4989 O O . SER A 1 334 ? 13.236 -7.795 34.324 1.00 8.97 334 SER A O 1
ATOM 4997 N N . HIS A 1 335 ? 13.643 -5.747 33.521 1.00 8.20 335 HIS A N 1
ATOM 4998 C CA . HIS A 1 335 ? 14.532 -5.465 34.644 1.00 8.39 335 HIS A CA 1
ATOM 4999 C C . HIS A 1 335 ? 13.748 -5.467 35.954 1.00 8.61 335 HIS A C 1
ATOM 5000 O O . HIS A 1 335 ? 14.228 -5.967 36.975 1.00 9.32 335 HIS A O 1
ATOM 5014 N N . MET A 1 336 ? 12.533 -4.908 35.938 1.00 8.46 336 MET A N 1
ATOM 5015 C CA . MET A 1 336 ? 11.753 -4.683 37.144 1.00 8.32 336 MET A CA 1
ATOM 5016 C C . MET A 1 336 ? 11.103 -5.958 37.660 1.00 8.66 336 MET A C 1
ATOM 5017 O O . MET A 1 336 ? 11.082 -6.197 38.874 1.00 10.21 336 MET A O 1
ATOM 5031 N N . TYR A 1 337 ? 10.565 -6.778 36.756 1.00 8.87 337 TYR A N 1
ATOM 5032 C CA . TYR A 1 337 ? 9.654 -7.855 37.130 1.00 9.52 337 TYR A CA 1
ATOM 5033 C C . TYR A 1 337 ? 10.077 -9.245 36.668 1.00 9.92 337 TYR A C 1
ATOM 5034 O O . TYR A 1 337 ? 9.468 -10.227 37.109 1.00 11.99 337 TYR A O 1
ATOM 5052 N N . ASP A 1 338 ? 11.068 -9.367 35.792 1.00 9.27 338 ASP A N 1
ATOM 5053 C CA . ASP A 1 338 ? 11.609 -10.666 35.407 1.00 9.51 338 ASP A CA 1
ATOM 5054 C C . ASP A 1 338 ? 12.954 -10.977 36.032 1.00 8.92 338 ASP A C 1
ATOM 5055 O O . ASP A 1 338 ? 13.151 -12.083 36.537 1.00 9.79 338 ASP A O 1
ATOM 5064 N N . TRP A 1 339 ? 13.866 -10.014 36.036 1.00 8.98 339 TRP A N 1
ATOM 5065 C CA . TRP A 1 339 ? 15.280 -10.288 36.235 1.00 8.77 339 TRP A CA 1
ATOM 5066 C C . TRP A 1 339 ? 15.804 -9.850 37.594 1.00 9.32 339 TRP A C 1
ATOM 5067 O O . TRP A 1 339 ? 17.007 -9.940 37.835 1.00 10.21 339 TRP A O 1
ATOM 5088 N N . GLY A 1 340 ? 14.943 -9.395 38.491 1.00 9.64 340 GLY A N 1
ATOM 5089 C CA . GLY A 1 340 ? 15.318 -9.264 39.887 1.00 10.02 340 GLY A CA 1
ATOM 5090 C C . GLY A 1 340 ? 15.874 -7.928 40.323 1.00 9.79 340 GLY A C 1
ATOM 5091 O O . GLY A 1 340 ? 16.376 -7.830 41.446 1.00 11.22 340 GLY A O 1
ATOM 5095 N N . TYR A 1 341 ? 15.784 -6.894 39.492 1.00 9.13 341 TYR A N 1
ATOM 5096 C CA . TYR A 1 341 ? 16.233 -5.560 39.864 1.00 9.54 341 TYR A CA 1
ATOM 5097 C C . TYR A 1 341 ? 15.139 -4.748 40.556 1.00 9.53 341 TYR A C 1
ATOM 5098 O O . TYR A 1 341 ? 15.359 -3.575 40.857 1.00 10.07 341 TYR A O 1
ATOM 5116 N N . GLY A 1 342 ? 13.976 -5.353 40.816 1.00 9.46 342 GLY A N 1
ATOM 5117 C CA . GLY A 1 342 ? 12.846 -4.598 41.338 1.00 9.75 342 GLY A CA 1
ATOM 5118 C C . GLY A 1 342 ? 13.108 -3.924 42.674 1.00 9.86 342 GLY A C 1
ATOM 5119 O O . GLY A 1 342 ? 12.724 -2.773 42.876 1.00 9.87 342 GLY A O 1
ATOM 5123 N N . ASP A 1 343 ? 13.696 -4.642 43.627 1.00 9.91 343 ASP A N 1
ATOM 5124 C CA . ASP A 1 343 ? 13.901 -4.036 44.939 1.00 10.63 343 ASP A CA 1
ATOM 5125 C C . ASP A 1 343 ? 14.846 -2.847 44.849 1.00 10.01 343 ASP A C 1
ATOM 5126 O O . ASP A 1 343 ? 14.616 -1.813 45.490 1.00 10.43 343 ASP A O 1
ATOM 5135 N N . PHE A 1 344 ? 15.908 -2.983 44.055 1.00 9.50 344 PHE A N 1
ATOM 5136 C CA . PHE A 1 344 ? 16.848 -1.892 43.835 1.00 9.36 344 PHE A CA 1
ATOM 5137 C C . PHE A 1 344 ? 16.147 -0.713 43.186 1.00 9.07 344 PHE A C 1
ATOM 5138 O O . PHE A 1 344 ? 16.307 0.431 43.625 1.00 9.80 344 PHE A O 1
ATOM 5155 N N . ILE A 1 345 ? 15.352 -0.978 42.151 1.00 8.87 345 ILE A N 1
ATOM 5156 C CA . ILE A 1 345 ? 14.646 0.098 41.467 1.00 8.87 345 ILE A CA 1
ATOM 5157 C C . ILE A 1 345 ? 13.611 0.750 42.383 1.00 9.31 345 ILE A C 1
ATOM 5158 O O . ILE A 1 345 ? 13.480 1.975 42.394 1.00 9.03 345 ILE A O 1
ATOM 5174 N N . ARG A 1 346 ? 12.871 -0.048 43.163 1.00 9.05 346 ARG A N 1
ATOM 5175 C CA . ARG A 1 346 ? 11.913 0.512 44.115 1.00 9.21 346 ARG A CA 1
ATOM 5176 C C . ARG A 1 346 ? 12.599 1.502 45.042 1.00 9.50 346 ARG A C 1
ATOM 5177 O O . ARG A 1 346 ? 12.068 2.581 45.334 1.00 9.62 346 ARG A O 1
ATOM 5198 N N . GLN A 1 347 ? 13.770 1.121 45.558 1.00 9.39 347 GLN A N 1
ATOM 5199 C CA . GLN A 1 347 ? 14.497 1.986 46.476 1.00 10.45 347 GLN A CA 1
ATOM 5200 C C . GLN A 1 347 ? 14.887 3.288 45.795 1.00 9.68 347 GLN A C 1
ATOM 5201 O O . GLN A 1 347 ? 14.745 4.367 46.379 1.00 9.87 347 GLN A O 1
ATOM 5215 N N . LEU A 1 348 ? 15.377 3.210 44.552 1.00 9.11 348 LEU A N 1
ATOM 5216 C CA . LEU A 1 348 ? 15.758 4.420 43.834 1.00 8.62 348 LEU A CA 1
ATOM 5217 C C . LEU A 1 348 ? 14.551 5.300 43.527 1.00 8.14 348 LEU A C 1
ATOM 5218 O O . LEU A 1 348 ? 14.663 6.528 43.563 1.00 8.47 348 LEU A O 1
ATOM 5234 N N . ILE A 1 349 ? 13.404 4.706 43.174 1.00 8.76 349 ILE A N 1
ATOM 5235 C CA . ILE A 1 349 ? 12.209 5.509 42.946 1.00 8.64 349 ILE A CA 1
ATOM 5236 C C . ILE A 1 349 ? 11.853 6.286 44.208 1.00 8.98 349 ILE A C 1
ATOM 5237 O O . ILE A 1 349 ? 11.503 7.469 44.148 1.00 8.98 349 ILE A O 1
ATOM 5253 N N . GLN A 1 350 ? 11.929 5.636 45.373 1.00 9.15 350 GLN A N 1
ATOM 5254 C CA . GLN A 1 350 ? 11.623 6.344 46.609 1.00 9.99 350 GLN A CA 1
ATOM 5255 C C . GLN A 1 350 ? 12.624 7.463 46.879 1.00 9.51 350 GLN A C 1
ATOM 5256 O O . GLN A 1 350 ? 12.245 8.535 47.359 1.00 9.97 350 GLN A O 1
ATOM 5270 N N . VAL A 1 351 ? 13.904 7.239 46.574 1.00 9.29 351 VAL A N 1
ATOM 5271 C CA . VAL A 1 351 ? 14.902 8.298 46.719 1.00 9.14 351 VAL A CA 1
ATOM 5272 C C . VAL A 1 351 ? 14.531 9.489 45.845 1.00 8.80 351 VAL A C 1
ATOM 5273 O O . VAL A 1 351 ? 14.560 10.647 46.286 1.00 9.22 351 VAL A O 1
ATOM 5286 N N . ARG A 1 352 ? 14.180 9.218 44.588 1.00 8.63 352 ARG A N 1
ATOM 5287 C CA . ARG A 1 352 ? 13.813 10.287 43.664 1.00 8.22 352 ARG A CA 1
ATOM 5288 C C . ARG A 1 352 ? 12.634 11.086 44.195 1.00 8.59 352 ARG A C 1
ATOM 5289 O O . ARG A 1 352 ? 12.656 12.325 44.194 1.00 9.28 352 ARG A O 1
ATOM 5310 N N . ARG A 1 353 ? 11.588 10.390 44.636 1.00 8.65 353 ARG A N 1
ATOM 5311 C CA . ARG A 1 353 ? 10.391 11.066 45.113 1.00 9.62 353 ARG A CA 1
ATOM 5312 C C . ARG A 1 353 ? 10.666 11.853 46.389 1.00 9.48 353 ARG A C 1
ATOM 5313 O O . ARG A 1 353 ? 10.217 12.997 46.535 1.00 10.40 353 ARG A O 1
ATOM 5334 N N . THR A 1 354 ? 11.363 11.243 47.345 1.00 9.57 354 THR A N 1
ATOM 5335 C CA . THR A 1 354 ? 11.638 11.923 48.609 1.00 10.13 354 THR A CA 1
ATOM 5336 C C . THR A 1 354 ? 12.486 13.171 48.404 1.00 10.12 354 THR A C 1
ATOM 5337 O O . THR A 1 354 ? 12.289 14.181 49.084 1.00 11.00 354 THR A O 1
ATOM 5348 N N . ALA A 1 355 ? 13.422 13.131 47.459 1.00 9.26 355 ALA A N 1
ATOM 5349 C CA . ALA A 1 355 ? 14.258 14.292 47.188 1.00 9.51 355 ALA A CA 1
ATOM 5350 C C . ALA A 1 355 ? 13.545 15.345 46.359 1.00 9.23 355 ALA A C 1
ATOM 5351 O O . ALA A 1 355 ? 14.003 16.487 46.309 1.00 10.23 355 ALA A O 1
ATOM 5358 N N . GLY A 1 356 ? 12.456 14.987 45.695 1.00 10.11 356 GLY A N 1
ATOM 5359 C CA . GLY A 1 356 ? 11.774 15.920 44.828 1.00 10.48 356 GLY A CA 1
ATOM 5360 C C . GLY A 1 356 ? 12.495 16.195 43.527 1.00 10.32 356 GLY A C 1
ATOM 5361 O O . GLY A 1 356 ? 12.479 17.335 43.039 1.00 11.24 356 GLY A O 1
ATOM 5365 N N . VAL A 1 357 ? 13.148 15.191 42.961 1.00 9.41 357 VAL A N 1
ATOM 5366 C CA . VAL A 1 357 ? 13.799 15.349 41.667 1.00 9.82 357 VAL A CA 1
ATOM 5367 C C . VAL A 1 357 ? 12.748 15.305 40.572 1.00 10.03 357 VAL A C 1
ATOM 5368 O O . VAL A 1 357 ? 11.831 14.477 40.601 1.00 11.07 357 VAL A O 1
ATOM 5381 N N . ARG A 1 358 ? 12.876 16.213 39.612 1.00 10.00 358 ARG A N 1
ATOM 5382 C CA . ARG A 1 358 ? 11.968 16.338 38.486 1.00 11.05 358 ARG A CA 1
ATOM 5383 C C . ARG A 1 358 ? 12.799 16.502 37.215 1.00 9.52 358 ARG A C 1
ATOM 5384 O O . ARG A 1 358 ? 14.027 16.609 37.245 1.00 9.04 358 ARG A O 1
ATOM 5405 N N . ALA A 1 359 ? 12.107 16.544 36.081 1.00 9.17 359 ALA A N 1
ATOM 5406 C CA . ALA A 1 359 ? 12.787 16.506 34.791 1.00 9.32 359 ALA A CA 1
ATOM 5407 C C . ALA A 1 359 ? 13.698 17.708 34.583 1.00 9.29 359 ALA A C 1
ATOM 5408 O O . ALA A 1 359 ? 14.655 17.613 33.812 1.00 9.43 359 ALA A O 1
ATOM 5415 N N . ASP A 1 360 ? 13.415 18.839 35.240 1.00 9.24 360 ASP A N 1
ATOM 5416 C CA . ASP A 1 360 ? 14.212 20.053 35.103 1.00 9.72 360 ASP A CA 1
ATOM 5417 C C . ASP A 1 360 ? 15.157 20.304 36.279 1.00 9.80 360 ASP A C 1
ATOM 5418 O O . ASP A 1 360 ? 15.814 21.351 36.308 1.00 10.37 360 ASP A O 1
ATOM 5427 N N . SER A 1 361 ? 15.286 19.369 37.214 1.00 9.23 361 SER A N 1
ATOM 5428 C CA . SER A 1 361 ? 16.187 19.590 38.338 1.00 9.46 361 SER A CA 1
ATOM 5429 C C . SER A 1 361 ? 17.613 19.817 37.841 1.00 9.14 361 SER A C 1
ATOM 5430 O O . SER A 1 361 ? 18.058 19.206 36.867 1.00 9.83 361 SER A O 1
ATOM 5438 N N . ALA A 1 362 ? 18.344 20.689 38.530 1.00 9.03 362 ALA A N 1
ATOM 5439 C CA . ALA A 1 362 ? 19.730 20.940 38.172 1.00 9.50 362 ALA A CA 1
ATOM 5440 C C . ALA A 1 362 ? 20.596 19.722 38.473 1.00 9.02 362 ALA A C 1
ATOM 5441 O O . ALA A 1 362 ? 20.393 18.998 39.453 1.00 9.36 362 ALA A O 1
ATOM 5448 N N . ILE A 1 363 ? 21.592 19.513 37.619 1.00 9.28 363 ILE A N 1
ATOM 5449 C CA . ILE A 1 363 ? 22.589 18.472 37.826 1.00 8.99 363 ILE A CA 1
ATOM 5450 C C . ILE A 1 363 ? 23.954 19.046 37.486 1.00 9.09 363 ILE A C 1
ATOM 5451 O O . ILE A 1 363 ? 24.143 19.665 36.433 1.00 10.13 363 ILE A O 1
ATOM 5467 N N . SER A 1 364 ? 24.903 18.866 38.394 1.00 8.92 364 SER A N 1
ATOM 5468 C CA . SER A 1 364 ? 26.271 19.314 38.195 1.00 10.52 364 SER A CA 1
ATOM 5469 C C . SER A 1 364 ? 27.186 18.109 38.273 1.00 9.90 364 SER A C 1
ATOM 5470 O O . SER A 1 364 ? 27.010 17.252 39.138 1.00 11.32 364 SER A O 1
ATOM 5478 N N . PHE A 1 365 ? 28.164 18.053 37.380 1.00 9.60 365 PHE A N 1
ATOM 5479 C CA . PHE A 1 365 ? 29.115 16.954 37.330 1.00 9.66 365 PHE A CA 1
ATOM 5480 C C . PHE A 1 365 ? 30.450 17.422 37.875 1.00 11.03 365 PHE A C 1
ATOM 5481 O O . PHE A 1 365 ? 30.871 18.550 37.623 1.00 12.72 365 PHE A O 1
ATOM 5498 N N . HIS A 1 366 ? 31.107 16.557 38.628 1.00 10.17 366 HIS A N 1
ATOM 5499 C CA . HIS A 1 366 ? 32.300 16.918 39.377 1.00 10.65 366 HIS A CA 1
ATOM 5500 C C . HIS A 1 366 ? 33.519 16.241 38.792 1.00 12.61 366 HIS A C 1
ATOM 5501 O O . HIS A 1 366 ? 33.489 15.050 38.483 1.00 14.82 366 HIS A O 1
ATOM 5515 N N . SER A 1 367 ? 34.567 17.024 38.610 1.00 13.20 367 SER A N 1
ATOM 5516 C CA . SER A 1 367 ? 35.831 16.526 38.110 1.00 14.84 367 SER A CA 1
ATOM 5517 C C . SER A 1 367 ? 36.691 16.010 39.256 1.00 14.48 367 SER A C 1
ATOM 5518 O O . SER A 1 367 ? 36.424 16.252 40.432 1.00 15.63 367 SER A O 1
ATOM 5526 N N . GLY A 1 368 ? 37.733 15.276 38.894 1.00 15.53 368 GLY A N 1
ATOM 5527 C CA . GLY A 1 368 ? 38.728 14.842 39.849 1.00 15.20 368 GLY A CA 1
ATOM 5528 C C . GLY A 1 368 ? 38.558 13.439 40.383 1.00 14.29 368 GLY A C 1
ATOM 5529 O O . GLY A 1 368 ? 39.358 13.020 41.234 1.00 15.48 368 GLY A O 1
ATOM 5533 N N . TYR A 1 369 ? 37.560 12.705 39.903 1.00 13.37 369 TYR A N 1
ATOM 5534 C CA . TYR A 1 369 ? 37.277 11.352 40.347 1.00 13.51 369 TYR A CA 1
ATOM 5535 C C . TYR A 1 369 ? 37.066 10.465 39.134 1.00 13.62 369 TYR A C 1
ATOM 5536 O O . TYR A 1 369 ? 36.805 10.935 38.023 1.00 16.16 369 TYR A O 1
ATOM 5554 N N . SER A 1 370 ? 37.199 9.167 39.360 1.00 12.89 370 SER A N 1
ATOM 5555 C CA . SER A 1 370 ? 36.853 8.194 38.341 1.00 12.94 370 SER A CA 1
ATOM 5556 C C . SER A 1 370 ? 35.331 8.052 38.269 1.00 12.23 370 SER A C 1
ATOM 5557 O O . SER A 1 370 ? 34.595 8.501 39.149 1.00 11.58 370 SER A O 1
ATOM 5565 N N . GLY A 1 371 ? 34.856 7.438 37.189 1.00 12.38 371 GLY A N 1
ATOM 5566 C CA . GLY A 1 371 ? 33.438 7.226 37.014 1.00 11.35 371 GLY A CA 1
ATOM 5567 C C . GLY A 1 371 ? 32.677 8.529 36.863 1.00 11.12 371 GLY A C 1
ATOM 5568 O O . GLY A 1 371 ? 33.149 9.504 36.269 1.00 12.45 371 GLY A O 1
ATOM 5572 N N . LEU A 1 372 ? 31.453 8.526 37.382 1.00 10.16 372 LEU A N 1
ATOM 5573 C CA . LEU A 1 372 ? 30.576 9.680 37.300 1.00 9.96 372 LEU A CA 1
ATOM 5574 C C . LEU A 1 372 ? 30.208 10.124 38.707 1.00 9.48 372 LEU A C 1
ATOM 5575 O O . LEU A 1 372 ? 29.749 9.318 39.520 1.00 9.80 372 LEU A O 1
ATOM 5591 N N . VAL A 1 373 ? 30.394 11.408 38.986 1.00 8.85 373 VAL A N 1
ATOM 5592 C CA . VAL A 1 373 ? 30.025 12.002 40.262 1.00 8.63 373 VAL A CA 1
ATOM 5593 C C . VAL A 1 373 ? 29.165 13.220 39.967 1.00 8.87 373 VAL A C 1
ATOM 5594 O O . VAL A 1 373 ? 29.613 14.160 39.301 1.00 10.00 373 VAL A O 1
ATOM 5607 N N . ALA A 1 374 ? 27.940 13.210 40.470 1.00 9.17 374 ALA A N 1
ATOM 5608 C CA . ALA A 1 374 ? 26.988 14.268 40.188 1.00 9.68 374 ALA A CA 1
ATOM 5609 C C . ALA A 1 374 ? 26.332 14.735 41.475 1.00 9.42 374 ALA A C 1
ATOM 5610 O O . ALA A 1 374 ? 26.141 13.960 42.412 1.00 9.96 374 ALA A O 1
ATOM 5617 N N . THR A 1 375 ? 25.967 16.012 41.498 1.00 9.35 375 THR A N 1
ATOM 5618 C CA . THR A 1 375 ? 25.060 16.548 42.502 1.00 9.92 375 THR A CA 1
ATOM 5619 C C . THR A 1 375 ? 23.777 16.972 41.799 1.00 9.52 375 THR A C 1
ATOM 5620 O O . THR A 1 375 ? 23.818 17.672 40.780 1.00 10.26 375 THR A O 1
ATOM 5631 N N . VAL A 1 376 ? 22.646 16.534 42.338 1.00 9.13 376 VAL A N 1
ATOM 5632 C CA . VAL A 1 376 ? 21.333 16.798 41.767 1.00 8.82 376 VAL A CA 1
ATOM 5633 C C . VAL A 1 376 ? 20.518 17.594 42.777 1.00 8.86 376 VAL A C 1
ATOM 5634 O O . VAL A 1 376 ? 20.404 17.205 43.945 1.00 9.54 376 VAL A O 1
ATOM 5647 N N . SER A 1 377 ? 19.936 18.693 42.322 1.00 9.33 377 SER A N 1
ATOM 5648 C CA . SER A 1 377 ? 19.156 19.561 43.199 1.00 10.39 377 SER A CA 1
ATOM 5649 C C . SER A 1 377 ? 17.666 19.263 43.076 1.00 10.40 377 SER A C 1
ATOM 5650 O O . SER A 1 377 ? 16.973 19.809 42.220 1.00 11.87 377 SER A O 1
ATOM 5658 N N . GLY A 1 378 ? 17.164 18.387 43.944 1.00 10.16 378 GLY A N 1
ATOM 5659 C CA . GLY A 1 378 ? 15.737 18.197 44.061 1.00 10.79 378 GLY A CA 1
ATOM 5660 C C . GLY A 1 378 ? 15.087 19.339 44.823 1.00 11.25 378 GLY A C 1
ATOM 5661 O O . GLY A 1 378 ? 15.745 20.145 45.471 1.00 11.48 378 GLY A O 1
ATOM 5665 N N . SER A 1 379 ? 13.752 19.387 44.764 1.00 12.10 379 SER A N 1
ATOM 5666 C CA . SER A 1 379 ? 13.032 20.443 45.464 1.00 12.84 379 SER A CA 1
ATOM 5667 C C . SER A 1 379 ? 13.139 20.288 46.974 1.00 12.52 379 SER A C 1
ATOM 5668 O O . SER A 1 379 ? 13.009 21.277 47.703 1.00 14.52 379 SER A O 1
ATOM 5676 N N . GLN A 1 380 ? 13.344 19.068 47.458 1.00 11.82 380 GLN A N 1
ATOM 5677 C CA . GLN A 1 380 ? 13.396 18.790 48.887 1.00 12.47 380 GLN A CA 1
ATOM 5678 C C . GLN A 1 380 ? 14.786 18.461 49.401 1.00 12.56 380 GLN A C 1
ATOM 5679 O O . GLN A 1 380 ? 15.116 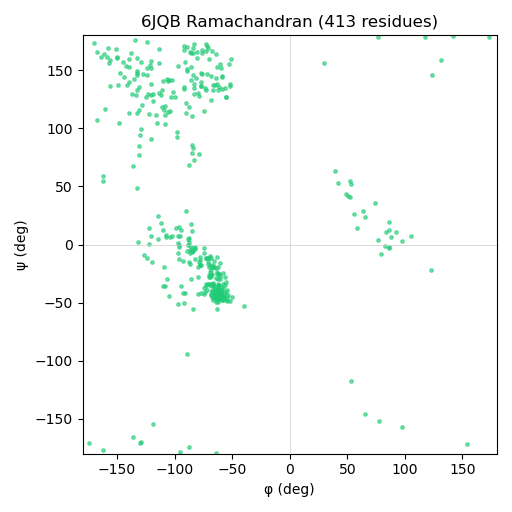18.814 50.537 1.00 14.22 380 GLN A O 1
ATOM 5693 N N . GLN A 1 381 ? 15.597 17.772 48.597 1.00 10.65 381 GLN A N 1
ATOM 5694 C CA . GLN A 1 381 ? 16.931 17.362 48.998 1.00 10.32 381 GLN A CA 1
ATOM 5695 C C . GLN A 1 381 ? 17.891 17.479 47.830 1.00 10.01 381 GLN A C 1
ATOM 5696 O O . GLN A 1 381 ? 17.495 17.382 46.667 1.00 10.55 381 GLN A O 1
ATOM 5710 N N . THR A 1 382 ? 19.162 17.671 48.169 1.00 9.86 382 THR A N 1
ATOM 5711 C CA . THR A 1 382 ? 20.256 17.504 47.229 1.00 9.47 382 THR A CA 1
ATOM 5712 C C . THR A 1 382 ? 20.758 16.074 47.322 1.00 9.31 382 THR A C 1
ATOM 5713 O O . THR A 1 382 ? 20.903 15.514 48.419 1.00 10.34 382 THR A O 1
ATOM 5724 N N . LEU A 1 383 ? 20.988 15.476 46.161 1.00 8.77 383 LEU A N 1
ATOM 5725 C CA . LEU A 1 383 ? 21.580 14.152 46.069 1.00 8.94 383 LEU A CA 1
ATOM 5726 C C . LEU A 1 383 ? 23.016 14.256 45.582 1.00 9.14 383 LEU A C 1
ATOM 5727 O O . LEU A 1 383 ? 23.320 15.080 44.718 1.00 10.03 383 LEU A O 1
ATOM 5743 N N . VAL A 1 384 ? 23.885 13.411 46.129 1.00 8.67 384 VAL A N 1
ATOM 5744 C CA . VAL A 1 384 ? 25.207 13.157 45.576 1.00 8.48 384 VAL A CA 1
ATOM 5745 C C . VAL A 1 384 ? 25.179 11.726 45.076 1.00 8.22 384 VAL A C 1
ATOM 5746 O O . VAL A 1 384 ? 24.806 10.812 45.820 1.00 8.81 384 VAL A O 1
ATOM 5759 N N . VAL A 1 385 ? 25.590 11.536 43.829 1.00 8.06 385 VAL A N 1
ATOM 5760 C CA . VAL A 1 385 ? 25.530 10.251 43.150 1.00 8.39 385 VAL A CA 1
ATOM 5761 C C . VAL A 1 385 ? 26.928 9.927 42.648 1.00 8.13 385 VAL A C 1
ATOM 5762 O O . VAL A 1 385 ? 27.538 10.743 41.946 1.00 9.68 385 VAL A O 1
ATOM 5775 N N . ALA A 1 386 ? 27.427 8.737 42.989 1.00 8.56 386 ALA A N 1
ATOM 5776 C CA . ALA A 1 386 ? 28.763 8.311 42.595 1.00 9.25 386 ALA A CA 1
ATOM 5777 C C . ALA A 1 386 ? 28.676 6.919 41.996 1.00 8.81 386 ALA A C 1
ATOM 5778 O O . ALA A 1 386 ? 28.331 5.962 42.695 1.00 9.12 386 ALA A O 1
ATOM 5785 N N . LEU A 1 387 ? 29.001 6.812 40.710 1.00 8.93 387 LEU A N 1
ATOM 5786 C CA . LEU A 1 387 ? 28.864 5.580 39.946 1.00 9.14 387 LEU A CA 1
ATOM 5787 C C . LEU A 1 387 ? 30.238 5.147 39.449 1.00 9.50 387 LEU A C 1
ATOM 5788 O O . LEU A 1 387 ? 30.936 5.915 38.777 1.00 9.69 387 LEU A O 1
ATOM 5804 N N . ASN A 1 388 ? 30.623 3.921 39.796 1.00 10.15 388 ASN A N 1
ATOM 5805 C CA . ASN A 1 388 ? 31.920 3.359 39.423 1.00 10.08 388 ASN A CA 1
ATOM 5806 C C . ASN A 1 388 ? 33.060 4.325 39.743 1.00 10.63 388 ASN A C 1
ATOM 5807 O O . ASN A 1 388 ? 33.992 4.501 38.961 1.00 11.21 388 ASN A O 1
ATOM 5818 N N . SER A 1 389 ? 33.005 4.940 40.927 1.00 10.29 389 SER A N 1
ATOM 5819 C CA . SER A 1 389 ? 33.875 6.056 41.254 1.00 10.45 389 SER A CA 1
A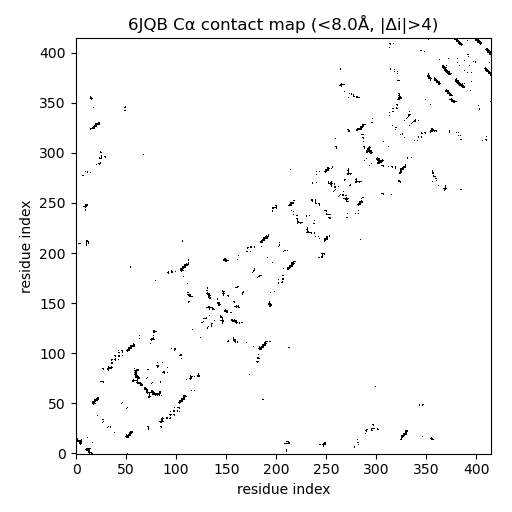TOM 5820 C C . SER A 1 389 ? 34.745 5.769 42.460 1.00 11.23 389 SER A C 1
ATOM 5821 O O . SER A 1 389 ? 34.358 5.042 43.377 1.00 11.68 389 SER A O 1
ATOM 5829 N N . ASP A 1 390 ? 35.903 6.427 42.470 1.00 11.28 390 ASP A N 1
ATOM 5830 C CA . ASP A 1 390 ? 36.790 6.441 43.626 1.00 12.23 390 ASP A CA 1
ATOM 5831 C C . ASP A 1 390 ? 36.464 7.548 44.623 1.00 11.86 390 ASP A C 1
ATOM 5832 O O . ASP A 1 390 ? 37.202 7.730 45.595 1.00 12.74 390 ASP A O 1
ATOM 5841 N N . LEU A 1 391 ? 35.383 8.287 44.416 1.00 11.27 391 LEU A N 1
ATOM 5842 C CA . LEU A 1 391 ? 34.917 9.217 45.437 1.00 10.69 391 LEU A CA 1
ATOM 5843 C C . LEU A 1 391 ? 34.791 8.481 46.764 1.00 10.68 391 LEU A C 1
ATOM 5844 O O . LEU A 1 391 ? 34.285 7.355 46.820 1.00 11.59 391 LEU A O 1
ATOM 5860 N N . ALA A 1 392 ? 35.261 9.115 47.840 1.00 11.41 392 ALA A N 1
ATOM 5861 C CA . ALA A 1 392 ? 35.167 8.492 49.152 1.00 12.18 392 ALA A CA 1
ATOM 5862 C C . ALA A 1 392 ? 33.900 8.887 49.901 1.00 11.91 392 ALA A C 1
ATOM 5863 O O . ALA A 1 392 ? 33.287 8.031 50.546 1.00 12.76 392 ALA A O 1
ATOM 5870 N N . ASN A 1 393 ? 33.497 10.155 49.856 1.00 11.38 393 ASN A N 1
ATOM 5871 C CA . ASN A 1 393 ? 32.349 10.594 50.638 1.00 12.00 393 ASN A CA 1
ATOM 5872 C C . ASN A 1 393 ? 31.793 11.874 50.028 1.00 10.86 393 ASN A C 1
ATOM 5873 O O . ASN A 1 393 ? 32.477 12.552 49.251 1.00 11.00 393 ASN A O 1
ATOM 5884 N N . PRO A 1 394 ? 30.547 12.225 50.355 1.00 10.66 394 PRO A N 1
ATOM 5885 C CA . PRO A 1 394 ? 29.902 13.354 49.671 1.00 10.55 394 PRO A CA 1
ATOM 5886 C C . PRO A 1 394 ? 30.498 14.696 50.041 1.00 9.90 394 PRO A C 1
ATOM 5887 O O . PRO A 1 394 ? 30.429 15.622 49.231 1.00 10.23 394 PRO A O 1
ATOM 5898 N N . GLY A 1 395 ? 31.083 14.830 51.229 1.00 10.18 395 GLY A N 1
ATOM 5899 C CA . GLY A 1 395 ? 31.688 16.094 51.597 1.00 10.92 395 GLY A CA 1
ATOM 5900 C C . GLY A 1 395 ? 32.883 16.487 50.764 1.00 10.46 395 GLY A C 1
ATOM 5901 O O . GLY A 1 395 ? 33.300 17.651 50.819 1.00 10.81 395 GLY A O 1
ATOM 5905 N N . GLN A 1 396 ? 33.447 15.553 50.000 1.00 9.98 396 GLN A N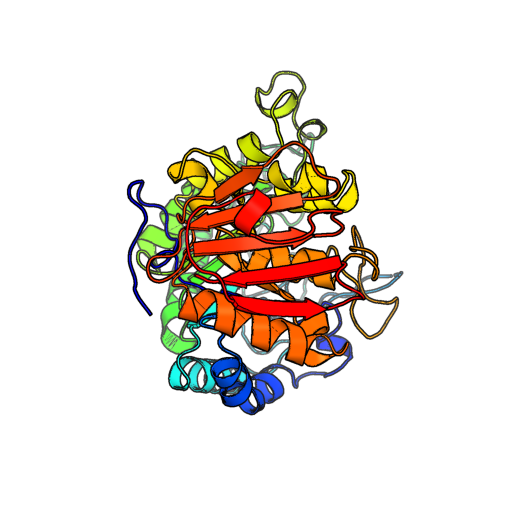 1
ATOM 5906 C CA . GLN A 1 396 ? 34.506 15.926 49.076 1.00 10.26 396 GLN A CA 1
ATOM 5907 C C . GLN A 1 396 ? 33.985 16.808 47.955 1.00 10.07 396 GLN A C 1
ATOM 5908 O O . GLN A 1 396 ? 34.772 17.564 47.358 1.00 10.49 396 GLN A O 1
ATOM 5922 N N . VAL A 1 397 ? 32.682 16.700 47.637 1.00 9.03 397 VAL A N 1
ATOM 5923 C CA . VAL A 1 397 ? 32.134 17.365 46.468 1.00 8.88 397 VAL A CA 1
ATOM 5924 C C . VAL A 1 397 ? 30.929 18.256 46.719 1.00 8.79 397 VAL A C 1
ATOM 5925 O O . VAL A 1 397 ? 30.522 18.965 45.796 1.00 9.18 397 VAL A O 1
ATOM 5938 N N . ALA A 1 398 ? 30.337 18.234 47.922 1.00 9.21 398 ALA A N 1
ATOM 5939 C CA . ALA A 1 398 ? 29.159 19.051 48.170 1.00 9.43 398 ALA A CA 1
ATOM 5940 C C . ALA A 1 398 ? 29.157 19.596 49.586 1.00 9.33 398 ALA A C 1
ATOM 5941 O O . ALA A 1 398 ? 29.572 18.912 50.526 1.00 10.20 398 ALA A O 1
ATOM 5948 N N . SER A 1 399 ? 28.659 20.826 49.724 1.00 9.86 399 SER A N 1
ATOM 5949 C CA . SER A 1 399 ? 28.381 21.414 51.026 1.00 10.16 399 SER A CA 1
ATOM 5950 C C . SER A 1 399 ? 27.098 20.843 51.621 1.00 10.74 399 SER A C 1
ATOM 5951 O O . SER A 1 399 ? 26.145 20.529 50.906 1.00 12.24 399 SER A O 1
ATOM 5959 N N . GLY A 1 400 ? 27.073 20.726 52.939 1.00 11.30 400 GLY A N 1
ATOM 5960 C CA . GLY A 1 400 ? 25.889 20.305 53.659 1.00 11.89 400 GLY A CA 1
ATOM 5961 C C . GLY A 1 400 ? 26.088 19.006 54.415 1.00 11.79 400 GLY A C 1
ATOM 5962 O O . GLY A 1 400 ? 27.144 18.381 54.375 1.00 12.56 400 GLY A O 1
ATOM 5966 N N . SER A 1 401 ? 25.029 18.600 55.109 1.00 12.51 401 SER A N 1
ATOM 5967 C CA . SER A 1 401 ? 25.010 17.349 55.857 1.00 13.52 401 SER A CA 1
ATOM 5968 C C . SER A 1 401 ? 24.280 16.284 55.048 1.00 13.30 401 SER A C 1
ATOM 5969 O O . SER A 1 401 ? 23.139 16.495 54.617 1.00 15.09 401 SER A O 1
ATOM 5977 N N . PHE A 1 402 ? 24.933 15.143 54.858 1.00 12.67 402 PHE A N 1
ATOM 5978 C CA . PHE A 1 402 ? 24.417 14.080 54.016 1.00 12.56 402 PHE A CA 1
ATOM 5979 C C . PHE A 1 402 ? 24.319 12.780 54.791 1.00 13.69 402 PHE A C 1
ATOM 5980 O O . PHE A 1 402 ? 25.080 12.536 55.734 1.00 14.79 402 PHE A O 1
ATOM 5997 N N . SER A 1 403 ? 23.374 11.944 54.369 1.00 13.04 403 SER A N 1
ATOM 5998 C CA . SER A 1 403 ? 23.301 10.571 54.837 1.00 12.94 403 SER A CA 1
ATOM 5999 C C . SER A 1 403 ? 23.207 9.636 53.638 1.00 11.65 403 SER A C 1
ATOM 6000 O O . SER A 1 403 ? 22.758 10.010 52.553 1.00 12.21 403 SER A O 1
ATOM 6008 N N . GLU A 1 404 ? 23.608 8.393 53.856 1.00 12.80 404 GLU A N 1
ATOM 6009 C CA . GLU A 1 404 ? 23.602 7.411 52.786 1.00 13.23 404 GLU A CA 1
ATOM 6010 C C . GLU A 1 404 ? 22.176 6.995 52.469 1.00 12.78 404 GLU A C 1
ATOM 6011 O O . GLU A 1 404 ? 21.391 6.700 53.373 1.00 15.17 404 GLU A O 1
ATOM 6023 N N . ALA A 1 405 ? 21.844 6.975 51.182 1.00 11.81 405 ALA A N 1
ATOM 6024 C CA . ALA A 1 405 ? 20.547 6.514 50.705 1.00 12.08 405 ALA A CA 1
ATOM 6025 C C . ALA A 1 405 ? 20.619 5.197 49.953 1.00 12.37 405 ALA A C 1
ATOM 6026 O O . ALA A 1 405 ? 19.691 4.387 50.047 1.00 13.72 405 ALA A O 1
ATOM 6033 N N . VAL A 1 406 ? 21.687 4.978 49.189 1.00 10.97 406 VAL A N 1
ATOM 6034 C CA . VAL A 1 406 ? 21.886 3.765 48.407 1.00 11.40 406 VAL A CA 1
ATOM 6035 C C . VAL A 1 406 ? 23.364 3.405 48.484 1.00 11.16 406 VAL A C 1
ATOM 6036 O O . VAL A 1 406 ? 24.232 4.275 48.367 1.00 11.49 406 VAL A O 1
ATOM 6049 N N . ASN A 1 407 ? 23.648 2.124 48.669 1.00 12.18 407 ASN A N 1
ATOM 6050 C CA . ASN A 1 407 ? 25.016 1.624 48.579 1.00 13.52 407 ASN A CA 1
ATOM 6051 C C . ASN A 1 407 ? 24.923 0.196 48.062 1.00 14.13 407 ASN A C 1
ATOM 6052 O O . ASN A 1 407 ? 24.514 -0.700 48.806 1.00 16.28 407 ASN A O 1
ATOM 6063 N N . ALA A 1 408 ? 25.262 -0.004 46.786 1.00 13.19 408 ALA A N 1
ATOM 6064 C CA . ALA A 1 408 ? 25.125 -1.301 46.135 1.00 14.08 408 ALA A CA 1
ATOM 6065 C C . ALA A 1 408 ? 26.341 -1.593 45.260 1.00 13.52 408 ALA A C 1
ATOM 6066 O O . ALA A 1 408 ? 27.129 -0.703 44.927 1.00 13.19 408 ALA A O 1
ATOM 6073 N N . SER A 1 409 ? 26.460 -2.867 44.877 1.00 14.29 409 SER A N 1
ATOM 6074 C CA . SER A 1 409 ? 27.528 -3.348 43.994 1.00 15.20 409 SER A CA 1
ATOM 6075 C C . SER A 1 409 ? 28.918 -2.957 44.489 1.00 14.00 409 SER A C 1
ATOM 6076 O O . SER A 1 409 ? 29.716 -2.356 43.764 1.00 14.69 409 SER A O 1
ATOM 6084 N N . ASN A 1 410 ? 29.204 -3.319 45.743 1.00 14.95 410 ASN A N 1
ATOM 6085 C CA . ASN A 1 410 ? 30.478 -3.033 46.394 1.00 14.92 410 ASN A CA 1
ATOM 6086 C C . ASN A 1 410 ? 30.850 -1.560 46.264 1.00 14.69 410 ASN A C 1
ATOM 6087 O O . ASN A 1 410 ? 32.010 -1.206 46.043 1.00 15.76 410 ASN A O 1
ATOM 6098 N N . GLY A 1 411 ? 29.857 -0.693 46.429 1.00 13.50 411 GLY A N 1
ATOM 6099 C CA . GLY A 1 411 ? 30.070 0.733 46.365 1.00 12.80 411 GLY A CA 1
ATOM 6100 C C . GLY A 1 411 ? 30.092 1.321 44.976 1.00 11.76 411 GLY A C 1
ATOM 6101 O O . GLY A 1 411 ? 30.260 2.536 44.839 1.00 13.02 411 GLY A O 1
ATOM 6105 N N . GLN A 1 412 ? 29.951 0.501 43.934 1.00 11.49 412 GLN A N 1
ATOM 6106 C CA . GLN A 1 412 ? 29.896 1.049 42.587 1.00 11.20 412 GLN A CA 1
ATOM 6107 C C . GLN A 1 412 ? 28.644 1.883 42.354 1.00 10.26 412 GLN A C 1
ATOM 6108 O O . GLN A 1 412 ? 28.623 2.684 41.413 1.00 10.26 412 GLN A O 1
ATOM 6122 N N . VAL A 1 413 ? 27.608 1.709 43.173 1.00 9.44 413 VAL A N 1
ATOM 6123 C CA . VAL A 1 413 ? 26.460 2.611 43.178 1.00 9.81 413 VAL A CA 1
ATOM 6124 C C . VAL A 1 413 ? 26.322 3.174 44.576 1.00 9.46 413 VAL A C 1
ATOM 6125 O O . VAL A 1 413 ? 25.984 2.441 45.509 1.00 10.75 413 VAL A O 1
ATOM 6138 N N . ARG A 1 414 ? 26.572 4.468 44.728 1.00 8.75 414 ARG A N 1
ATOM 6139 C CA . ARG A 1 414 ? 26.319 5.147 45.987 1.00 9.36 414 ARG A CA 1
ATOM 6140 C C . ARG A 1 414 ? 25.538 6.430 45.751 1.00 9.13 414 ARG A C 1
ATOM 6141 O O . ARG A 1 414 ? 25.812 7.188 44.819 1.00 9.70 414 ARG A O 1
ATOM 6162 N N . VAL A 1 415 ? 24.535 6.643 46.593 1.00 9.25 415 VAL A N 1
ATOM 6163 C CA . VAL A 1 415 ? 23.750 7.869 46.586 1.00 9.02 415 VAL A CA 1
ATOM 6164 C C . VAL A 1 415 ? 23.636 8.340 48.024 1.00 8.97 415 VAL A C 1
ATOM 6165 O O . VAL A 1 415 ? 23.341 7.540 48.917 1.00 10.12 415 VAL A O 1
ATOM 6178 N N . TRP A 1 416 ? 23.877 9.623 48.244 1.00 8.78 416 TRP A N 1
ATOM 6179 C CA . TRP A 1 416 ? 23.673 10.263 49.534 1.00 8.96 416 TRP A CA 1
ATOM 6180 C C . TRP A 1 416 ? 22.673 11.401 49.353 1.00 9.29 416 TRP A C 1
ATOM 6181 O O . TRP A 1 416 ? 22.537 11.960 48.259 1.00 9.82 416 TRP A O 1
ATOM 6202 N N . ARG A 1 417 ? 21.975 11.753 50.427 1.00 9.89 417 ARG A N 1
ATOM 6203 C CA . ARG A 1 417 ? 20.957 12.794 50.371 1.00 10.56 417 ARG A CA 1
ATOM 6204 C C . ARG A 1 417 ? 21.161 13.750 51.531 1.00 10.57 417 ARG A C 1
ATOM 6205 O O . ARG A 1 417 ? 21.549 13.349 52.630 1.00 11.42 417 ARG A O 1
ATOM 6226 N N . SER A 1 418 ? 20.860 15.016 51.272 1.00 11.17 418 SER A N 1
ATOM 6227 C CA . SER A 1 418 ? 21.004 16.052 52.289 1.00 13.77 418 SER A CA 1
ATOM 6228 C C . SER A 1 418 ? 19.934 15.927 53.370 1.00 16.33 418 SER A C 1
ATOM 6229 O O . SER A 1 418 ? 18.887 15.306 53.178 1.00 17.83 418 SER A O 1
#

InterPro domains:
  IPR002044 Carbohydrate binding module family 20 [PF00686] (455-547)
  IPR002044 Carbohydrate binding module family 20 [PS51166] (449-551)
  IPR002044 Carbohydrate binding module family 20 [SM01065] (454-550)
  IPR006046 Alpha amylase [PR00110] (127-138)
  IPR006046 Alpha amylase [PR00110] (208-219)
  IPR006046 Alpha amylase [PR00110] (305-317)
  IPR006047 Glycosyl hydrolase family 13, catalytic domain [SM00642] (38-373)
  IPR013780 Glycosyl hydrolase, all-beta [G3DSA:2.60.40.1180] (383-438)
  IPR013783 Immunoglobulin-like fold [G3DSA:2.60.40.10] (454-549)
  IPR013784 Carbohydrate-binding-like fold [SSF49452] (453-540)
  IPR015165 Glucan 1,4-alpha-maltotetraohydrolase, domain C [PF09081] (358-421)
  IPR017853 Glycoside hydrolase superfamily [SSF51445] (47-372)

Sequence (415 aa):
DQAGKSPAGVRYHGGDEIILQGFHWNVVREAPNDWYNILRQQASTIAADGFSAIWMPVPWRDFSSWTKSGGGEGYFWHDFNKNGRYGSDAQLRQAAGALGGAGVKVLYDVVPNHMNRGYPDKEINLPAGQGFWRNDCADPGNYPNDCDDGDRFIGGESDLNTGHPQIYGMFRDELANLRSGYGAGGFRFDFVRGYAPERVDSWMSDSADSSFCVGELWKGPSEYPSWDWRNTASWQQIIKDWSDRAKCPVFDFALKERMQNGSVADWKHGLNGNPDPRWREVAVTFVDNHDTGYSPGQNGGQHHWALQDGLIRQAYAYILTSPGTPVVYWSHMYDWGYGDFIRQLIQVRRTAGVRADSAISFHSGYSGLVATVSGSQQTLVVALNSDLANPGQVASGSFSEAVNASNGQVRVWRS

Foldseek 3Di:
DAFDADPLLFQAGFQAFAEAAQDAQCCLPVPWQCQLVVLLVCLLVCLVLQGQAYEDFAQAAKPDWDDVIHTGRRQAHAERQRPHGNHHPVSLLSNLVSNVVSNYAYAYEDHLFFHNQPDDDHDDHDDADPLQAQVNFDDPAQADDPSWHAGADVPRRGTTSCPPVVNLVVLLVVLQVCVPSNVHQYYEYEPCRGHALLSLLVSCVRRPSRGAYEYEDDAQLCNDDPPDPSVPDAPLVVQLVSCSNNSHAYEFVSLLVCLQPNALQCSCRIQLNDQPLSRQSSYEYEQDGNQCDADPDDPRGHNPNHRDPVCVLVRLLVQLQTAYHYYYYPCCCPPVPCVVSNSLSNVVSVQQQHGNRWHKDWDDDKPGTWIWTRHPRKIKIWAAQIPDDDCVVPDDDDWDWRDADDPRNTTMIID

B-factor: mean 13.51, std 5.64, range [6.8, 66.47]

Solvent-accessible surface area: 15022 Å² total; per-residue (Å²): 123,100,62,36,87,7,101,53,23,5,5,21,26,9,0,29,0,4,2,0,0,0,2,9,23,0,1,1,63,96,15,84,95,51,16,3,40,45,0,94,102,63,3,80,48,0,29,84,10,9,6,8,0,0,7,0,0,2,3,3,43,2,81,20,101,121,142,180,49,8,3,1,9,1,32,55,0,1,0,26,38,9,69,14,75,10,4,39,35,65,50,0,112,101,0,7,47,35,0,42,73,40,56,1,34,2,2,0,0,1,0,2,2,4,1,16,63,67,52,127,111,37,107,24,99,24,68,65,70,106,19,10,3,0,66,47,33,88,45,102,12,72,100,76,23,137,7,5,69,5,7,50,73,139,28,1,108,22,0,1,22,2,38,43,108,97,0,35,6,36,4,87,82,10,4,46,58,0,124,88,29,13,41,10,18,0,0,1,1,14,36,1,48,1,4,15,26,78,34,0,39,49,0,0,58,84,8,2,55,78,10,0,0,4,0,14,8,63,18,5,24,102,91,24,53,94,219,33,119,42,42,125,12,54,54,28,75,2,2,24,25,9,0,61,110,0,71,0,1,0,7,1,0,4,0,0,22,58,3,47,100,24,59,16,41,43,1,84,97,0,0,0,5,25,120,59,45,82,63,13,2,3,0,0,0,4,0,6,7,3,24,0,1,111,3,36,37,54,87,22,7,40,61,113,57,27,11,107,109,42,27,11,92,3,0,0,0,2,0,0,1,0,0,0,1,0,4,0,1,15,0,3,5,59,68,95,66,24,3,109,23,0,74,79,0,0,88,4,4,109,69,0,15,8,79,0,57,12,48,16,58,57,55,106,72,67,56,21,5,4,0,18,1,57,16,91,132,38,46,0,0,1,0,0,47,18,98,4,66,70,15,57,86,24,22,116,60,100,38,66,101,14,3,80,25,40,160,14,79,0,27,0,22,68,60

Nearest PDB structures (foldseek):
  6jqb-assembly1_A  TM=1.002E+00  e=7.534E-93  Roseateles saccharophilus
  6iwk-assembly1_A  TM=1.002E+00  e=2.885E-90  Roseateles saccharophilus
  6j3x-assembly1_A  TM=1.002E+00  e=6.067E-90  Roseateles saccharophilus
  1jdd-assembly1_A  TM=1.001E+00  e=5.396E-86  Stutzerimonas stutzeri
  1gcy-assembly1_A  TM=1.001E+00  e=6.783E-86  Stutzerimonas stutzeri

CATH classification: 3.20.20.80 (+1 more: 2.60.40.1180)